Protein AF-0000000085734542 (afdb_homodimer)

Organism: Cuscuta europaea (NCBI:txid41803)

Structure (mmCIF, N/CA/C/O backbone):
data_AF-0000000085734542-model_v1
#
loop_
_entity.id
_entity.type
_entity.pdbx_description
1 polymer 'RRM domain-containing protein'
#
loop_
_atom_site.group_PDB
_atom_site.id
_atom_site.type_symbol
_atom_site.label_atom_id
_atom_site.label_alt_id
_atom_site.label_comp_id
_atom_site.label_asym_id
_atom_site.label_entity_id
_atom_site.label_seq_id
_atom_site.pdbx_PDB_ins_code
_atom_site.Cartn_x
_atom_site.Cartn_y
_atom_site.Cartn_z
_atom_site.occupancy
_atom_site.B_iso_or_equiv
_atom_site.auth_seq_id
_atom_site.auth_comp_id
_atom_site.auth_asym_id
_atom_site.auth_atom_id
_atom_site.pdbx_PDB_model_num
ATOM 1 N N . MET A 1 1 ? -27.516 1.043 56.844 1 29.62 1 MET A N 1
ATOM 2 C CA . MET A 1 1 ? -28.297 1.064 55.594 1 29.62 1 MET A CA 1
ATOM 3 C C . MET A 1 1 ? -27.562 1.802 54.5 1 29.62 1 MET A C 1
ATOM 5 O O . MET A 1 1 ? -27.781 1.543 53.312 1 29.62 1 MET A O 1
ATOM 9 N N . ASP A 1 2 ? -27 3.01 54.75 1 34.91 2 ASP A N 1
ATOM 10 C CA . ASP A 1 2 ? -26.328 4.02 53.938 1 34.91 2 ASP A CA 1
ATOM 11 C C . ASP A 1 2 ? -25.031 3.482 53.344 1 34.91 2 ASP A C 1
ATOM 13 O O . ASP A 1 2 ? -24.578 3.938 52.281 1 34.91 2 ASP A O 1
ATOM 17 N N . MET A 1 3 ? -24.25 2.689 54.125 1 37.28 3 MET A N 1
ATOM 18 C CA . MET A 1 3 ? -22.938 2.16 53.75 1 37.28 3 MET A CA 1
ATOM 19 C C . MET A 1 3 ? -23.047 1.204 52.562 1 37.28 3 MET A C 1
ATOM 21 O O . MET A 1 3 ? -22.047 0.936 51.906 1 37.28 3 MET A O 1
ATOM 25 N N . GLU A 1 4 ? -24.141 0.288 52.656 1 36.06 4 GLU A N 1
ATOM 26 C CA . GLU A 1 4 ? -24.281 -0.763 51.656 1 36.06 4 GLU A CA 1
ATOM 27 C C . GLU A 1 4 ? -24.422 -0.175 50.25 1 36.06 4 GLU A C 1
ATOM 29 O O . GLU A 1 4 ? -24.078 -0.824 49.281 1 36.06 4 GLU A O 1
ATOM 34 N N . GLU A 1 5 ? -25.25 0.923 50.125 1 34.69 5 GLU A N 1
ATOM 35 C CA . GLU A 1 5 ? -25.5 1.523 48.812 1 34.69 5 GLU A CA 1
ATOM 36 C C . GLU A 1 5 ? -24.203 2.033 48.188 1 34.69 5 GLU A C 1
ATOM 38 O O . GLU A 1 5 ? -24.094 2.109 46.969 1 34.69 5 GLU A O 1
ATOM 43 N N . ALA A 1 6 ? -23.25 2.529 49 1 31.55 6 ALA A N 1
ATOM 44 C CA . ALA A 1 6 ? -21.984 3.035 48.469 1 31.55 6 ALA A CA 1
ATOM 45 C C . ALA A 1 6 ? -21.188 1.922 47.812 1 31.55 6 ALA A C 1
ATOM 47 O O . ALA A 1 6 ? -20.422 2.174 46.875 1 31.55 6 ALA A O 1
ATOM 48 N N . LYS A 1 7 ? -21.188 0.757 48.406 1 34.09 7 LYS A N 1
ATOM 49 C CA . LYS A 1 7 ? -20.422 -0.324 47.812 1 34.09 7 LYS A CA 1
ATOM 50 C C . LYS A 1 7 ? -20.984 -0.734 46.469 1 34.09 7 LYS A C 1
ATOM 52 O O . LYS A 1 7 ? -20.312 -1.379 45.656 1 34.09 7 LYS A O 1
ATOM 57 N N . LYS A 1 8 ? -22.422 -0.827 46.438 1 32.72 8 LYS A N 1
ATOM 58 C CA . LYS A 1 8 ? -23.016 -1.256 45.188 1 32.72 8 LYS A CA 1
ATOM 59 C C . LYS A 1 8 ? -22.812 -0.206 44.094 1 32.72 8 LYS A C 1
ATOM 61 O O . LYS A 1 8 ? -23.156 -0.436 42.938 1 32.72 8 LYS A O 1
ATOM 66 N N . ARG A 1 9 ? -22.875 1.059 44.344 1 32.94 9 ARG A N 1
ATOM 67 C CA . ARG A 1 9 ? -22.625 2.094 43.344 1 32.94 9 ARG A CA 1
ATOM 68 C C . ARG A 1 9 ? -21.203 2.033 42.812 1 32.94 9 ARG A C 1
ATOM 70 O O . ARG A 1 9 ? -20.922 2.443 41.688 1 32.94 9 ARG A O 1
ATOM 77 N N . LYS A 1 10 ? -20.125 1.913 43.688 1 34.91 10 LYS A N 1
ATOM 78 C CA . LYS A 1 10 ? -18.719 1.937 43.281 1 34.91 10 LYS A CA 1
ATOM 79 C C . LYS A 1 10 ? -18.391 0.745 42.406 1 34.91 10 LYS A C 1
ATOM 81 O O . LYS A 1 10 ? -17.438 0.801 41.594 1 34.91 10 LYS A O 1
ATOM 86 N N . LEU A 1 11 ? -18.734 -0.446 42.688 1 33.53 11 LEU A N 1
ATOM 87 C CA . LEU A 1 11 ? -18.297 -1.705 42.094 1 33.53 11 LEU A CA 1
ATOM 88 C C . LEU A 1 11 ? -18.844 -1.848 40.688 1 33.53 11 LEU A C 1
ATOM 90 O O . LEU A 1 11 ? -18.25 -2.561 39.844 1 33.53 11 LEU A O 1
ATOM 94 N N . GLU A 1 12 ? -20.031 -1.645 40.281 1 33.22 12 GLU A N 1
ATOM 95 C CA . GLU A 1 12 ? -20.812 -1.895 39.062 1 33.22 12 GLU A CA 1
ATOM 96 C C . GLU A 1 12 ? -20.359 -0.987 37.938 1 33.22 12 GLU A C 1
ATOM 98 O O . GLU A 1 12 ? -20.859 -1.109 36.812 1 33.22 12 GLU A O 1
ATOM 103 N N . GLU A 1 13 ? -20 0.32 38.156 1 35 13 GLU A N 1
ATOM 104 C CA . GLU A 1 13 ? -19.453 1.221 37.125 1 35 13 GLU A CA 1
ATOM 105 C C . GLU A 1 13 ? -18.188 0.657 36.5 1 35 13 GLU A C 1
ATOM 107 O O . GLU A 1 13 ? -17.078 0.959 36.969 1 35 13 GLU A O 1
ATOM 112 N N . GLY A 1 14 ? -17.906 -0.529 36.406 1 35.91 14 GLY A N 1
ATOM 113 C CA . GLY A 1 14 ? -16.938 -1.507 35.938 1 35.91 14 GLY A CA 1
ATOM 114 C C . GLY A 1 14 ? -16.188 -1.053 34.688 1 35.91 14 GLY A C 1
ATOM 115 O O . GLY A 1 14 ? -16.812 -0.648 33.719 1 35.91 14 GLY A O 1
ATOM 116 N N . GLY A 1 15 ? -15.078 -0.416 34.812 1 37 15 GLY A N 1
ATOM 117 C CA . GLY A 1 15 ? -14.281 0.436 33.938 1 37 15 GLY A CA 1
ATOM 118 C C . GLY A 1 15 ? -14.266 -0.035 32.5 1 37 15 GLY A C 1
ATOM 119 O O . GLY A 1 15 ? -13.516 -0.95 32.156 1 37 15 GLY A O 1
ATOM 120 N N . ILE A 1 16 ? -15.391 -0.319 31.891 1 40.91 16 ILE A N 1
ATOM 121 C CA . ILE A 1 16 ? -15.516 -0.65 30.484 1 40.91 16 ILE A CA 1
ATOM 122 C C . ILE A 1 16 ? -14.391 0.014 29.688 1 40.91 16 ILE A C 1
ATOM 124 O O . ILE A 1 16 ? -14.25 1.239 29.703 1 40.91 16 ILE A O 1
ATOM 128 N N . LEU A 1 17 ? -13.242 -0.516 29.766 1 48.31 17 LEU A N 1
ATOM 129 C CA . LEU A 1 17 ? -12.172 -0.058 28.891 1 48.31 17 LEU A CA 1
ATOM 130 C C . LEU A 1 17 ? -12.742 0.616 27.641 1 48.31 17 LEU A C 1
ATOM 132 O O . LEU A 1 17 ? -13.672 0.096 27.016 1 48.31 17 LEU A O 1
ATOM 136 N N . PRO A 1 18 ? -12.953 1.902 27.688 1 55.62 18 PRO A N 1
ATOM 137 C CA . PRO A 1 18 ? -13.547 2.607 26.547 1 55.62 18 PRO A CA 1
ATOM 138 C C . PRO A 1 18 ? -13.352 1.865 25.219 1 55.62 18 PRO A C 1
ATOM 140 O O . PRO A 1 18 ? -12.242 1.43 24.906 1 55.62 18 PRO A O 1
ATOM 143 N N . VAL A 1 19 ? -14.406 1.05 24.875 1 65.69 19 VAL A N 1
ATOM 144 C CA . VAL A 1 19 ? -14.461 0.4 23.562 1 65.69 19 VAL A CA 1
ATOM 145 C C . VAL A 1 19 ? -14.039 1.387 22.469 1 65.69 19 VAL A C 1
ATOM 147 O O . VAL A 1 19 ? -14.625 2.469 22.359 1 65.69 19 VAL A O 1
ATOM 150 N N . VAL A 1 20 ? -12.797 1.328 22.172 1 83.56 20 VAL A N 1
ATOM 151 C CA . VAL A 1 20 ? -12.328 2.139 21.062 1 83.56 20 VAL A CA 1
ATOM 152 C C . VAL A 1 20 ? -13.203 1.886 19.828 1 83.56 20 VAL A C 1
ATOM 154 O O . VAL A 1 20 ? -13.523 0.737 19.516 1 83.56 20 VAL A O 1
ATOM 157 N N . SER A 1 21 ? -13.859 2.924 19.312 1 89.69 21 SER A N 1
ATOM 158 C CA . SER A 1 21 ? -14.727 2.811 18.141 1 89.69 21 SER A CA 1
ATOM 159 C C . SER A 1 21 ? -13.961 2.279 16.938 1 89.69 21 SER A C 1
ATOM 161 O O . SER A 1 21 ? -12.734 2.381 16.875 1 89.69 21 SER A O 1
ATOM 163 N N . LEU A 1 22 ? -14.719 1.627 16.078 1 93.38 22 LEU A N 1
ATOM 164 C CA . LEU A 1 22 ? -14.164 1.11 14.836 1 93.38 22 LEU A CA 1
ATOM 165 C C . LEU A 1 22 ? -13.492 2.225 14.031 1 93.38 22 LEU A C 1
ATOM 167 O O . LEU A 1 22 ? -12.406 2.033 13.484 1 93.38 22 LEU A O 1
ATOM 171 N N . GLU A 1 23 ? -14.094 3.41 14.023 1 93.56 23 GLU A N 1
ATOM 172 C CA . GLU A 1 23 ? -13.594 4.539 13.242 1 93.56 23 GLU A CA 1
ATOM 173 C C . GLU A 1 23 ? -12.281 5.066 13.828 1 93.56 23 GLU A C 1
ATOM 175 O O . GLU A 1 23 ? -11.383 5.461 13.086 1 93.56 23 GLU A O 1
ATOM 180 N N . GLU A 1 24 ? -12.211 5.066 15.086 1 94.75 24 GLU A N 1
ATOM 181 C CA . GLU A 1 24 ? -10.992 5.516 15.742 1 94.75 24 GLU A CA 1
ATOM 182 C C . GLU A 1 24 ? -9.828 4.578 15.438 1 94.75 24 GLU A C 1
ATOM 184 O O . GLU A 1 24 ? -8.719 5.031 15.148 1 94.75 24 GLU A O 1
ATOM 189 N N . LEU A 1 25 ? -10.141 3.324 15.492 1 96.38 25 LEU A N 1
ATOM 190 C CA . LEU A 1 25 ? -9.102 2.344 15.203 1 96.38 25 LEU A CA 1
ATOM 191 C C . LEU A 1 25 ? -8.648 2.441 13.75 1 96.38 25 LEU A C 1
ATOM 193 O O . LEU A 1 25 ? -7.449 2.367 13.469 1 96.38 25 LEU A O 1
ATOM 197 N N . ARG A 1 26 ? -9.57 2.697 12.859 1 97.12 26 ARG A N 1
ATOM 198 C CA . ARG A 1 26 ? -9.219 2.867 11.453 1 97.12 26 ARG A CA 1
ATOM 199 C C . ARG A 1 26 ? -8.297 4.07 11.266 1 97.12 26 ARG A C 1
ATOM 201 O O . ARG A 1 26 ? -7.344 4.012 10.484 1 97.12 26 ARG A O 1
ATOM 208 N N . SER A 1 27 ? -8.625 5.094 12 1 96 27 SER A N 1
ATOM 209 C CA . SER A 1 27 ? -7.844 6.316 11.883 1 96 27 SER A CA 1
ATOM 210 C C . SER A 1 27 ? -6.406 6.102 12.352 1 96 27 SER A C 1
ATOM 212 O O . SER A 1 27 ? -5.48 6.738 11.852 1 96 27 SER A O 1
ATOM 214 N N . LEU A 1 28 ? -6.152 5.211 13.25 1 96.81 28 LEU A N 1
ATOM 215 C CA . LEU A 1 28 ? -4.828 4.906 13.789 1 96.81 28 LEU A CA 1
ATOM 216 C C . LEU A 1 28 ? -4.074 3.963 12.859 1 96.81 28 LEU A C 1
ATOM 218 O O . LEU A 1 28 ? -2.842 3.953 12.844 1 96.81 28 LEU A O 1
ATOM 222 N N . LEU A 1 29 ? -4.832 3.236 12.078 1 97.94 29 LEU A N 1
ATOM 223 C CA . LEU A 1 29 ? -4.234 2.174 11.281 1 97.94 29 LEU A CA 1
ATOM 224 C C . LEU A 1 29 ? -3.938 2.662 9.867 1 97.94 29 LEU A C 1
ATOM 226 O O . LEU A 1 29 ? -2.963 2.227 9.25 1 97.94 29 LEU A O 1
ATOM 230 N N . ASP A 1 30 ? -4.672 3.559 9.375 1 97.31 30 ASP A N 1
ATOM 231 C CA . ASP A 1 30 ? -4.602 4.027 8 1 97.31 30 ASP A CA 1
ATOM 232 C C . ASP A 1 30 ? -3.219 4.586 7.676 1 97.31 30 ASP A C 1
ATOM 234 O O . ASP A 1 30 ? -2.672 4.324 6.602 1 97.31 30 ASP A O 1
ATOM 238 N N . PRO A 1 31 ? -2.602 5.281 8.648 1 96.06 31 PRO A N 1
ATOM 239 C CA . PRO A 1 31 ? -1.303 5.867 8.297 1 96.06 31 PRO A CA 1
ATOM 240 C C . PRO A 1 31 ? -0.169 4.844 8.328 1 96.06 31 PRO A C 1
ATOM 242 O O . PRO A 1 31 ? 0.94 5.133 7.875 1 96.06 31 PRO A O 1
ATOM 245 N N . LEU A 1 32 ? -0.373 3.66 8.75 1 96.56 32 LEU A N 1
ATOM 246 C CA . LEU A 1 32 ? 0.675 2.66 8.922 1 96.56 32 LEU A CA 1
ATOM 247 C C . LEU A 1 32 ? 0.971 1.948 7.605 1 96.56 32 LEU A C 1
ATOM 249 O O . LEU A 1 32 ? 0.06 1.688 6.816 1 96.56 32 LEU A O 1
ATOM 253 N N . PRO A 1 33 ? 2.254 1.646 7.402 1 96.56 33 PRO A N 1
ATOM 254 C CA . PRO A 1 33 ? 2.59 0.858 6.215 1 96.56 33 PRO A CA 1
ATOM 255 C C . PRO A 1 33 ? 1.986 -0.544 6.242 1 96.56 33 PRO A C 1
ATOM 257 O O . PRO A 1 33 ? 1.772 -1.104 7.32 1 96.56 33 PRO A O 1
ATOM 260 N N . LYS A 1 34 ? 1.699 -1.103 5.094 1 97.75 34 LYS A N 1
ATOM 261 C CA . LYS A 1 34 ? 1.085 -2.422 4.977 1 97.75 34 LYS A CA 1
ATOM 262 C C . LYS A 1 34 ? 1.9 -3.477 5.715 1 97.75 34 LYS A C 1
ATOM 264 O O . LYS A 1 34 ? 1.338 -4.367 6.359 1 97.75 34 LYS A O 1
ATOM 269 N N . THR A 1 35 ? 3.26 -3.385 5.602 1 97.31 35 THR A N 1
ATOM 270 C CA . THR A 1 35 ? 4.137 -4.363 6.234 1 97.31 35 THR A CA 1
ATOM 271 C C . THR A 1 35 ? 3.908 -4.402 7.742 1 97.31 35 THR A C 1
ATOM 273 O O . THR A 1 35 ? 3.924 -5.477 8.352 1 97.31 35 THR A O 1
ATOM 276 N N . GLN A 1 36 ? 3.615 -3.305 8.305 1 96.81 36 GLN A N 1
ATOM 277 C CA . GLN A 1 36 ? 3.389 -3.236 9.742 1 96.81 36 GLN A CA 1
ATOM 278 C C . GLN A 1 36 ? 2.031 -3.826 10.109 1 96.81 36 GLN A C 1
ATOM 280 O O . GLN A 1 36 ? 1.894 -4.477 11.148 1 96.81 36 GLN A O 1
ATOM 285 N N . LEU A 1 37 ? 1.034 -3.557 9.281 1 98.19 37 LEU A N 1
ATOM 286 C CA . LEU A 1 37 ? -0.292 -4.121 9.508 1 98.19 37 LEU A CA 1
ATOM 287 C C . LEU A 1 37 ? -0.254 -5.645 9.445 1 98.19 37 LEU A C 1
ATOM 289 O O . LEU A 1 37 ? -0.857 -6.32 10.281 1 98.19 37 LEU A O 1
ATOM 293 N N . VAL A 1 38 ? 0.523 -6.156 8.484 1 98.25 38 VAL A N 1
ATOM 294 C CA . VAL A 1 38 ? 0.671 -7.602 8.32 1 98.25 38 VAL A CA 1
ATOM 295 C C . VAL A 1 38 ? 1.358 -8.188 9.555 1 98.25 38 VAL A C 1
ATOM 297 O O . VAL A 1 38 ? 0.921 -9.211 10.086 1 98.25 38 VAL A O 1
ATOM 300 N N . ASP A 1 39 ? 2.381 -7.488 10.039 1 97.25 39 ASP A N 1
ATOM 301 C CA . ASP A 1 39 ? 3.115 -7.957 11.211 1 97.25 39 ASP A CA 1
ATOM 302 C C . ASP A 1 39 ? 2.219 -7.984 12.445 1 97.25 39 ASP A C 1
ATOM 304 O O . ASP A 1 39 ? 2.252 -8.945 13.227 1 97.25 39 ASP A O 1
ATOM 308 N N . LEU A 1 40 ? 1.485 -6.969 12.594 1 97.25 40 LEU A N 1
ATOM 309 C CA . LEU A 1 40 ? 0.591 -6.875 13.742 1 97.25 40 LEU A CA 1
ATOM 310 C C . LEU A 1 40 ? -0.47 -7.969 13.695 1 97.25 40 LEU A C 1
ATOM 312 O O . LEU A 1 40 ? -0.695 -8.664 14.695 1 97.25 40 LEU A O 1
ATOM 316 N N . LEU A 1 41 ? -1.104 -8.18 12.562 1 97.56 41 LEU A N 1
ATOM 317 C CA . LEU A 1 41 ? -2.135 -9.203 12.406 1 97.56 41 LEU A CA 1
ATOM 318 C C . LEU A 1 41 ? -1.554 -10.594 12.609 1 97.56 41 LEU A C 1
ATOM 320 O O . LEU A 1 41 ? -2.176 -11.445 13.25 1 97.56 41 LEU A O 1
ATOM 324 N N . ALA A 1 42 ? -0.362 -10.836 11.977 1 97.19 42 ALA A N 1
ATOM 325 C CA . ALA A 1 42 ? 0.287 -12.133 12.125 1 97.19 42 ALA A CA 1
ATOM 326 C C . ALA A 1 42 ? 0.58 -12.43 13.594 1 97.19 42 ALA A C 1
ATOM 328 O O . ALA A 1 42 ? 0.354 -13.555 14.062 1 97.19 42 ALA A O 1
ATOM 329 N N . ARG A 1 43 ? 1.021 -11.414 14.359 1 95.44 43 ARG A N 1
ATOM 330 C CA . ARG A 1 43 ? 1.333 -11.586 15.773 1 95.44 43 ARG A CA 1
ATOM 331 C C . ARG A 1 43 ? 0.071 -11.852 16.578 1 95.44 43 ARG A C 1
ATOM 333 O O . ARG A 1 43 ? 0.028 -12.789 17.391 1 95.44 43 ARG A O 1
ATOM 340 N N . VAL A 1 44 ? -0.953 -11.117 16.297 1 94.38 44 VAL A N 1
ATOM 341 C CA . VAL A 1 44 ? -2.203 -11.266 17.031 1 94.38 44 VAL A CA 1
ATOM 342 C C . VAL A 1 44 ? -2.854 -12.602 16.688 1 94.38 44 VAL A C 1
ATOM 344 O O . VAL A 1 44 ? -3.375 -13.297 17.562 1 94.38 44 VAL A O 1
ATOM 347 N N . GLY A 1 45 ? -2.789 -12.977 15.43 1 94.56 45 GLY A N 1
ATOM 348 C CA . GLY A 1 45 ? -3.373 -14.234 14.992 1 94.56 45 GLY A CA 1
ATOM 349 C C . GLY A 1 45 ? -2.652 -15.445 15.547 1 94.56 45 GLY A C 1
ATOM 350 O O . GLY A 1 45 ? -3.277 -16.469 15.82 1 94.56 45 GLY A O 1
ATOM 351 N N . SER A 1 46 ? -1.301 -15.336 15.711 1 93.94 46 SER A N 1
ATOM 352 C CA . SER A 1 46 ? -0.521 -16.453 16.234 1 93.94 46 SER A CA 1
ATOM 353 C C . SER A 1 46 ? -0.828 -16.688 17.719 1 93.94 46 SER A C 1
ATOM 355 O O . SER A 1 46 ? -0.67 -17.812 18.203 1 93.94 46 SER A O 1
ATOM 357 N N . LEU A 1 47 ? -1.318 -15.633 18.391 1 91.5 47 LEU A N 1
ATOM 358 C CA . LEU A 1 47 ? -1.58 -15.719 19.828 1 91.5 47 LEU A CA 1
ATOM 359 C C . LEU A 1 47 ? -3.043 -16.062 20.094 1 91.5 47 LEU A C 1
ATOM 361 O O . LEU A 1 47 ? -3.391 -16.516 21.188 1 91.5 47 LEU A O 1
ATOM 365 N N . ASN A 1 48 ? -3.896 -15.844 19.047 1 92.19 48 ASN A N 1
ATOM 366 C CA . ASN A 1 48 ? -5.332 -16.047 19.188 1 92.19 48 ASN A CA 1
ATOM 367 C C . ASN A 1 48 ? -5.898 -16.906 18.062 1 92.19 48 ASN A C 1
ATOM 369 O O . ASN A 1 48 ? -6.152 -16.406 16.969 1 92.19 48 ASN A O 1
ATOM 373 N N . PRO A 1 49 ? -6.215 -18.125 18.359 1 92.81 49 PRO A N 1
ATOM 374 C CA . PRO A 1 49 ? -6.68 -19.062 17.328 1 92.81 49 PRO A CA 1
ATOM 375 C C . PRO A 1 49 ? -7.949 -18.578 16.625 1 92.81 49 PRO A C 1
ATOM 377 O O . PRO A 1 49 ? -8.141 -18.859 15.438 1 92.81 49 PRO A O 1
ATOM 380 N N . SER A 1 50 ? -8.805 -17.891 17.422 1 93.06 50 SER A N 1
ATOM 381 C CA . SER A 1 50 ? -10.031 -17.391 16.797 1 93.06 50 SER A CA 1
ATOM 382 C C . SER A 1 50 ? -9.719 -16.359 15.719 1 93.06 50 SER A C 1
ATOM 384 O O . SER A 1 50 ? -10.367 -16.328 14.672 1 93.06 50 SER A O 1
ATOM 386 N N . ILE A 1 51 ? -8.711 -15.586 15.945 1 94.19 51 ILE A N 1
ATOM 387 C CA . ILE A 1 51 ? -8.32 -14.555 14.984 1 94.19 51 ILE A CA 1
ATOM 388 C C . ILE A 1 51 ? -7.617 -15.211 13.797 1 94.19 51 ILE A C 1
ATOM 390 O O . ILE A 1 51 ? -7.801 -14.789 12.648 1 94.19 51 ILE A O 1
ATOM 394 N N . ALA A 1 52 ? -6.816 -16.25 14.062 1 95.44 52 ALA A N 1
ATOM 395 C CA . ALA A 1 52 ? -6.18 -17 12.984 1 95.44 52 ALA A CA 1
ATOM 396 C C . ALA A 1 52 ? -7.219 -17.562 12.023 1 95.44 52 ALA A C 1
ATOM 398 O O . ALA A 1 52 ? -7.039 -17.5 10.805 1 95.44 52 ALA A O 1
ATOM 399 N N . GLU A 1 53 ? -8.289 -18.047 12.578 1 94.19 53 GLU A N 1
ATOM 400 C CA . GLU A 1 53 ? -9.359 -18.594 11.758 1 94.19 53 GLU A CA 1
ATOM 401 C C . GLU A 1 53 ? -10.031 -17.5 10.93 1 94.19 53 GLU A C 1
ATOM 403 O O . GLU A 1 53 ? -10.391 -17.719 9.773 1 94.19 53 GLU A O 1
ATOM 408 N N . GLU A 1 54 ? -10.188 -16.344 11.547 1 94.44 54 GLU A N 1
ATOM 409 C CA . GLU A 1 54 ? -10.766 -15.219 10.828 1 94.44 54 GLU A CA 1
ATOM 410 C C . GLU A 1 54 ? -9.867 -14.789 9.664 1 94.44 54 GLU A C 1
ATOM 412 O O . GLU A 1 54 ? -10.359 -14.477 8.578 1 94.44 54 GLU A O 1
ATOM 417 N N . ILE A 1 55 ? -8.57 -14.797 9.938 1 96.44 55 ILE A N 1
ATOM 418 C CA . ILE A 1 55 ? -7.609 -14.438 8.898 1 96.44 55 ILE A CA 1
ATOM 419 C C . ILE A 1 55 ? -7.719 -15.414 7.734 1 96.44 55 ILE A C 1
ATOM 421 O O . ILE A 1 55 ? -7.742 -15 6.57 1 96.44 55 ILE A O 1
ATOM 425 N N . LYS A 1 56 ? -7.816 -16.672 8.023 1 95.38 56 LYS A N 1
ATOM 426 C CA . LYS A 1 56 ? -7.953 -17.688 6.98 1 95.38 56 LYS A CA 1
ATOM 427 C C . LYS A 1 56 ? -9.227 -17.469 6.172 1 95.38 56 LYS A C 1
ATOM 429 O O . LYS A 1 56 ? -9.219 -17.594 4.945 1 95.38 56 LYS A O 1
ATOM 434 N N . ASN A 1 57 ? -10.289 -17.141 6.879 1 95.19 57 ASN A N 1
ATOM 435 C CA . ASN A 1 57 ? -11.578 -16.922 6.223 1 95.19 57 ASN A CA 1
ATOM 436 C C . ASN A 1 57 ? -11.531 -15.719 5.293 1 95.19 57 ASN A C 1
ATOM 438 O O . ASN A 1 57 ? -12.023 -15.789 4.16 1 95.19 57 ASN A O 1
ATOM 442 N N . VAL A 1 58 ? -10.898 -14.688 5.77 1 95.88 58 VAL A N 1
ATOM 443 C CA . VAL A 1 58 ? -10.82 -13.469 4.969 1 95.88 58 VAL A CA 1
ATOM 444 C C . VAL A 1 58 ? -9.922 -13.703 3.758 1 95.88 58 VAL A C 1
ATOM 446 O O . VAL A 1 58 ? -10.227 -13.25 2.65 1 95.88 58 VAL A O 1
ATOM 449 N N . ALA A 1 59 ? -8.844 -14.398 3.959 1 95.81 59 ALA A N 1
ATOM 450 C CA . ALA A 1 59 ? -7.895 -14.68 2.883 1 95.81 59 ALA A CA 1
ATOM 451 C C . ALA A 1 59 ? -8.531 -15.555 1.807 1 95.81 59 ALA A C 1
ATOM 453 O O . ALA A 1 59 ? -8.227 -15.414 0.621 1 95.81 59 ALA A O 1
ATOM 454 N N . SER A 1 60 ? -9.438 -16.406 2.172 1 95.81 60 SER A N 1
ATOM 455 C CA . SER A 1 60 ? -10.016 -17.375 1.252 1 95.81 60 SER A CA 1
ATOM 456 C C . SER A 1 60 ? -11.281 -16.828 0.598 1 95.81 60 SER A C 1
ATOM 458 O O . SER A 1 60 ? -11.883 -17.484 -0.257 1 95.81 60 SER A O 1
ATOM 460 N N . ALA A 1 61 ? -11.633 -15.625 0.98 1 95.25 61 ALA A N 1
ATOM 461 C CA . ALA A 1 61 ? -12.891 -15.07 0.5 1 95.25 61 ALA A CA 1
ATOM 462 C C . ALA A 1 61 ? -12.805 -14.703 -0.979 1 95.25 61 ALA A C 1
ATOM 464 O O . ALA A 1 61 ? -13.766 -14.898 -1.731 1 95.25 61 ALA A O 1
ATOM 465 N N . ASP A 1 62 ? -11.68 -14.266 -1.454 1 94.25 62 ASP A N 1
ATOM 466 C CA . ASP A 1 62 ? -11.508 -13.828 -2.836 1 94.25 62 ASP A CA 1
ATOM 467 C C . ASP A 1 62 ? -11.062 -14.984 -3.725 1 94.25 62 ASP A C 1
ATOM 469 O O . ASP A 1 62 ? -9.945 -15.492 -3.584 1 94.25 62 ASP A O 1
ATOM 473 N N . PRO A 1 63 ? -11.781 -15.336 -4.668 1 95.69 63 PRO A N 1
ATOM 474 C CA . PRO A 1 63 ? -11.422 -16.453 -5.551 1 95.69 63 PRO A CA 1
ATOM 475 C C . PRO A 1 63 ? -10.18 -16.141 -6.391 1 95.69 63 PRO A C 1
ATOM 477 O O . PRO A 1 63 ? -9.516 -17.078 -6.867 1 95.69 63 PRO A O 1
ATOM 480 N N . ALA A 1 64 ? -9.906 -14.875 -6.578 1 94.62 64 ALA A N 1
ATOM 481 C CA . ALA A 1 64 ? -8.75 -14.492 -7.383 1 94.62 64 ALA A CA 1
ATOM 482 C C . ALA A 1 64 ? -7.461 -15.023 -6.773 1 94.62 64 ALA A C 1
ATOM 484 O O . ALA A 1 64 ? -6.477 -15.242 -7.484 1 94.62 64 ALA A O 1
ATOM 485 N N . LEU A 1 65 ? -7.535 -15.281 -5.461 1 95.81 65 LEU A N 1
ATOM 486 C CA . LEU A 1 65 ? -6.328 -15.727 -4.77 1 95.81 65 LEU A CA 1
ATOM 487 C C . LEU A 1 65 ? -6.312 -17.25 -4.625 1 95.81 65 LEU A C 1
ATOM 489 O O . LEU A 1 65 ? -5.367 -17.812 -4.066 1 95.81 65 LEU A O 1
ATOM 493 N N . ARG A 1 66 ? -7.332 -17.922 -5.168 1 97.12 66 ARG A N 1
ATOM 494 C CA . ARG A 1 66 ? -7.461 -19.359 -5.008 1 97.12 66 ARG A CA 1
ATOM 495 C C . ARG A 1 66 ? -7.594 -20.047 -6.363 1 97.12 66 ARG A C 1
ATOM 497 O O . ARG A 1 66 ? -7.703 -21.281 -6.434 1 97.12 66 ARG A O 1
ATOM 504 N N . LYS A 1 67 ? -7.629 -19.25 -7.414 1 97.25 67 LYS A N 1
ATOM 505 C CA . LYS A 1 67 ? -7.863 -19.781 -8.758 1 97.25 67 LYS A CA 1
ATOM 506 C C . LYS A 1 67 ? -6.559 -19.891 -9.539 1 97.25 67 LYS A C 1
ATOM 508 O O . LYS A 1 67 ? -5.832 -18.891 -9.68 1 97.25 67 LYS A O 1
ATOM 513 N N . LEU A 1 68 ? -6.309 -21.047 -10.078 1 97 68 LEU A N 1
ATOM 514 C CA . LEU A 1 68 ? -5.094 -21.297 -10.836 1 97 68 LEU A CA 1
ATOM 515 C C . LEU A 1 68 ? -5.406 -21.469 -12.32 1 97 68 LEU A C 1
ATOM 517 O O . LEU A 1 68 ? -6.469 -21.969 -12.688 1 97 68 LEU A O 1
ATOM 521 N N . PHE A 1 69 ? -4.555 -20.969 -13.094 1 95.69 69 PHE A N 1
ATOM 522 C CA . PHE A 1 69 ? -4.523 -21.203 -14.531 1 95.69 69 PHE A CA 1
ATOM 523 C C . PHE A 1 69 ? -3.492 -22.266 -14.883 1 95.69 69 PHE A C 1
ATOM 525 O O . PHE A 1 69 ? -2.305 -22.109 -14.594 1 95.69 69 PHE A O 1
ATOM 532 N N . VAL A 1 70 ? -3.947 -23.344 -15.492 1 95.25 70 VAL A N 1
ATOM 533 C CA . VAL A 1 70 ? -3.068 -24.453 -15.852 1 95.25 70 VAL A CA 1
ATOM 534 C C . VAL A 1 70 ? -2.957 -24.547 -17.375 1 95.25 70 VAL A C 1
ATOM 536 O O . VAL A 1 70 ? -3.965 -24.672 -18.062 1 95.25 70 VAL A O 1
ATOM 539 N N . ARG A 1 71 ? -1.762 -24.531 -17.859 1 92.94 71 ARG A N 1
ATOM 540 C CA . ARG A 1 71 ? -1.538 -24.625 -19.297 1 92.94 71 ARG A CA 1
ATOM 541 C C . ARG A 1 71 ? -0.614 -25.781 -19.641 1 92.94 71 ARG A C 1
ATOM 543 O O . ARG A 1 71 ? 0.063 -26.328 -18.766 1 92.94 71 ARG A O 1
ATOM 550 N N . GLY A 1 72 ? -0.627 -26.125 -20.969 1 91.12 72 GLY A N 1
ATOM 551 C CA . GLY A 1 72 ? 0.212 -27.219 -21.422 1 91.12 72 GLY A CA 1
ATOM 552 C C . GLY A 1 72 ? -0.441 -28.578 -21.25 1 91.12 72 GLY A C 1
ATOM 553 O O . GLY A 1 72 ? 0.245 -29.578 -21.016 1 91.12 72 GLY A O 1
ATOM 554 N N . LEU A 1 73 ? -1.75 -28.547 -21.266 1 93.94 73 LEU A N 1
ATOM 555 C CA . LEU A 1 73 ? -2.498 -29.797 -21.141 1 93.94 73 LEU A CA 1
ATOM 556 C C . LEU A 1 73 ? -2.6 -30.516 -22.484 1 93.94 73 LEU A C 1
ATOM 558 O O . LEU A 1 73 ? -2.648 -29.875 -23.531 1 93.94 73 LEU A O 1
ATOM 562 N N . ALA A 1 74 ? -2.609 -31.828 -22.391 1 91.31 74 ALA A N 1
ATOM 563 C CA . ALA A 1 74 ? -2.863 -32.625 -23.594 1 91.31 74 ALA A CA 1
ATOM 564 C C . ALA A 1 74 ? -4.289 -32.406 -24.094 1 91.31 74 ALA A C 1
ATOM 566 O O . ALA A 1 74 ? -5.18 -32.062 -23.328 1 91.31 74 ALA A O 1
ATOM 567 N N . TRP A 1 75 ? -4.492 -32.625 -25.328 1 89 75 TRP A N 1
ATOM 568 C CA . TRP A 1 75 ? -5.793 -32.406 -25.953 1 89 75 TRP A CA 1
ATOM 569 C C . TRP A 1 75 ? -6.844 -33.344 -25.375 1 89 75 TRP A C 1
ATOM 571 O O . TRP A 1 75 ? -8.031 -33 -25.344 1 89 75 TRP A O 1
ATOM 581 N N . ASN A 1 76 ? -6.395 -34.469 -24.891 1 90.25 76 ASN A N 1
ATOM 582 C CA . ASN A 1 76 ? -7.328 -35.5 -24.375 1 90.25 76 ASN A CA 1
ATOM 583 C C . ASN A 1 76 ? -7.492 -35.375 -22.859 1 90.25 76 ASN A C 1
ATOM 585 O O . ASN A 1 76 ? -8.18 -36.219 -22.25 1 90.25 76 ASN A O 1
ATOM 589 N N . THR A 1 77 ? -6.777 -34.438 -22.297 1 94.5 77 THR A N 1
ATOM 590 C CA . THR A 1 77 ? -6.918 -34.281 -20.844 1 94.5 77 THR A CA 1
ATOM 591 C C . THR A 1 77 ? -8.344 -33.875 -20.484 1 94.5 77 THR A C 1
ATOM 593 O O . THR A 1 77 ? -8.883 -32.906 -21.031 1 94.5 77 THR A O 1
ATOM 596 N N . SER A 1 78 ? -8.938 -34.625 -19.547 1 96.12 78 SER A N 1
ATOM 597 C CA . SER A 1 78 ? -10.289 -34.312 -19.094 1 96.12 78 SER A CA 1
ATOM 598 C C . SER A 1 78 ? -10.258 -33.438 -17.844 1 96.12 78 SER A C 1
ATOM 600 O O . SER A 1 78 ? -9.219 -33.312 -17.203 1 96.12 78 SER A O 1
ATOM 602 N N . SER A 1 79 ? -11.43 -32.875 -17.547 1 97.69 79 SER A N 1
ATOM 603 C CA . SER A 1 79 ? -11.555 -32.094 -16.328 1 97.69 79 SER A CA 1
ATOM 604 C C . SER A 1 79 ? -11.344 -32.938 -15.086 1 97.69 79 SER A C 1
ATOM 606 O O . SER A 1 79 ? -10.766 -32.5 -14.094 1 97.69 79 SER A O 1
ATOM 608 N N . GLU A 1 80 ? -11.75 -34.156 -15.133 1 97.56 80 GLU A N 1
ATOM 609 C CA . GLU A 1 80 ? -11.578 -35.062 -14.016 1 97.56 80 GLU A CA 1
ATOM 610 C C . GLU A 1 80 ? -10.102 -35.344 -13.766 1 97.56 80 GLU A C 1
ATOM 612 O O . GLU A 1 80 ? -9.648 -35.344 -12.625 1 97.56 80 GLU A O 1
ATOM 617 N N . THR A 1 81 ? -9.414 -35.625 -14.875 1 97.25 81 THR A N 1
ATOM 618 C CA . THR A 1 81 ? -7.984 -35.906 -14.766 1 97.25 81 THR A CA 1
ATOM 619 C C . THR A 1 81 ? -7.242 -34.688 -14.203 1 97.25 81 THR A C 1
ATOM 621 O O . THR A 1 81 ? -6.363 -34.844 -13.352 1 97.25 81 THR A O 1
ATOM 624 N N . LEU A 1 82 ? -7.617 -33.531 -14.688 1 97.81 82 LEU A N 1
ATOM 625 C CA . LEU A 1 82 ? -7.02 -32.312 -14.195 1 97.81 82 LEU A CA 1
ATOM 626 C C . LEU A 1 82 ? -7.254 -32.156 -12.695 1 97.81 82 LEU A C 1
ATOM 628 O O . LEU A 1 82 ? -6.312 -31.891 -11.945 1 97.81 82 LEU A O 1
ATOM 632 N N . CYS A 1 83 ? -8.469 -32.281 -12.25 1 98 83 CYS A N 1
ATOM 633 C CA . CYS A 1 83 ? -8.805 -32.125 -10.836 1 98 83 CYS A CA 1
ATOM 634 C C . CYS A 1 83 ? -8.062 -33.156 -9.984 1 98 83 CYS A C 1
ATOM 636 O O . CYS A 1 83 ? -7.566 -32.844 -8.906 1 98 83 CYS A O 1
ATOM 638 N N . ALA A 1 84 ? -7.941 -34.375 -10.477 1 97.56 84 ALA A N 1
ATOM 639 C CA . ALA A 1 84 ? -7.266 -35.438 -9.75 1 97.56 84 ALA A CA 1
ATOM 640 C C . ALA A 1 84 ? -5.797 -35.094 -9.523 1 97.56 84 ALA A C 1
ATOM 642 O O . ALA A 1 84 ? -5.242 -35.406 -8.461 1 97.56 84 ALA A O 1
ATOM 643 N N . ALA A 1 85 ? -5.199 -34.5 -10.477 1 96.56 85 ALA A N 1
ATOM 644 C CA . ALA A 1 85 ? -3.783 -34.156 -10.398 1 96.56 85 ALA A CA 1
ATOM 645 C C . ALA A 1 85 ? -3.535 -33.094 -9.352 1 96.56 85 ALA A C 1
ATOM 647 O O . ALA A 1 85 ? -2.439 -33 -8.789 1 96.56 85 ALA A O 1
ATOM 648 N N . PHE A 1 86 ? -4.516 -32.25 -9.016 1 97.88 86 PHE A N 1
ATOM 649 C CA . PHE A 1 86 ? -4.297 -31.094 -8.164 1 97.88 86 PHE A CA 1
ATOM 650 C C . PHE A 1 86 ? -4.984 -31.281 -6.816 1 97.88 86 PHE A C 1
ATOM 652 O O . PHE A 1 86 ? -4.852 -30.438 -5.926 1 97.88 86 PHE A O 1
ATOM 659 N N . GLU A 1 87 ? -5.617 -32.375 -6.617 1 97.44 87 GLU A N 1
ATOM 660 C CA . GLU A 1 87 ? -6.352 -32.656 -5.387 1 97.44 87 GLU A CA 1
ATOM 661 C C . GLU A 1 87 ? -5.406 -32.812 -4.199 1 97.44 87 GLU A C 1
ATOM 663 O O . GLU A 1 87 ? -5.797 -32.594 -3.053 1 97.44 87 GLU A O 1
ATOM 668 N N . GLU A 1 88 ? -4.152 -33.219 -4.453 1 96.62 88 GLU A N 1
ATOM 669 C CA . GLU A 1 88 ? -3.18 -33.469 -3.393 1 96.62 88 GLU A CA 1
ATOM 670 C C . GLU A 1 88 ? -2.875 -32.188 -2.6 1 96.62 88 GLU A C 1
ATOM 672 O O . GLU A 1 88 ? -2.412 -32.281 -1.459 1 96.62 88 GLU A O 1
ATOM 677 N N . HIS A 1 89 ? -3.184 -31.047 -3.127 1 97.06 89 HIS A N 1
ATOM 678 C CA . HIS A 1 89 ? -2.801 -29.797 -2.482 1 97.06 89 HIS A CA 1
ATOM 679 C C . HIS A 1 89 ? -3.949 -29.234 -1.654 1 97.06 89 HIS A C 1
ATOM 681 O O . HIS A 1 89 ? -3.768 -28.266 -0.917 1 97.06 89 HIS A O 1
ATOM 687 N N . GLY A 1 90 ? -5.117 -29.719 -1.801 1 97.19 90 GLY A N 1
ATOM 688 C CA . GLY A 1 90 ? -6.258 -29.234 -1.038 1 97.19 90 GLY A CA 1
ATOM 689 C C . GLY A 1 90 ? -7.586 -29.5 -1.72 1 97.19 90 GLY A C 1
ATOM 690 O O . GLY A 1 90 ? -7.625 -30.062 -2.816 1 97.19 90 GLY A O 1
ATOM 691 N N . GLU A 1 91 ? -8.617 -29.078 -1.062 1 97.81 91 GLU A N 1
ATOM 692 C CA . GLU A 1 91 ? -9.969 -29.297 -1.58 1 97.81 91 GLU A CA 1
ATOM 693 C C . GLU A 1 91 ? -10.266 -28.344 -2.74 1 97.81 91 GLU A C 1
ATOM 695 O O . GLU A 1 91 ? -10.047 -27.141 -2.637 1 97.81 91 GLU A O 1
ATOM 700 N N . ILE A 1 92 ? -10.727 -28.953 -3.848 1 98.38 92 ILE A N 1
ATOM 701 C CA . ILE A 1 92 ? -11.008 -28.188 -5.062 1 98.38 92 ILE A CA 1
ATOM 702 C C . ILE A 1 92 ? -12.484 -27.812 -5.102 1 98.38 92 ILE A C 1
ATOM 704 O O . ILE A 1 92 ? -13.359 -28.656 -4.941 1 98.38 92 ILE A O 1
ATOM 708 N N . GLU A 1 93 ? -12.75 -26.469 -5.25 1 98.12 93 GLU A N 1
ATOM 709 C CA . GLU A 1 93 ? -14.117 -25.969 -5.398 1 98.12 93 GLU A CA 1
ATOM 710 C C . GLU A 1 93 ? -14.625 -26.172 -6.824 1 98.12 93 GLU A C 1
ATOM 712 O O . GLU A 1 93 ? -15.758 -26.625 -7.027 1 98.12 93 GLU A O 1
ATOM 717 N N . GLU A 1 94 ? -13.734 -25.766 -7.789 1 97.12 94 GLU A N 1
ATOM 718 C CA . GLU A 1 94 ? -14.062 -25.906 -9.203 1 97.12 94 GLU A CA 1
ATOM 719 C C . GLU A 1 94 ? -12.812 -26.125 -10.047 1 97.12 94 GLU A C 1
ATOM 721 O O . GLU A 1 94 ? -11.766 -25.531 -9.781 1 97.12 94 GLU A O 1
ATOM 726 N N . GLY A 1 95 ? -12.906 -27.062 -11.023 1 97.81 95 GLY A N 1
ATOM 727 C CA . GLY A 1 95 ? -11.836 -27.328 -11.969 1 97.81 95 GLY A CA 1
ATOM 728 C C . GLY A 1 95 ? -12.336 -27.781 -13.328 1 97.81 95 GLY A C 1
ATOM 729 O O . GLY A 1 95 ? -13.242 -28.609 -13.422 1 97.81 95 GLY A O 1
ATOM 730 N N . ALA A 1 96 ? -11.812 -27.172 -14.328 1 97.56 96 ALA A N 1
ATOM 731 C CA . ALA A 1 96 ? -12.289 -27.516 -15.664 1 97.56 96 ALA A CA 1
ATOM 732 C C . ALA A 1 96 ? -11.219 -27.25 -16.719 1 97.56 96 ALA A C 1
ATOM 734 O O . ALA A 1 96 ? -10.516 -26.25 -16.656 1 97.56 96 ALA A O 1
ATOM 735 N N . VAL A 1 97 ? -11.172 -28.156 -17.672 1 97.62 97 VAL A N 1
ATOM 736 C CA . VAL A 1 97 ? -10.461 -27.922 -18.922 1 97.62 97 VAL A CA 1
ATOM 737 C C . VAL A 1 97 ? -11.344 -27.125 -19.875 1 97.62 97 VAL A C 1
ATOM 739 O O . VAL A 1 97 ? -12.555 -27.359 -19.953 1 97.62 97 VAL A O 1
ATOM 742 N N . ILE A 1 98 ? -10.711 -26.234 -20.547 1 95.94 98 ILE A N 1
ATOM 743 C CA . ILE A 1 98 ? -11.508 -25.375 -21.422 1 95.94 98 ILE A CA 1
ATOM 744 C C . ILE A 1 98 ? -11.523 -25.953 -22.844 1 95.94 98 ILE A C 1
ATOM 746 O O . ILE A 1 98 ? -10.477 -26.281 -23.391 1 95.94 98 ILE A O 1
ATOM 750 N N . PHE A 1 99 ? -12.734 -25.969 -23.359 1 95.12 99 PHE A N 1
ATOM 751 C CA . PHE A 1 99 ? -12.953 -26.531 -24.688 1 95.12 99 PHE A CA 1
ATOM 752 C C . PHE A 1 99 ? -13.469 -25.453 -25.641 1 95.12 99 PHE A C 1
ATOM 754 O O . PHE A 1 99 ? -14.195 -24.547 -25.219 1 95.12 99 PHE A O 1
ATOM 761 N N . ASP A 1 100 ? -12.992 -25.594 -26.844 1 92.75 100 ASP A N 1
ATOM 762 C CA . ASP A 1 100 ? -13.578 -24.75 -27.891 1 92.75 100 ASP A CA 1
ATOM 763 C C . ASP A 1 100 ? -15.039 -25.125 -28.141 1 92.75 100 ASP A C 1
ATOM 765 O O . ASP A 1 100 ? -15.352 -26.281 -28.422 1 92.75 100 ASP A O 1
ATOM 769 N N . LYS A 1 101 ? -15.883 -24.219 -28.109 1 91.62 101 LYS A N 1
ATOM 770 C CA . LYS A 1 101 ? -17.312 -24.484 -28.203 1 91.62 101 LYS A CA 1
ATOM 771 C C . LYS A 1 101 ? -17.703 -24.953 -29.609 1 91.62 101 LYS A C 1
ATOM 773 O O . LYS A 1 101 ? -18.594 -25.797 -29.766 1 91.62 101 LYS A O 1
ATOM 778 N N . ALA A 1 102 ? -17.031 -24.453 -30.625 1 92.31 102 ALA A N 1
ATOM 779 C CA . ALA A 1 102 ? -17.375 -24.766 -32 1 92.31 102 ALA A CA 1
ATOM 780 C C . ALA A 1 102 ? -16.859 -26.156 -32.406 1 92.31 102 ALA A C 1
ATOM 782 O O . ALA A 1 102 ? -17.594 -26.938 -33 1 92.31 102 ALA A O 1
ATOM 783 N N . THR A 1 103 ? -15.688 -26.5 -32.031 1 89.88 103 THR A N 1
ATOM 784 C CA . THR A 1 103 ? -15.039 -27.734 -32.5 1 89.88 103 THR A CA 1
ATOM 785 C C . THR A 1 103 ? -15.156 -28.812 -31.422 1 89.88 103 THR A C 1
ATOM 787 O O . THR A 1 103 ? -14.984 -30 -31.719 1 89.88 103 THR A O 1
ATOM 790 N N . GLY A 1 104 ? -15.438 -28.375 -30.125 1 90.06 104 GLY A N 1
ATOM 791 C CA . GLY A 1 104 ? -15.508 -29.328 -29.031 1 90.06 104 GLY A CA 1
ATOM 792 C C . GLY A 1 104 ? -14.148 -29.828 -28.578 1 90.06 104 GLY A C 1
ATOM 793 O O . GLY A 1 104 ? -14.055 -30.75 -27.766 1 90.06 104 GLY A O 1
ATOM 794 N N . LYS A 1 105 ? -13.148 -29.359 -29.156 1 90.25 105 LYS A N 1
ATOM 795 C CA . LYS A 1 105 ? -11.797 -29.797 -28.828 1 90.25 105 LYS A CA 1
ATOM 796 C C . LYS A 1 105 ? -11.219 -28.953 -27.688 1 90.25 105 LYS A C 1
ATOM 798 O O . LYS A 1 105 ? -11.57 -27.781 -27.547 1 90.25 105 LYS A O 1
ATOM 803 N N . SER A 1 106 ? -10.352 -29.656 -26.938 1 93.56 106 SER A N 1
ATOM 804 C CA . SER A 1 106 ? -9.695 -28.953 -25.844 1 93.56 106 SER A CA 1
ATOM 805 C C . SER A 1 106 ? -8.812 -27.828 -26.359 1 93.56 106 SER A C 1
ATOM 807 O O . SER A 1 106 ? -8.172 -27.953 -27.406 1 93.56 106 SER A O 1
ATOM 809 N N . ARG A 1 107 ? -8.711 -26.719 -25.578 1 92.81 107 ARG A N 1
ATOM 810 C CA . ARG A 1 107 ? -7.844 -25.594 -25.906 1 92.81 107 ARG A CA 1
ATOM 811 C C . ARG A 1 107 ? -6.473 -25.75 -25.266 1 92.81 107 ARG A C 1
ATOM 813 O O . ARG A 1 107 ? -5.613 -24.875 -25.391 1 92.81 107 ARG A O 1
ATOM 820 N N . GLY A 1 108 ? -6.277 -26.75 -24.531 1 92.75 108 GLY A N 1
ATOM 821 C CA . GLY A 1 108 ? -4.969 -27.094 -23.984 1 92.75 108 GLY A CA 1
ATOM 822 C C . GLY A 1 108 ? -4.684 -26.391 -22.656 1 92.75 108 GLY A C 1
ATOM 823 O O . GLY A 1 108 ? -3.535 -26.344 -22.219 1 92.75 108 GLY A O 1
ATOM 824 N N . TYR A 1 109 ? -5.699 -25.734 -22.078 1 94.81 109 TYR A N 1
ATOM 825 C CA . TYR A 1 109 ? -5.535 -25.125 -20.766 1 94.81 109 TYR A CA 1
ATOM 826 C C . TYR A 1 109 ? -6.793 -25.297 -19.922 1 94.81 109 TYR A C 1
ATOM 828 O O . TYR A 1 109 ? -7.832 -25.734 -20.438 1 94.81 109 TYR A O 1
ATOM 836 N N . GLY A 1 110 ? -6.637 -25.094 -18.641 1 96.69 110 GLY A N 1
ATOM 837 C CA . GLY A 1 110 ? -7.746 -25.219 -17.703 1 96.69 110 GLY A CA 1
ATOM 838 C C . GLY A 1 110 ? -7.578 -24.375 -16.453 1 96.69 110 GLY A C 1
ATOM 839 O O . GLY A 1 110 ? -6.594 -23.641 -16.328 1 96.69 110 GLY A O 1
ATOM 840 N N . PHE A 1 111 ? -8.617 -24.406 -15.594 1 97.5 111 PHE A N 1
ATOM 841 C CA . PHE A 1 111 ? -8.633 -23.656 -14.344 1 97.5 111 PHE A CA 1
ATOM 842 C C . PHE A 1 111 ? -8.938 -24.578 -13.164 1 97.5 111 PHE A C 1
ATOM 844 O O . PHE A 1 111 ? -9.719 -25.516 -13.297 1 97.5 111 PHE A O 1
ATOM 851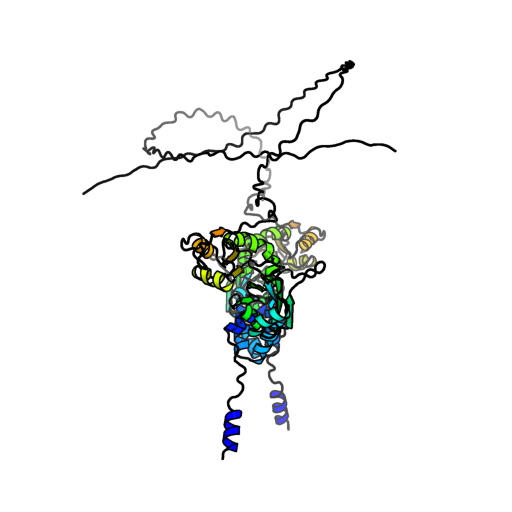 N N . ILE A 1 112 ? -8.289 -24.266 -12.094 1 98 112 ILE A N 1
ATOM 852 C CA . ILE A 1 112 ? -8.562 -24.922 -10.82 1 98 112 ILE A CA 1
ATOM 853 C C . ILE A 1 112 ? -8.82 -23.875 -9.742 1 98 112 ILE A C 1
ATOM 855 O O . ILE A 1 112 ? -8.016 -22.953 -9.555 1 98 112 ILE A O 1
ATOM 859 N N . THR A 1 113 ? -9.922 -23.875 -9.094 1 98.38 113 THR A N 1
ATOM 860 C CA . THR A 1 113 ? -10.242 -23.016 -7.957 1 98.38 113 THR A CA 1
ATOM 861 C C . THR A 1 113 ? -10.297 -23.828 -6.664 1 98.38 113 THR A C 1
ATOM 863 O O . THR A 1 113 ? -11.109 -24.75 -6.539 1 98.38 113 THR A O 1
ATOM 866 N N . TYR A 1 114 ? -9.43 -23.516 -5.742 1 98.44 114 TYR A N 1
ATOM 867 C CA . TYR A 1 114 ? -9.422 -24.188 -4.441 1 98.44 114 TYR A CA 1
ATOM 868 C C . TYR A 1 114 ? -10.398 -23.516 -3.48 1 98.44 114 TYR A C 1
ATOM 870 O O . TYR A 1 114 ? -10.836 -22.391 -3.723 1 98.44 114 TYR A O 1
ATOM 878 N N . LYS A 1 115 ? -10.703 -24.188 -2.43 1 97.62 115 LYS A N 1
ATOM 879 C CA . LYS A 1 115 ? -11.57 -23.625 -1.39 1 97.62 115 LYS A CA 1
ATOM 880 C C . LYS A 1 115 ? -10.82 -22.609 -0.531 1 97.62 115 LYS A C 1
ATOM 882 O O . LYS A 1 115 ? -11.414 -21.641 -0.06 1 97.62 115 LYS A O 1
ATOM 887 N N . ASP A 1 116 ? -9.531 -22.875 -0.339 1 96.44 116 ASP A N 1
ATOM 888 C CA . ASP A 1 116 ? -8.734 -22.031 0.541 1 96.44 116 ASP A CA 1
ATOM 889 C C . ASP A 1 116 ? -7.488 -21.516 -0.176 1 96.44 116 ASP A C 1
ATOM 891 O O . ASP A 1 116 ? -6.93 -22.188 -1.037 1 96.44 116 ASP A O 1
ATOM 895 N N . MET A 1 117 ? -7.031 -20.375 0.243 1 96.44 117 MET A N 1
ATOM 896 C CA . MET A 1 117 ? -5.852 -19.75 -0.348 1 96.44 117 MET A CA 1
ATOM 897 C C . MET A 1 117 ? -4.609 -20.609 -0.11 1 96.44 117 MET A C 1
ATOM 899 O O . MET A 1 117 ? -3.75 -20.719 -0.987 1 96.44 117 MET A O 1
ATOM 903 N N . GLU A 1 118 ? -4.508 -21.219 1.051 1 95.25 118 GLU A N 1
ATOM 904 C CA . GLU A 1 118 ? -3.346 -22.031 1.401 1 95.25 118 GLU A CA 1
ATOM 905 C C . GLU A 1 118 ? -3.141 -23.172 0.397 1 95.25 118 GLU A C 1
ATOM 907 O O . GLU A 1 118 ? -2.004 -23.469 0.029 1 95.25 118 GLU A O 1
ATOM 912 N N . SER A 1 119 ? -4.199 -23.75 -0.022 1 97.44 119 SER A N 1
ATOM 913 C CA . SER A 1 119 ? -4.133 -24.844 -0.996 1 97.44 119 SER A CA 1
ATOM 914 C C . SER A 1 119 ? -3.561 -24.359 -2.324 1 97.44 119 SER A C 1
ATOM 916 O O . SER A 1 119 ? -2.725 -25.031 -2.93 1 97.44 119 SER A O 1
ATOM 918 N N . ALA A 1 120 ? -4.062 -23.188 -2.725 1 97.25 120 ALA A N 1
ATOM 919 C CA . ALA A 1 120 ? -3.541 -22.594 -3.957 1 97.25 120 ALA A CA 1
ATOM 920 C C . ALA A 1 120 ? -2.049 -22.297 -3.838 1 97.25 120 ALA A C 1
ATOM 922 O O . ALA A 1 120 ? -1.279 -22.578 -4.762 1 97.25 120 ALA A O 1
ATOM 923 N N . GLN A 1 121 ? -1.673 -21.797 -2.658 1 96 121 GLN A N 1
ATOM 924 C CA . GLN A 1 121 ? -0.265 -21.484 -2.432 1 96 121 GLN A CA 1
ATOM 925 C C . GLN A 1 121 ? 0.589 -22.75 -2.461 1 96 121 GLN A C 1
ATOM 927 O O . GLN A 1 121 ? 1.684 -22.75 -3.027 1 96 121 GLN A O 1
ATOM 932 N N . ARG A 1 122 ? 0.11 -23.828 -1.903 1 96.25 122 ARG A N 1
ATOM 933 C CA . ARG A 1 122 ? 0.822 -25.094 -1.928 1 96.25 122 ARG A CA 1
ATOM 934 C C . ARG A 1 122 ? 0.986 -25.609 -3.355 1 96.25 122 ARG A C 1
ATOM 936 O O . ARG A 1 122 ? 2.057 -26.094 -3.729 1 96.25 122 ARG A O 1
ATOM 943 N N . ALA A 1 123 ? -0.069 -25.469 -4.141 1 96.88 123 ALA A N 1
ATOM 944 C CA . ALA A 1 123 ? -0.031 -25.922 -5.531 1 96.88 123 ALA A CA 1
ATOM 945 C C . ALA A 1 123 ? 0.979 -25.109 -6.336 1 96.88 123 ALA A C 1
ATOM 947 O O . ALA A 1 123 ? 1.703 -25.656 -7.172 1 96.88 123 ALA A O 1
ATOM 948 N N . LEU A 1 124 ? 1.02 -23.844 -6.066 1 94.56 124 LEU A N 1
ATOM 949 C CA . LEU A 1 124 ? 1.897 -22.938 -6.809 1 94.56 124 LEU A CA 1
ATOM 950 C C . LEU A 1 124 ? 3.357 -23.188 -6.453 1 94.56 124 LEU A C 1
ATOM 952 O O . LEU A 1 124 ? 4.25 -22.969 -7.273 1 94.56 124 LEU A O 1
ATOM 956 N N . ARG A 1 125 ? 3.607 -23.625 -5.254 1 93.31 125 ARG A N 1
ATOM 957 C CA . ARG A 1 125 ? 4.973 -23.875 -4.801 1 93.31 125 ARG A CA 1
ATOM 958 C C . ARG A 1 125 ? 5.453 -25.25 -5.242 1 93.31 125 ARG A C 1
ATOM 960 O O . ARG A 1 125 ? 6.652 -25.531 -5.242 1 93.31 125 ARG A O 1
ATOM 967 N N . ALA A 1 126 ? 4.539 -26.078 -5.59 1 92.62 126 ALA A N 1
ATOM 968 C CA . ALA A 1 126 ? 4.883 -27.438 -6.012 1 92.62 126 ALA A CA 1
ATOM 969 C C . ALA A 1 126 ? 5.52 -27.438 -7.398 1 92.62 126 ALA A C 1
ATOM 971 O O . ALA A 1 126 ? 5.23 -26.562 -8.219 1 92.62 126 ALA A O 1
ATOM 972 N N . PRO A 1 127 ? 6.406 -28.344 -7.645 1 87 127 PRO A N 1
ATOM 973 C CA . PRO A 1 127 ? 6.973 -28.469 -8.992 1 87 127 PRO A CA 1
ATOM 974 C C . PRO A 1 127 ? 5.914 -28.734 -10.055 1 87 127 PRO A C 1
ATOM 976 O O . PRO A 1 127 ? 4.801 -29.156 -9.734 1 87 127 PRO A O 1
ATOM 979 N N . SER A 1 128 ? 6.281 -28.422 -11.273 1 90.31 128 SER A N 1
ATOM 980 C CA . SER A 1 128 ? 5.379 -28.672 -12.391 1 90.31 128 SER A CA 1
ATOM 981 C C . SER A 1 128 ? 4.93 -30.141 -12.406 1 90.31 128 SER A C 1
ATOM 983 O O . SER A 1 128 ? 5.691 -31.031 -12.039 1 90.31 128 SER A O 1
ATOM 985 N N . LYS A 1 129 ? 3.689 -30.328 -12.844 1 91.5 129 LYS A N 1
ATOM 986 C CA . LYS A 1 129 ? 3.094 -31.656 -12.773 1 91.5 129 LYS A CA 1
ATOM 987 C C . LYS A 1 129 ? 2.994 -32.281 -14.164 1 91.5 129 LYS A C 1
ATOM 989 O O . LYS A 1 129 ? 2.699 -31.594 -15.141 1 91.5 129 LYS A O 1
ATOM 994 N N . MET A 1 130 ? 3.225 -33.594 -14.109 1 91.88 130 MET A N 1
ATOM 995 C CA . MET A 1 130 ? 2.986 -34.406 -15.305 1 91.88 130 MET A CA 1
ATOM 996 C C . MET A 1 130 ? 1.527 -34.844 -15.391 1 91.88 130 MET A C 1
ATOM 998 O O . MET A 1 130 ? 1.017 -35.5 -14.477 1 91.88 130 MET A O 1
ATOM 1002 N N . ILE A 1 131 ? 0.856 -34.406 -16.438 1 94.19 131 ILE A N 1
ATOM 1003 C CA . ILE A 1 131 ? -0.539 -34.781 -16.656 1 94.19 131 ILE A CA 1
ATOM 1004 C C . ILE A 1 131 ? -0.71 -35.344 -18.062 1 94.19 131 ILE A C 1
ATOM 1006 O O . ILE A 1 131 ? -0.497 -34.625 -19.047 1 94.19 131 ILE A O 1
ATOM 1010 N N . ASP A 1 132 ? -1.124 -36.531 -18.156 1 92.81 132 ASP A N 1
ATOM 1011 C CA . ASP A 1 132 ? -1.327 -37.188 -19.438 1 92.81 132 ASP A CA 1
ATOM 1012 C C . ASP A 1 132 ? -0.103 -37.031 -20.328 1 92.81 132 ASP A C 1
ATOM 1014 O O . ASP A 1 132 ? -0.233 -36.719 -21.516 1 92.81 132 ASP A O 1
ATOM 1018 N N . GLY A 1 133 ? 1.063 -37.188 -19.672 1 88.25 133 GLY A N 1
ATOM 1019 C CA . GLY A 1 133 ? 2.312 -37.25 -20.422 1 88.25 133 GLY A CA 1
ATOM 1020 C C . GLY A 1 133 ? 2.863 -35.875 -20.75 1 88.25 133 GLY A C 1
ATOM 1021 O O . GLY A 1 133 ? 3.828 -35.75 -21.516 1 88.25 133 GLY A O 1
ATOM 1022 N N . ARG A 1 134 ? 2.281 -34.844 -20.281 1 90.88 134 ARG A N 1
ATOM 1023 C CA . ARG A 1 134 ? 2.746 -33.5 -20.531 1 90.88 134 ARG A CA 1
ATOM 1024 C C . ARG A 1 134 ? 3.029 -32.781 -19.203 1 90.88 134 ARG A C 1
ATOM 1026 O O . ARG A 1 134 ? 2.258 -32.875 -18.25 1 90.88 134 ARG A O 1
ATOM 1033 N N . MET A 1 135 ? 4.172 -32.156 -19.188 1 91.56 135 MET A N 1
ATOM 1034 C CA . MET A 1 135 ? 4.469 -31.312 -18.031 1 91.56 135 MET A CA 1
ATOM 1035 C C . MET A 1 135 ? 3.719 -29.984 -18.125 1 91.56 135 MET A C 1
ATOM 1037 O O . MET A 1 135 ? 3.889 -29.234 -19.094 1 91.56 135 MET A O 1
ATOM 1041 N N . SER A 1 136 ? 2.922 -29.766 -17.141 1 91.38 136 SER A N 1
ATOM 1042 C CA . SER A 1 136 ? 2.041 -28.594 -17.188 1 91.38 136 SER A CA 1
ATOM 1043 C C . SER A 1 136 ? 2.527 -27.5 -16.234 1 91.38 136 SER A C 1
ATOM 1045 O O . SER A 1 136 ? 3.262 -27.766 -15.289 1 91.38 136 SER A O 1
ATOM 1047 N N . VAL A 1 137 ? 2.135 -26.266 -16.578 1 90.25 137 VAL A N 1
ATOM 1048 C CA . VAL A 1 137 ? 2.5 -25.078 -15.797 1 90.25 137 VAL A CA 1
ATOM 1049 C C . VAL A 1 137 ? 1.254 -24.5 -15.133 1 90.25 137 VAL A C 1
ATOM 1051 O O . VAL A 1 137 ? 0.191 -24.422 -15.758 1 90.25 137 VAL A O 1
ATOM 1054 N N . CYS A 1 138 ? 1.48 -24.125 -13.891 1 92.75 138 CYS A N 1
ATOM 1055 C CA . CYS A 1 138 ? 0.348 -23.5 -13.211 1 92.75 138 CYS A CA 1
ATOM 1056 C C . CYS A 1 138 ? 0.747 -22.172 -12.578 1 92.75 138 CYS A C 1
ATOM 1058 O O . CYS A 1 138 ? 1.858 -22.031 -12.062 1 92.75 138 CYS A O 1
ATOM 1060 N N . ASN A 1 139 ? -0.059 -21.172 -12.773 1 92.88 139 ASN A N 1
ATOM 1061 C CA . ASN A 1 139 ? 0.056 -19.844 -12.156 1 92.88 139 ASN A CA 1
ATOM 1062 C C . ASN A 1 139 ? -1.29 -19.359 -11.625 1 92.88 139 ASN A C 1
ATOM 1064 O O . ASN A 1 139 ? -2.328 -19.953 -11.914 1 92.88 139 ASN A O 1
ATOM 1068 N N . LEU A 1 140 ? -1.194 -18.297 -10.797 1 94.12 140 LEU A N 1
ATOM 1069 C CA . LEU A 1 140 ? -2.453 -17.688 -10.391 1 94.12 140 LEU A CA 1
ATOM 1070 C C . LEU A 1 140 ? -3.203 -17.141 -11.602 1 94.12 140 LEU A C 1
ATOM 1072 O O . LEU A 1 140 ? -2.604 -16.516 -12.484 1 94.12 140 LEU A O 1
ATOM 1076 N N . ALA A 1 141 ? -4.445 -17.422 -11.734 1 93.19 141 ALA A N 1
ATOM 1077 C CA . ALA A 1 141 ? -5.246 -17.031 -12.891 1 93.19 141 ALA A CA 1
ATOM 1078 C C . ALA A 1 141 ? -5.223 -15.516 -13.078 1 93.19 141 ALA A C 1
ATOM 1080 O O . ALA A 1 141 ? -5.246 -15.031 -14.211 1 93.19 141 ALA A O 1
ATOM 1081 N N . SER A 1 142 ? -5.223 -14.789 -12.016 1 88.81 142 SER A N 1
ATOM 1082 C CA . SER A 1 142 ? -5.223 -13.328 -12.07 1 88.81 142 SER A CA 1
ATOM 1083 C C . SER A 1 142 ? -3.943 -12.805 -12.711 1 88.81 142 SER A C 1
ATOM 1085 O O . SER A 1 142 ? -3.924 -11.695 -13.25 1 88.81 142 SER A O 1
ATOM 1087 N N . GLU A 1 143 ? -2.855 -13.508 -12.672 1 82.94 143 GLU A N 1
ATOM 1088 C CA . GLU A 1 143 ? -1.572 -13.117 -13.242 1 82.94 143 GLU A CA 1
ATOM 1089 C C . GLU A 1 143 ? -1.463 -13.547 -14.703 1 82.94 143 GLU A C 1
ATOM 1091 O O . GLU A 1 143 ? -0.625 -13.039 -15.445 1 82.94 143 GLU A O 1
ATOM 1096 N N . SER A 1 144 ? -2.064 -14.555 -15.023 1 71.75 144 SER A N 1
ATOM 1097 C CA . SER A 1 144 ? -1.923 -15.156 -16.344 1 71.75 144 SER A CA 1
ATOM 1098 C C . SER A 1 144 ? -2.586 -14.305 -17.422 1 71.75 144 SER A C 1
ATOM 1100 O O . SER A 1 144 ? -2.07 -14.195 -18.531 1 71.75 144 SER A O 1
ATOM 1102 N N . ILE A 1 145 ? -3.764 -13.797 -17.141 1 58.12 145 ILE A N 1
ATOM 1103 C CA . ILE A 1 145 ? -4.477 -13.062 -18.188 1 58.12 145 ILE A CA 1
ATOM 1104 C C . ILE A 1 145 ? -3.646 -11.859 -18.625 1 58.12 145 ILE A C 1
ATOM 1106 O O . ILE A 1 145 ? -3.557 -11.555 -19.812 1 58.12 145 ILE A O 1
ATOM 1110 N N . ASN A 1 146 ? -2.898 -11.266 -17.719 1 54.38 146 ASN A N 1
ATOM 1111 C CA . ASN A 1 146 ? -2.094 -10.094 -18.062 1 54.38 146 ASN A CA 1
ATOM 1112 C C . ASN A 1 146 ? -0.755 -10.5 -18.672 1 54.38 146 ASN A C 1
ATOM 1114 O O . ASN A 1 146 ? -0.083 -9.68 -19.312 1 54.38 146 ASN A O 1
ATOM 1118 N N . SER A 1 147 ? -0.284 -11.578 -18.359 1 53 147 SER A N 1
ATOM 1119 C CA . SER A 1 147 ? 1.043 -12.039 -18.766 1 53 147 SER A CA 1
ATOM 1120 C C . SER A 1 147 ? 1.054 -12.5 -20.219 1 53 147 SER A C 1
ATOM 1122 O O . SER A 1 147 ? 2.115 -12.797 -20.766 1 53 147 SER A O 1
ATOM 1124 N N . ASN A 1 148 ? -0.051 -12.781 -20.828 1 50.41 148 ASN A N 1
ATOM 1125 C CA . ASN A 1 148 ? 0.092 -13.203 -22.219 1 50.41 148 ASN A CA 1
ATOM 1126 C C . ASN A 1 148 ? 1.122 -12.352 -22.953 1 50.41 148 ASN A C 1
ATOM 1128 O O . ASN A 1 148 ? 1.838 -12.852 -23.828 1 50.41 148 ASN A O 1
ATOM 1132 N N . THR A 1 149 ? 1.155 -11.117 -22.562 1 45.72 149 THR A N 1
ATOM 1133 C CA . THR A 1 149 ? 2.057 -10.25 -23.312 1 45.72 149 THR A CA 1
ATOM 1134 C C . THR A 1 149 ? 3.488 -10.391 -22.812 1 45.72 149 THR A C 1
ATOM 1136 O O . THR A 1 149 ? 4.434 -10.414 -23.609 1 45.72 149 THR A O 1
ATOM 1139 N N . SER A 1 150 ? 3.725 -10.312 -21.594 1 47.94 150 SER A N 1
ATOM 1140 C CA . SER A 1 150 ? 5.098 -10.203 -21.109 1 47.94 150 SER A CA 1
ATOM 1141 C C . SER A 1 150 ? 5.785 -11.562 -21.094 1 47.94 150 SER A C 1
ATOM 1143 O O . SER A 1 150 ? 7.008 -11.648 -21.203 1 47.94 150 SER A O 1
ATOM 1145 N N . ILE A 1 151 ? 5.082 -12.625 -20.906 1 52.44 151 ILE A N 1
ATOM 1146 C CA . ILE A 1 151 ? 5.645 -13.977 -20.844 1 52.44 151 ILE A CA 1
ATOM 1147 C C . ILE A 1 151 ? 6.141 -14.391 -22.219 1 52.44 151 ILE A C 1
ATOM 1149 O O . ILE A 1 151 ? 7.137 -15.109 -22.344 1 52.44 151 ILE A O 1
ATOM 1153 N N . THR A 1 152 ? 5.586 -13.781 -23.219 1 52.59 152 THR A N 1
ATOM 1154 C CA . THR A 1 152 ? 5.914 -14.219 -24.578 1 52.59 152 THR A CA 1
ATOM 1155 C C . THR A 1 152 ? 7.367 -13.891 -24.906 1 52.59 152 THR A C 1
ATOM 1157 O O . THR A 1 152 ? 8.062 -14.695 -25.547 1 52.59 152 THR A O 1
ATOM 1160 N N . CYS A 1 153 ? 7.75 -12.656 -24.531 1 52.75 153 CYS A N 1
ATOM 1161 C CA . CYS A 1 153 ? 9.055 -12.242 -25.016 1 52.75 153 CYS A CA 1
ATOM 1162 C C . CYS A 1 153 ? 10.164 -13.086 -24.406 1 52.75 153 CYS A C 1
ATOM 1164 O O . CYS A 1 153 ? 11.117 -13.461 -25.094 1 52.75 153 CYS A O 1
ATOM 1166 N N . ASP A 1 154 ? 9.961 -13.508 -23.188 1 64.5 154 ASP A N 1
ATOM 1167 C CA . ASP A 1 154 ? 11.039 -14.211 -22.5 1 64.5 154 ASP A CA 1
ATOM 1168 C C . ASP A 1 154 ? 10.977 -15.711 -22.766 1 64.5 154 ASP A C 1
ATOM 1170 O O . ASP A 1 154 ? 12 -16.391 -22.781 1 64.5 154 ASP A O 1
ATOM 1174 N N . GLN A 1 155 ? 9.898 -16.062 -23.297 1 75.62 155 GLN A N 1
ATOM 1175 C CA . GLN A 1 155 ? 9.734 -17.5 -23.516 1 75.62 155 GLN A CA 1
ATOM 1176 C C . GLN A 1 155 ? 10.516 -17.969 -24.75 1 75.62 155 GLN A C 1
ATOM 1178 O O . GLN A 1 155 ? 10.992 -19.094 -24.797 1 75.62 155 GLN A O 1
ATOM 1183 N N . SER A 1 156 ? 10.719 -17 -25.641 1 80.12 156 SER A N 1
ATOM 1184 C CA . SER A 1 156 ? 11.398 -17.344 -26.875 1 80.12 156 SER A CA 1
ATOM 1185 C C . SER A 1 156 ? 12.836 -17.781 -26.609 1 80.12 156 SER A C 1
ATOM 1187 O O . SER A 1 156 ? 13.391 -18.609 -27.344 1 80.12 156 SER A O 1
ATOM 1189 N N . GLN A 1 157 ? 13.281 -17.297 -25.531 1 86.12 157 GLN A N 1
ATOM 1190 C CA . GLN A 1 157 ? 14.664 -17.641 -25.219 1 86.12 157 GLN A CA 1
ATOM 1191 C C . GLN A 1 157 ? 14.734 -18.828 -24.266 1 86.12 157 GLN A C 1
ATOM 1193 O O . GLN A 1 157 ? 15.828 -19.344 -23.984 1 86.12 157 GLN A O 1
ATOM 1198 N N . ARG A 1 158 ? 13.656 -19.297 -23.844 1 92.25 158 ARG A N 1
ATOM 1199 C CA . ARG A 1 158 ? 13.625 -20.359 -22.828 1 92.25 158 ARG A CA 1
ATOM 1200 C C . ARG A 1 158 ? 13.055 -21.641 -23.422 1 92.25 158 ARG A C 1
ATOM 1202 O O . ARG A 1 158 ? 13.18 -22.719 -22.812 1 92.25 158 ARG A O 1
ATOM 1209 N N . LYS A 1 159 ? 12.508 -21.516 -24.625 1 92.62 159 LYS A N 1
ATOM 1210 C CA . LYS A 1 159 ? 11.82 -22.641 -25.234 1 92.62 159 LYS A CA 1
ATOM 1211 C C . LYS A 1 159 ? 12.711 -23.328 -26.266 1 92.62 159 LYS A C 1
ATOM 1213 O O . LYS A 1 159 ? 13.188 -22.688 -27.203 1 92.62 159 LYS A O 1
ATOM 1218 N N . LEU A 1 160 ? 12.844 -24.625 -26.172 1 94.06 160 LEU A N 1
ATOM 1219 C CA . LEU A 1 160 ? 13.688 -25.391 -27.078 1 94.06 160 LEU A CA 1
ATOM 1220 C C . LEU A 1 160 ? 12.852 -26.375 -27.906 1 94.06 160 LEU A C 1
ATOM 1222 O O . LEU A 1 160 ? 11.891 -26.953 -27.391 1 94.06 160 LEU A O 1
ATOM 1226 N N . TYR A 1 161 ? 13.219 -26.422 -29.141 1 93.88 161 TYR A N 1
ATOM 1227 C CA . TYR A 1 161 ? 12.742 -27.484 -30.031 1 93.88 161 TYR A CA 1
ATOM 1228 C C . TYR A 1 161 ? 13.727 -28.641 -30.062 1 93.88 161 TYR A C 1
ATOM 1230 O O . TYR A 1 161 ? 14.922 -28.453 -30.266 1 93.88 161 TYR A O 1
ATOM 1238 N N . ILE A 1 162 ? 13.211 -29.797 -29.875 1 93.94 162 ILE A N 1
ATOM 1239 C CA . ILE A 1 162 ? 14 -31.016 -29.938 1 93.94 162 ILE A CA 1
ATOM 1240 C C . ILE A 1 162 ? 13.492 -31.906 -31.078 1 93.94 162 ILE A C 1
ATOM 1242 O O . ILE A 1 162 ? 12.344 -32.344 -31.047 1 93.94 162 ILE A O 1
ATOM 1246 N N . GLY A 1 163 ? 14.32 -32.125 -32.062 1 94 163 GLY A N 1
ATOM 1247 C CA . GLY A 1 163 ? 13.938 -32.938 -33.219 1 94 163 GLY A CA 1
ATOM 1248 C C . GLY A 1 163 ? 14.695 -34.25 -33.312 1 94 163 GLY A C 1
ATOM 1249 O O . GLY A 1 163 ? 15.695 -34.438 -32.625 1 94 163 GLY A O 1
ATOM 1250 N N . GLY A 1 164 ? 14.102 -35.156 -34.062 1 92.19 164 GLY A N 1
ATOM 1251 C CA . GLY A 1 164 ? 14.758 -36.438 -34.312 1 92.19 164 GLY A CA 1
ATOM 1252 C C . GLY A 1 164 ? 14.539 -37.438 -33.188 1 92.19 164 GLY A C 1
ATOM 1253 O O . GLY A 1 164 ? 15.406 -38.281 -32.938 1 92.19 164 GLY A O 1
ATOM 1254 N N . LEU A 1 165 ? 13.484 -37.312 -32.562 1 92.94 165 LEU A N 1
ATOM 1255 C CA . LEU A 1 165 ? 13.18 -38.219 -31.469 1 92.94 165 LEU A CA 1
ATOM 1256 C C . LEU A 1 165 ? 12.742 -39.594 -31.984 1 92.94 165 LEU A C 1
ATOM 1258 O O . LEU A 1 165 ? 12.039 -39.688 -33 1 92.94 165 LEU A O 1
ATOM 1262 N N . SER A 1 166 ? 13.219 -40.594 -31.266 1 92.19 166 SER A N 1
ATOM 1263 C CA . SER A 1 166 ? 12.727 -41.938 -31.547 1 92.19 166 SER A CA 1
ATOM 1264 C C . SER A 1 166 ? 11.234 -42.062 -31.25 1 92.19 166 SER A C 1
ATOM 1266 O O . SER A 1 166 ? 10.727 -41.438 -30.328 1 92.19 166 SER A O 1
ATOM 1268 N N . PRO A 1 167 ? 10.531 -42.906 -32 1 89.19 167 PRO A N 1
ATOM 1269 C CA . PRO A 1 167 ? 9.109 -43.094 -31.75 1 89.19 167 PRO A CA 1
ATOM 1270 C C . PRO A 1 167 ? 8.836 -43.625 -30.344 1 89.19 167 PRO A C 1
ATOM 1272 O O . PRO A 1 167 ? 7.73 -43.5 -29.828 1 89.19 167 PRO A O 1
ATOM 1275 N N . ASP A 1 168 ? 9.828 -44.188 -29.75 1 89.94 168 ASP A N 1
ATOM 1276 C CA . ASP A 1 168 ? 9.672 -44.812 -28.438 1 89.94 168 ASP A CA 1
ATOM 1277 C C . ASP A 1 168 ? 10.008 -43.844 -27.312 1 89.94 168 ASP A C 1
ATOM 1279 O O . ASP A 1 168 ? 9.875 -44.156 -26.141 1 89.94 168 ASP A O 1
ATOM 1283 N N . THR A 1 169 ? 10.453 -42.719 -27.734 1 91.56 169 THR A N 1
ATOM 1284 C CA . THR A 1 169 ? 10.797 -41.719 -26.719 1 91.56 169 THR A CA 1
ATOM 1285 C C . THR A 1 169 ? 9.539 -41.125 -26.109 1 91.56 169 THR A C 1
ATOM 1287 O O . THR A 1 169 ? 8.703 -40.562 -26.812 1 91.56 169 THR A O 1
ATOM 1290 N N . THR A 1 170 ? 9.422 -41.312 -24.828 1 91.19 170 THR A N 1
ATOM 1291 C CA . THR A 1 170 ? 8.281 -40.75 -24.109 1 91.19 170 THR A CA 1
ATOM 1292 C C . THR A 1 170 ? 8.602 -39.344 -23.578 1 91.19 170 THR A C 1
ATOM 1294 O O . THR A 1 170 ? 9.758 -38.938 -23.562 1 91.19 170 THR A O 1
ATOM 1297 N N . SER A 1 171 ? 7.523 -38.688 -23.219 1 92.75 171 SER A N 1
ATOM 1298 C CA . SER A 1 171 ? 7.707 -37.344 -22.625 1 92.75 171 SER A CA 1
ATOM 1299 C C . SER A 1 171 ? 8.539 -37.438 -21.344 1 92.75 171 SER A C 1
ATOM 1301 O O . SER A 1 171 ? 9.367 -36.562 -21.094 1 92.75 171 SER A O 1
ATOM 1303 N N . GLU A 1 172 ? 8.383 -38.406 -20.562 1 92.12 172 GLU A N 1
ATOM 1304 C CA . GLU A 1 172 ? 9.141 -38.594 -19.328 1 92.12 172 GLU A CA 1
ATOM 1305 C C . GLU A 1 172 ? 10.641 -38.688 -19.609 1 92.12 172 GLU A C 1
ATOM 1307 O O . GLU A 1 172 ? 11.453 -38.094 -18.906 1 92.12 172 GLU A O 1
ATOM 1312 N N . MET A 1 173 ? 10.93 -39.469 -20.625 1 92.69 173 MET A N 1
ATOM 1313 C CA . MET A 1 173 ? 12.32 -39.656 -21 1 92.69 173 MET A CA 1
ATOM 1314 C C . MET A 1 173 ? 12.945 -38.344 -21.453 1 92.69 173 MET A C 1
ATOM 1316 O O . MET A 1 173 ? 14.062 -38 -21.047 1 92.69 173 MET A O 1
ATOM 1320 N N . LEU A 1 174 ? 12.164 -37.656 -22.297 1 93.75 174 LEU A N 1
ATOM 1321 C CA . LEU A 1 174 ? 12.633 -36.344 -22.797 1 93.75 174 LEU A CA 1
ATOM 1322 C C . LEU A 1 174 ? 12.906 -35.406 -21.641 1 93.75 174 LEU A C 1
ATOM 1324 O O . LEU A 1 174 ? 13.977 -34.781 -21.578 1 93.75 174 LEU A O 1
ATOM 1328 N N . LEU A 1 175 ? 11.992 -35.312 -20.703 1 93.38 175 LEU A N 1
ATOM 1329 C CA . LEU A 1 175 ? 12.078 -34.344 -19.594 1 93.38 175 LEU A CA 1
ATOM 1330 C C . LEU A 1 175 ? 13.195 -34.719 -18.625 1 93.38 175 LEU A C 1
ATOM 1332 O O . LEU A 1 175 ? 13.891 -33.875 -18.109 1 93.38 175 LEU A O 1
ATOM 1336 N N . ASP A 1 176 ? 13.367 -36 -18.406 1 92.69 176 ASP A N 1
ATOM 1337 C CA . ASP A 1 176 ? 14.438 -36.469 -17.531 1 92.69 176 ASP A CA 1
ATOM 1338 C C . ASP A 1 176 ? 15.812 -36.094 -18.094 1 92.69 176 ASP A C 1
ATOM 1340 O O . ASP A 1 176 ? 16.719 -35.75 -17.344 1 92.69 176 ASP A O 1
ATOM 1344 N N . PHE A 1 177 ? 15.898 -36.219 -19.312 1 93.38 177 PHE A N 1
ATOM 1345 C CA . PHE A 1 177 ? 17.156 -35.906 -19.969 1 93.38 177 PHE A CA 1
ATOM 1346 C C . PHE A 1 177 ? 17.484 -34.438 -19.859 1 93.38 177 PHE A C 1
ATOM 1348 O O . PHE A 1 177 ? 18.609 -34.062 -19.531 1 93.38 177 PHE A O 1
ATOM 1355 N N . PHE A 1 178 ? 16.562 -33.562 -20.062 1 94.44 178 PHE A N 1
ATOM 1356 C CA . PHE A 1 178 ? 16.812 -32.125 -20.156 1 94.44 178 PHE A CA 1
ATOM 1357 C C . PHE A 1 178 ? 16.734 -31.484 -18.781 1 94.44 178 PHE A C 1
ATOM 1359 O O . PHE A 1 178 ? 17.156 -30.328 -18.609 1 94.44 178 PHE A O 1
ATOM 1366 N N . ARG A 1 179 ? 16.188 -32.188 -17.844 1 93.38 179 ARG A N 1
ATOM 1367 C CA . ARG A 1 179 ? 16.141 -31.688 -16.484 1 93.38 179 ARG A CA 1
ATOM 1368 C C . ARG A 1 179 ? 17.547 -31.484 -15.922 1 93.38 179 ARG A C 1
ATOM 1370 O O . ARG A 1 179 ? 17.75 -30.734 -14.969 1 93.38 179 ARG A O 1
ATOM 1377 N N . ARG A 1 180 ? 18.469 -32.188 -16.453 1 91.88 180 ARG A N 1
ATOM 1378 C CA . ARG A 1 180 ? 19.844 -32.125 -16 1 91.88 180 ARG A CA 1
ATOM 1379 C C . ARG A 1 180 ? 20.422 -30.734 -16.203 1 91.88 180 ARG A C 1
ATOM 1381 O O . ARG A 1 180 ? 21.406 -30.359 -15.555 1 91.88 180 ARG A O 1
ATOM 1388 N N . HIS A 1 181 ? 19.844 -29.969 -17.047 1 92.75 181 HIS A N 1
ATOM 1389 C CA . HIS A 1 181 ? 20.375 -28.656 -17.391 1 92.75 181 HIS A CA 1
ATOM 1390 C C . HIS A 1 181 ? 19.641 -27.562 -16.641 1 92.75 181 HIS A C 1
ATOM 1392 O O . HIS A 1 181 ? 20.016 -26.375 -16.719 1 92.75 181 HIS A O 1
ATOM 1398 N N . GLY A 1 182 ? 18.641 -27.922 -15.961 1 92.06 182 GLY A N 1
ATOM 1399 C CA . GLY A 1 182 ? 17.891 -26.922 -15.227 1 92.06 182 GLY A CA 1
ATOM 1400 C C . GLY A 1 182 ? 16.438 -27.328 -14.992 1 92.06 182 GLY A C 1
ATOM 1401 O O . GLY A 1 182 ? 16.016 -28.406 -15.414 1 92.06 182 GLY A O 1
ATOM 1402 N N . GLU A 1 183 ? 15.703 -26.422 -14.328 1 92.06 183 GLU A N 1
ATOM 1403 C CA . GLU A 1 183 ? 14.305 -26.672 -14.016 1 92.06 183 GLU A CA 1
ATOM 1404 C C . GLU A 1 183 ? 13.414 -26.422 -15.234 1 92.06 183 GLU A C 1
ATOM 1406 O O . GLU A 1 183 ? 13.523 -25.375 -15.875 1 92.06 183 GLU A O 1
ATOM 1411 N N . ILE A 1 184 ? 12.617 -27.406 -15.469 1 91.75 184 ILE A N 1
ATOM 1412 C CA . ILE A 1 184 ? 11.734 -27.328 -16.625 1 91.75 184 ILE A CA 1
ATOM 1413 C C . ILE A 1 184 ? 10.367 -26.812 -16.219 1 91.75 184 ILE A C 1
ATOM 1415 O O . ILE A 1 184 ? 9.797 -27.281 -15.219 1 91.75 184 ILE A O 1
ATOM 1419 N N . GLU A 1 185 ? 9.883 -25.859 -16.969 1 89.88 185 GLU A N 1
ATOM 1420 C CA . GLU A 1 185 ? 8.57 -25.281 -16.734 1 89.88 185 GLU A CA 1
ATOM 1421 C C . GLU A 1 185 ? 7.48 -26.062 -17.453 1 89.88 185 GLU A C 1
ATOM 1423 O O . GLU A 1 185 ? 6.469 -26.438 -16.859 1 89.88 185 GLU A O 1
ATOM 1428 N N . GLU A 1 186 ? 7.707 -26.312 -18.719 1 90.5 186 GLU A N 1
ATOM 1429 C CA . GLU A 1 186 ? 6.781 -27.016 -19.594 1 90.5 186 GLU A CA 1
ATOM 1430 C C . GLU A 1 186 ? 7.535 -27.891 -20.609 1 90.5 186 GLU A C 1
ATOM 1432 O O . GLU A 1 186 ? 8.641 -27.547 -21.016 1 90.5 186 GLU A O 1
ATOM 1437 N N . GLY A 1 187 ? 6.816 -28.969 -20.969 1 93.19 187 GLY A N 1
ATOM 1438 C CA . GLY A 1 187 ? 7.465 -29.766 -22 1 93.19 187 GLY A CA 1
ATOM 1439 C C . GLY A 1 187 ? 6.77 -31.094 -22.25 1 93.19 187 GLY A C 1
ATOM 1440 O O . GLY A 1 187 ? 6.086 -31.625 -21.375 1 93.19 187 GLY A O 1
ATOM 1441 N N . SER A 1 188 ? 6.918 -31.516 -23.516 1 93.69 188 SER A N 1
ATOM 1442 C CA . SER A 1 188 ? 6.371 -32.812 -23.922 1 93.69 188 SER A CA 1
ATOM 1443 C C . SER A 1 188 ? 6.84 -33.188 -25.328 1 93.69 188 SER A C 1
ATOM 1445 O O . SER A 1 188 ? 7.371 -32.344 -26.047 1 93.69 188 SER A O 1
ATOM 1447 N N . VAL A 1 189 ? 6.727 -34.469 -25.531 1 93.31 189 VAL A N 1
ATOM 1448 C CA . VAL A 1 189 ? 6.836 -34.969 -26.906 1 93.31 189 VAL A CA 1
ATOM 1449 C C . VAL A 1 189 ? 5.555 -34.656 -27.672 1 93.31 189 VAL A C 1
ATOM 1451 O O . VAL A 1 189 ? 4.461 -34.688 -27.109 1 93.31 189 VAL A O 1
ATOM 1454 N N . ALA A 1 190 ? 5.754 -34.25 -28.859 1 90.25 190 ALA A N 1
ATOM 1455 C CA . ALA A 1 190 ? 4.598 -33.969 -29.688 1 90.25 190 ALA A CA 1
ATOM 1456 C C . ALA A 1 190 ? 3.959 -35.25 -30.219 1 90.25 190 ALA A C 1
ATOM 1458 O O . ALA A 1 190 ? 4.645 -36.094 -30.766 1 90.25 190 ALA A O 1
ATOM 1459 N N . TYR A 1 191 ? 2.666 -35.312 -29.906 1 86.38 191 TYR A N 1
ATOM 1460 C CA . TYR A 1 191 ? 1.899 -36.469 -30.375 1 86.38 191 TYR A CA 1
ATOM 1461 C C . TYR A 1 191 ? 0.863 -36.031 -31.406 1 86.38 191 TYR A C 1
ATOM 1463 O O . TYR A 1 191 ? 0.361 -34.906 -31.375 1 86.38 191 TYR A O 1
ATOM 1471 N N . ASP A 1 192 ? 0.629 -36.969 -32.281 1 83.44 192 ASP A N 1
ATOM 1472 C CA . ASP A 1 192 ? -0.466 -36.719 -33.219 1 83.44 192 ASP A CA 1
ATOM 1473 C C . ASP A 1 192 ? -1.812 -36.719 -32.5 1 83.44 192 ASP A C 1
ATOM 1475 O O . ASP A 1 192 ? -2.078 -37.594 -31.656 1 83.44 192 ASP A O 1
ATOM 1479 N N . LYS A 1 193 ? -2.596 -35.812 -32.781 1 77.12 193 LYS A N 1
ATOM 1480 C CA . LYS A 1 193 ? -3.871 -35.625 -32.094 1 77.12 193 LYS A CA 1
ATOM 1481 C C . LYS A 1 193 ? -4.785 -36.844 -32.281 1 77.12 193 LYS A C 1
ATOM 1483 O O . LYS A 1 193 ? -5.492 -37.25 -31.375 1 77.12 193 LYS A O 1
ATOM 1488 N N . ASP A 1 194 ? -4.711 -37.469 -33.531 1 78.75 194 ASP A N 1
ATOM 1489 C CA . ASP A 1 194 ? -5.637 -38.531 -33.938 1 78.75 194 ASP A CA 1
ATOM 1490 C C . ASP A 1 194 ? -5.086 -39.906 -33.531 1 78.75 194 ASP A C 1
ATOM 1492 O O . ASP A 1 194 ? -5.824 -40.75 -33.031 1 78.75 194 ASP A O 1
ATOM 1496 N N . THR A 1 195 ? -3.766 -40.156 -33.781 1 79.5 195 THR A N 1
ATOM 1497 C CA . THR A 1 195 ? -3.193 -41.5 -33.594 1 79.5 195 THR A CA 1
ATOM 1498 C C . THR A 1 195 ? -2.438 -41.594 -32.281 1 79.5 195 THR A C 1
ATOM 1500 O O . THR A 1 195 ? -2.117 -42.688 -31.812 1 79.5 195 THR A O 1
ATOM 1503 N N . GLU A 1 196 ? -2.252 -40.531 -31.578 1 78.06 196 GLU A N 1
ATOM 1504 C CA . GLU A 1 196 ? -1.479 -40.438 -30.344 1 78.06 196 GLU A CA 1
ATOM 1505 C C . GLU A 1 196 ? -0.067 -41 -30.547 1 78.06 196 GLU A C 1
ATOM 1507 O O . GLU A 1 196 ? 0.543 -41.5 -29.609 1 78.06 196 GLU A O 1
ATOM 1512 N N . LYS A 1 197 ? 0.329 -41.156 -31.734 1 86.5 197 LYS A N 1
ATOM 1513 C CA . LYS A 1 197 ? 1.706 -41.531 -32.031 1 86.5 197 LYS A CA 1
ATOM 1514 C C . LYS A 1 197 ? 2.629 -40.312 -32 1 86.5 197 LYS A C 1
ATOM 1516 O O . LYS A 1 197 ? 2.215 -39.219 -32.375 1 86.5 197 LYS A O 1
ATOM 1521 N N . SER A 1 198 ? 3.863 -40.594 -31.562 1 90.75 198 SER A N 1
ATOM 1522 C CA . SER A 1 198 ? 4.855 -39.531 -31.5 1 90.75 198 SER A CA 1
ATOM 1523 C C . SER A 1 198 ? 5.156 -38.969 -32.875 1 90.75 198 SER A C 1
ATOM 1525 O O . SER A 1 198 ? 5.242 -39.719 -33.844 1 90.75 198 SER A O 1
ATOM 1527 N N . ARG A 1 199 ? 5.281 -37.656 -33.031 1 91.31 199 ARG A N 1
ATOM 1528 C CA . ARG A 1 199 ? 5.637 -37 -34.281 1 91.31 199 ARG A CA 1
ATOM 1529 C C . ARG A 1 199 ? 7.148 -36.875 -34.406 1 91.31 199 ARG A C 1
ATOM 1531 O O . ARG A 1 199 ? 7.641 -36.281 -35.375 1 91.31 199 ARG A O 1
ATOM 1538 N N . GLY A 1 200 ? 7.816 -37.312 -33.438 1 92.12 200 GLY A N 1
ATOM 1539 C CA . GLY A 1 200 ? 9.266 -37.375 -33.531 1 92.12 200 GLY A CA 1
ATOM 1540 C C . GLY A 1 200 ? 9.953 -36.094 -33.125 1 92.12 200 GLY A C 1
ATOM 1541 O O . GLY A 1 200 ? 11.125 -35.875 -33.438 1 92.12 200 GLY A O 1
ATOM 1542 N N . PHE A 1 201 ? 9.195 -35.188 -32.531 1 93.69 201 PHE A N 1
ATOM 1543 C CA . PHE A 1 201 ? 9.789 -33.969 -31.984 1 93.69 201 PHE A CA 1
ATOM 1544 C C . PHE A 1 201 ? 9.102 -33.562 -30.688 1 93.69 201 PHE A C 1
ATOM 1546 O O . PHE A 1 201 ? 8.102 -34.156 -30.297 1 93.69 201 PHE A O 1
ATOM 1553 N N . GLY A 1 202 ? 9.758 -32.719 -29.969 1 94.19 202 GLY A N 1
ATOM 1554 C CA . GLY A 1 202 ? 9.211 -32.219 -28.719 1 94.19 202 GLY A CA 1
ATOM 1555 C C . GLY A 1 202 ? 9.664 -30.812 -28.375 1 94.19 202 GLY A C 1
ATOM 1556 O O . GLY A 1 202 ? 10.461 -30.219 -29.109 1 94.19 202 GLY A O 1
ATOM 1557 N N . PHE A 1 203 ? 9.055 -30.312 -27.312 1 93.44 203 PHE A N 1
ATOM 1558 C CA . PHE A 1 203 ? 9.398 -28.984 -26.828 1 93.44 203 PHE A CA 1
ATOM 1559 C C . PHE A 1 203 ? 9.688 -29.016 -25.328 1 93.44 203 PHE A C 1
ATOM 1561 O O . PHE A 1 203 ? 9.047 -29.766 -24.594 1 93.44 203 PHE A O 1
ATOM 1568 N N . VAL A 1 204 ? 10.648 -28.203 -24.969 1 93.5 204 VAL A N 1
ATOM 1569 C CA . VAL A 1 204 ? 10.984 -28.031 -23.547 1 93.5 204 VAL A CA 1
ATOM 1570 C C . VAL A 1 204 ? 11.195 -26.547 -23.25 1 93.5 204 VAL A C 1
ATOM 1572 O O . VAL A 1 204 ? 11.93 -25.859 -23.953 1 93.5 204 VAL A O 1
ATOM 1575 N N . THR A 1 205 ? 10.469 -26.078 -22.297 1 92.56 205 THR A N 1
ATOM 1576 C CA . THR A 1 205 ? 10.625 -24.703 -21.828 1 92.56 205 THR A CA 1
ATOM 1577 C C . THR A 1 205 ? 11.219 -24.672 -20.422 1 92.56 205 THR A C 1
ATOM 1579 O O . THR A 1 205 ? 10.648 -25.25 -19.5 1 92.56 205 THR A O 1
ATOM 1582 N N . TYR A 1 206 ? 12.312 -23.984 -20.234 1 92.38 206 TYR A N 1
ATOM 1583 C CA . TYR A 1 206 ? 12.953 -23.859 -18.938 1 92.38 206 TYR A CA 1
ATOM 1584 C C . TYR A 1 206 ? 12.43 -22.656 -18.172 1 92.38 206 TYR A C 1
ATOM 1586 O O . TYR A 1 206 ? 11.836 -21.75 -18.766 1 92.38 206 TYR A O 1
ATOM 1594 N N . LYS A 1 207 ? 12.625 -22.719 -16.922 1 88.69 207 LYS A N 1
ATOM 1595 C CA . LYS A 1 207 ? 12.242 -21.594 -16.078 1 88.69 207 LYS A CA 1
ATOM 1596 C C . LYS A 1 207 ? 13.172 -20.391 -16.281 1 88.69 207 LYS A C 1
ATOM 1598 O O . LYS A 1 207 ? 12.742 -19.25 -16.188 1 88.69 207 LYS A O 1
ATOM 1603 N N . ASN A 1 208 ? 14.406 -20.703 -16.641 1 89.62 208 ASN A N 1
ATOM 1604 C CA . ASN A 1 208 ? 15.414 -19.656 -16.812 1 89.62 208 ASN A CA 1
ATOM 1605 C C . ASN A 1 208 ? 16.109 -19.766 -18.156 1 89.62 208 ASN A C 1
ATOM 1607 O O . ASN A 1 208 ? 16.297 -20.859 -18.688 1 89.62 208 ASN A O 1
ATOM 1611 N N . THR A 1 209 ? 16.547 -18.609 -18.656 1 90.88 209 THR A N 1
ATOM 1612 C CA . THR A 1 209 ? 17.203 -18.531 -19.953 1 90.88 209 THR A CA 1
ATOM 1613 C C . THR A 1 209 ? 18.562 -19.219 -19.906 1 90.88 209 THR A C 1
ATOM 1615 O O . THR A 1 209 ? 18.984 -19.844 -20.891 1 90.88 209 THR A O 1
ATOM 1618 N N . GLU A 1 210 ? 19.188 -19.125 -18.781 1 92.62 210 GLU A N 1
ATOM 1619 C CA . GLU A 1 210 ? 20.516 -19.719 -18.641 1 92.62 210 GLU A CA 1
ATOM 1620 C C . GLU A 1 210 ? 20.469 -21.234 -18.812 1 92.62 210 GLU A C 1
ATOM 1622 O O . GLU A 1 210 ? 21.359 -21.828 -19.422 1 92.62 210 GLU A O 1
ATOM 1627 N N . SER A 1 211 ? 19.469 -21.859 -18.312 1 93.81 211 SER A N 1
ATOM 1628 C CA . SER A 1 211 ? 19.312 -23.297 -18.438 1 93.81 211 SER A CA 1
ATOM 1629 C C . SER A 1 211 ? 19.125 -23.703 -19.906 1 93.81 211 SER A C 1
ATOM 1631 O O . SER A 1 211 ? 19.672 -24.719 -20.344 1 93.81 211 SER A O 1
ATOM 1633 N N . ALA A 1 212 ? 18.375 -22.953 -20.625 1 93 212 ALA A N 1
ATOM 1634 C CA . ALA A 1 212 ? 18.172 -23.219 -22.047 1 93 212 ALA A CA 1
ATOM 1635 C C . ALA A 1 212 ? 19.484 -23.141 -22.812 1 93 212 ALA A C 1
ATOM 1637 O O . ALA A 1 212 ? 19.75 -23.969 -23.688 1 93 212 ALA A O 1
ATOM 1638 N N . LYS A 1 213 ? 20.25 -22.156 -22.469 1 93 213 LYS A N 1
ATOM 1639 C CA . LYS A 1 213 ? 21.547 -21.984 -23.125 1 93 213 LYS A CA 1
ATOM 1640 C C . LYS A 1 213 ? 22.453 -23.172 -22.844 1 93 213 LYS A C 1
ATOM 1642 O O . LYS A 1 213 ? 23.156 -23.656 -23.734 1 93 213 LYS A O 1
ATOM 1647 N N . LYS A 1 214 ? 22.469 -23.594 -21.641 1 93.88 214 LYS A N 1
ATOM 1648 C CA . LYS A 1 214 ? 23.266 -24.766 -21.281 1 93.88 214 LYS A CA 1
ATOM 1649 C C . LYS A 1 214 ? 22.844 -25.984 -22.078 1 93.88 214 LYS A C 1
ATOM 1651 O O . LYS A 1 214 ? 23.703 -26.766 -22.516 1 93.88 214 LYS A O 1
ATOM 1656 N N . ALA A 1 215 ? 21.609 -26.172 -22.188 1 93.25 215 ALA A N 1
ATOM 1657 C CA . ALA A 1 215 ? 21.078 -27.297 -22.938 1 93.25 215 ALA A CA 1
ATOM 1658 C C . ALA A 1 215 ? 21.438 -27.203 -24.422 1 93.25 215 ALA A C 1
ATOM 1660 O O . ALA A 1 215 ? 21.703 -28.219 -25.062 1 93.25 215 ALA A O 1
ATOM 1661 N N . LEU A 1 216 ? 21.453 -26 -24.953 1 91.81 216 LEU A N 1
ATOM 1662 C CA . LEU A 1 216 ? 21.781 -25.75 -26.359 1 91.81 216 LEU A CA 1
ATOM 1663 C C . LEU A 1 216 ? 23.25 -26.047 -26.625 1 91.81 216 LEU A C 1
ATOM 1665 O O . LEU A 1 216 ? 23.609 -26.531 -27.703 1 91.81 216 LEU A O 1
ATOM 1669 N N . GLU A 1 217 ? 24 -25.734 -25.688 1 90.25 217 GLU A N 1
ATOM 1670 C CA . GLU A 1 217 ? 25.438 -25.859 -25.875 1 90.25 217 GLU A CA 1
ATOM 1671 C C . GLU A 1 217 ? 25.922 -27.266 -25.562 1 90.25 217 GLU A C 1
ATOM 1673 O O . GLU A 1 217 ? 27.062 -27.625 -25.875 1 90.25 217 GLU A O 1
ATOM 1678 N N . ASN A 1 218 ? 25.125 -28 -24.969 1 84.5 218 ASN A N 1
ATOM 1679 C CA . ASN A 1 218 ? 25.547 -29.344 -24.609 1 84.5 218 ASN A CA 1
ATOM 1680 C C . ASN A 1 218 ? 25.766 -30.219 -25.844 1 84.5 218 ASN A C 1
ATOM 1682 O O . ASN A 1 218 ? 24.828 -30.438 -26.625 1 84.5 218 ASN A O 1
ATOM 1686 N N . PRO A 1 219 ? 26.906 -30.844 -25.953 1 80.5 219 PRO A N 1
ATOM 1687 C CA . PRO A 1 219 ? 27.203 -31.656 -27.125 1 80.5 219 PRO A CA 1
ATOM 1688 C C . PRO A 1 219 ? 26.578 -33.062 -27.047 1 80.5 219 PRO A C 1
ATOM 1690 O O . PRO A 1 219 ? 26.406 -33.719 -28.078 1 80.5 219 PRO A O 1
ATOM 1693 N N . GLN A 1 220 ? 26.344 -33.531 -25.812 1 76.25 220 GLN A N 1
ATOM 1694 C CA . GLN A 1 220 ? 25.734 -34.844 -25.656 1 76.25 220 GLN A CA 1
ATOM 1695 C C . GLN A 1 220 ? 24.25 -34.812 -26 1 76.25 220 GLN A C 1
ATOM 1697 O O . GLN A 1 220 ? 23.422 -34.344 -25.188 1 76.25 220 GLN A O 1
ATOM 1702 N N . ARG A 1 221 ? 23.922 -35.312 -27.156 1 85.06 221 ARG A N 1
ATOM 1703 C CA . ARG A 1 221 ? 22.562 -35.188 -27.641 1 85.06 221 ARG A CA 1
ATOM 1704 C C . ARG A 1 221 ? 21.969 -36.531 -27.969 1 85.06 221 ARG A C 1
ATOM 1706 O O . ARG A 1 221 ? 21.125 -36.656 -28.859 1 85.06 221 ARG A O 1
ATOM 1713 N N . ILE A 1 222 ? 22.453 -37.531 -27.219 1 86.88 222 ILE A N 1
ATOM 1714 C CA . ILE A 1 222 ? 21.922 -38.844 -27.531 1 86.88 222 ILE A CA 1
ATOM 1715 C C . ILE A 1 222 ? 20.734 -39.156 -26.609 1 86.88 222 ILE A C 1
ATOM 1717 O O . ILE A 1 222 ? 20.891 -39.188 -25.375 1 86.88 222 ILE A O 1
ATOM 1721 N N . LEU A 1 223 ? 19.656 -39.312 -27.141 1 89.44 223 LEU A N 1
ATOM 1722 C CA . LEU A 1 223 ? 18.422 -39.688 -26.453 1 89.44 223 LEU A CA 1
ATOM 1723 C C . LEU A 1 223 ? 17.703 -40.812 -27.172 1 89.44 223 LEU A C 1
ATOM 1725 O O . LEU A 1 223 ? 17.453 -40.719 -28.375 1 89.44 223 LEU A O 1
ATOM 1729 N N . GLY A 1 224 ? 17.391 -41.906 -26.422 1 85.31 224 GLY A N 1
ATOM 1730 C CA . GLY A 1 224 ? 16.719 -43.062 -27.031 1 85.31 224 GLY A CA 1
ATOM 1731 C C . GLY A 1 224 ? 17.547 -43.719 -28.109 1 85.31 224 GLY A C 1
ATOM 1732 O O . GLY A 1 224 ? 17.016 -44.219 -29.109 1 85.31 224 GLY A O 1
ATOM 1733 N N . GLY A 1 225 ? 18.828 -43.594 -28.047 1 83.75 225 GLY A N 1
ATOM 1734 C CA . GLY A 1 225 ? 19.719 -44.219 -28.984 1 83.75 225 GLY A CA 1
ATOM 1735 C C . GLY A 1 225 ? 19.953 -43.406 -30.234 1 83.75 225 GLY A C 1
ATOM 1736 O O . GLY A 1 225 ? 20.625 -43.875 -31.172 1 83.75 225 GLY A O 1
ATOM 1737 N N . ARG A 1 226 ? 19.297 -42.281 -30.344 1 90.69 226 ARG A N 1
ATOM 1738 C CA . ARG A 1 226 ? 19.438 -41.438 -31.516 1 90.69 226 ARG A CA 1
ATOM 1739 C C . ARG A 1 226 ? 20.031 -40.094 -31.125 1 90.69 226 ARG A C 1
ATOM 1741 O O . ARG A 1 226 ? 19.844 -39.625 -30 1 90.69 226 ARG A O 1
ATOM 1748 N N . ASN A 1 227 ? 20.75 -39.531 -32.062 1 90.81 227 ASN A N 1
ATOM 1749 C CA . ASN A 1 227 ? 21.188 -38.156 -31.891 1 90.81 227 ASN A CA 1
ATOM 1750 C C . ASN A 1 227 ? 20.062 -37.188 -32.125 1 90.81 227 ASN A C 1
ATOM 1752 O O . ASN A 1 227 ? 19.453 -37.156 -33.219 1 90.81 227 ASN A O 1
ATOM 1756 N N . VAL A 1 228 ? 19.844 -36.375 -31.141 1 93 228 VAL A N 1
ATOM 1757 C CA . VAL A 1 228 ? 18.703 -35.469 -31.25 1 93 228 VAL A CA 1
ATOM 1758 C C . VAL A 1 228 ? 19.203 -34.062 -31.594 1 93 228 VAL A C 1
ATOM 1760 O O . VAL A 1 228 ? 20.344 -33.719 -31.266 1 93 228 VAL A O 1
ATOM 1763 N N . THR A 1 229 ? 18.406 -33.312 -32.344 1 93.19 229 THR A N 1
ATOM 1764 C CA . THR A 1 229 ? 18.672 -31.922 -32.656 1 93.19 229 THR A CA 1
ATOM 1765 C C . THR A 1 229 ? 18.016 -31 -31.625 1 93.19 229 THR A C 1
ATOM 1767 O O . THR A 1 229 ? 16.828 -31.172 -31.297 1 93.19 229 THR A O 1
ATOM 1770 N N . VAL A 1 230 ? 18.781 -30.094 -31.078 1 94.44 230 VAL A N 1
ATOM 1771 C CA . VAL A 1 230 ? 18.25 -29.125 -30.109 1 94.44 230 VAL A CA 1
ATOM 1772 C C . VAL A 1 230 ? 18.453 -27.703 -30.625 1 94.44 230 VAL A C 1
ATOM 1774 O O . VAL A 1 230 ? 19.578 -27.312 -30.969 1 94.44 230 VAL A O 1
ATOM 1777 N N . LYS A 1 231 ? 17.297 -26.984 -30.766 1 92.56 231 LYS A N 1
ATOM 1778 C CA . LYS A 1 231 ? 17.359 -25.594 -31.188 1 92.56 231 LYS A CA 1
ATOM 1779 C C . LYS A 1 231 ? 16.359 -24.734 -30.422 1 92.56 231 LYS A C 1
ATOM 1781 O O . LYS A 1 231 ? 15.445 -25.266 -29.781 1 92.56 231 LYS A O 1
ATOM 1786 N N . LEU A 1 232 ? 16.641 -23.453 -30.469 1 91.44 232 LEU A N 1
ATOM 1787 C CA . LEU A 1 232 ? 15.633 -22.547 -29.922 1 91.44 232 LEU A CA 1
ATOM 1788 C C . LEU A 1 232 ? 14.344 -22.625 -30.719 1 91.44 232 LEU A C 1
ATOM 1790 O O . LEU A 1 232 ? 14.367 -22.656 -31.953 1 91.44 232 LEU A O 1
ATOM 1794 N N . ALA A 1 233 ? 13.32 -22.828 -29.953 1 88.31 233 ALA A N 1
ATOM 1795 C CA . ALA A 1 233 ? 12.023 -22.953 -30.625 1 88.31 233 ALA A CA 1
ATOM 1796 C C . ALA A 1 233 ? 11.609 -21.625 -31.266 1 88.31 233 ALA A C 1
ATOM 1798 O O . ALA A 1 233 ? 11.742 -20.562 -30.656 1 88.31 233 ALA A O 1
ATOM 1799 N N . ASP A 1 234 ? 11.586 -21.469 -32.562 1 71.69 234 ASP A N 1
ATOM 1800 C CA . ASP A 1 234 ? 11.117 -20.281 -33.281 1 71.69 234 ASP A CA 1
ATOM 1801 C C . ASP A 1 234 ? 9.633 -20.016 -33 1 71.69 234 ASP A C 1
ATOM 1803 O O . ASP A 1 234 ? 8.867 -20.969 -32.781 1 71.69 234 ASP A O 1
ATOM 1807 N N . ASN A 1 235 ? 9.281 -19 -32.344 1 58.94 235 ASN A N 1
ATOM 1808 C CA . ASN A 1 235 ? 7.855 -18.703 -32.281 1 58.94 235 ASN A CA 1
ATOM 1809 C C . ASN A 1 235 ? 7.172 -18.922 -33.625 1 58.94 235 ASN A C 1
ATOM 1811 O O . ASN A 1 235 ? 7.426 -18.203 -34.594 1 58.94 235 ASN A O 1
ATOM 1815 N N . TYR A 1 236 ? 7.25 -20.062 -34.156 1 46.41 236 TYR A N 1
ATOM 1816 C CA . TYR A 1 236 ? 6.578 -20.219 -35.438 1 46.41 236 TYR A CA 1
ATOM 1817 C C . TYR A 1 236 ? 5.168 -19.641 -35.375 1 46.41 236 TYR A C 1
ATOM 1819 O O . TYR A 1 236 ? 4.305 -20.156 -34.688 1 46.41 236 TYR A O 1
ATOM 1827 N N . LYS A 1 237 ? 4.93 -18.484 -35.5 1 43.56 237 LYS A N 1
ATOM 1828 C CA . LYS A 1 237 ? 3.615 -18.234 -36.094 1 43.56 237 LYS A CA 1
ATOM 1829 C C . LYS A 1 237 ? 3.26 -19.297 -37.125 1 43.56 237 LYS A C 1
ATOM 1831 O O . LYS A 1 237 ? 4.145 -19.969 -37.656 1 43.56 237 LYS A O 1
ATOM 1836 N N . GLY A 1 238 ? 2.041 -19.578 -37.625 1 36.25 238 GLY A N 1
ATOM 1837 C CA . GLY A 1 238 ? 1.439 -20.375 -38.688 1 36.25 238 GLY A CA 1
ATOM 1838 C C . GLY A 1 238 ? 2.371 -20.625 -39.844 1 36.25 238 GLY A C 1
ATOM 1839 O O . GLY A 1 238 ? 1.92 -20.922 -40.969 1 36.25 238 GLY A O 1
ATOM 1840 N N . LYS A 1 239 ? 3.605 -20.375 -39.812 1 38.41 239 LYS A N 1
ATOM 1841 C CA . LYS A 1 239 ? 4.133 -20.641 -41.156 1 38.41 239 LYS A CA 1
ATOM 1842 C C . LYS A 1 239 ? 4.348 -22.125 -41.375 1 38.41 239 LYS A C 1
ATOM 1844 O O . LYS A 1 239 ? 5.484 -22.609 -41.344 1 38.41 239 LYS A O 1
ATOM 1849 N N . PHE A 1 240 ? 3.672 -23.062 -40.656 1 33.88 240 PHE A N 1
ATOM 1850 C CA . PHE A 1 240 ? 3.76 -24.453 -41.062 1 33.88 240 PHE A CA 1
ATOM 1851 C C . PHE A 1 240 ? 3.662 -24.594 -42.594 1 33.88 240 PHE A C 1
ATOM 1853 O O . PHE A 1 240 ? 3.365 -25.672 -43.094 1 33.88 240 PHE A O 1
ATOM 1860 N N . THR A 1 241 ? 3.51 -23.578 -43.375 1 32.41 241 THR A N 1
ATOM 1861 C CA . THR A 1 241 ? 3.318 -23.953 -44.75 1 32.41 241 THR A CA 1
ATOM 1862 C C . THR A 1 241 ? 4.461 -24.844 -45.25 1 32.41 241 THR A C 1
ATOM 1864 O O . THR A 1 241 ? 4.23 -25.891 -45.875 1 32.41 241 THR A O 1
ATOM 1867 N N . ALA A 1 242 ? 5.652 -24.25 -45.562 1 31.56 242 ALA A N 1
ATOM 1868 C CA . ALA A 1 242 ? 6.25 -24.406 -46.875 1 31.56 242 ALA A CA 1
ATOM 1869 C C . ALA A 1 242 ? 7.227 -25.594 -46.906 1 31.56 242 ALA A C 1
ATOM 1871 O O . ALA A 1 242 ? 7.465 -26.188 -47.938 1 31.56 242 ALA A O 1
ATOM 1872 N N . GLN A 1 243 ? 8.141 -25.844 -45.938 1 33.22 243 GLN A N 1
ATOM 1873 C CA . GLN A 1 243 ? 9.375 -26.359 -46.5 1 33.22 243 GLN A CA 1
ATOM 1874 C C . GLN A 1 243 ? 9.266 -27.859 -46.781 1 33.22 243 GLN A C 1
ATOM 1876 O O . GLN A 1 243 ? 10.273 -28.562 -46.844 1 33.22 243 GLN A O 1
ATOM 1881 N N . VAL A 1 244 ? 8.25 -28.562 -46.469 1 32.97 244 VAL A N 1
ATOM 1882 C CA . VAL A 1 244 ? 8.391 -29.906 -47 1 32.97 244 VAL A CA 1
ATOM 1883 C C . VAL A 1 244 ? 8.445 -29.828 -48.531 1 32.97 244 VAL A C 1
ATOM 1885 O O . VAL A 1 244 ? 7.418 -29.609 -49.188 1 32.97 244 VAL A O 1
ATOM 1888 N N . GLN A 1 245 ? 9.18 -29 -49.156 1 30.7 245 GLN A N 1
ATOM 1889 C CA . GLN A 1 245 ? 9.289 -28.953 -50.594 1 30.7 245 GLN A CA 1
ATOM 1890 C C . GLN A 1 245 ? 9.461 -30.359 -51.188 1 30.7 245 GLN A C 1
ATOM 1892 O O . GLN A 1 245 ? 10.227 -31.172 -50.656 1 30.7 245 GLN A O 1
ATOM 1897 N N . THR A 1 246 ? 8.375 -30.75 -52 1 30.91 246 THR A N 1
ATOM 1898 C CA . THR A 1 246 ? 8.172 -31.75 -53.031 1 30.91 246 THR A CA 1
ATOM 1899 C C . THR A 1 246 ? 9.438 -31.953 -53.875 1 30.91 246 THR A C 1
ATOM 1901 O O . THR A 1 246 ? 9.859 -31.047 -54.594 1 30.91 246 THR A O 1
ATOM 1904 N N . SER A 1 247 ? 10.531 -32.469 -53.312 1 34.09 247 SER A N 1
ATOM 1905 C CA . SER A 1 247 ? 11.461 -32.969 -54.312 1 34.09 247 SER A CA 1
ATOM 1906 C C . SER A 1 247 ? 10.727 -33.781 -55.375 1 34.09 247 SER A C 1
ATOM 1908 O O . SER A 1 247 ? 10.391 -34.938 -55.156 1 34.09 247 SER A O 1
ATOM 1910 N N . ALA A 1 248 ? 9.523 -33.188 -55.844 1 29.78 248 ALA A N 1
ATOM 1911 C CA . ALA A 1 248 ? 8.922 -33.844 -57.031 1 29.78 248 ALA A CA 1
ATOM 1912 C C . ALA A 1 248 ? 9.992 -34.25 -58.031 1 29.78 248 ALA A C 1
ATOM 1914 O O . ALA A 1 248 ? 10.914 -33.469 -58.312 1 29.78 248 ALA A O 1
ATOM 1915 N N . ALA A 1 249 ? 10.055 -35.5 -58.219 1 29.72 249 ALA A N 1
ATOM 1916 C CA . ALA A 1 249 ? 10.695 -36.25 -59.312 1 29.72 249 ALA A CA 1
ATOM 1917 C C . ALA A 1 249 ? 10.453 -35.594 -60.656 1 29.72 249 ALA A C 1
ATOM 1919 O O . ALA A 1 249 ? 9.32 -35.25 -61 1 29.72 249 ALA A O 1
ATOM 1920 N N . LEU A 1 250 ? 11.328 -34.75 -61.281 1 29.2 250 LEU A N 1
ATOM 1921 C CA . LEU A 1 250 ? 11.469 -34.25 -62.656 1 29.2 250 LEU A CA 1
ATOM 1922 C C . LEU A 1 250 ? 10.984 -35.281 -63.656 1 29.2 250 LEU A C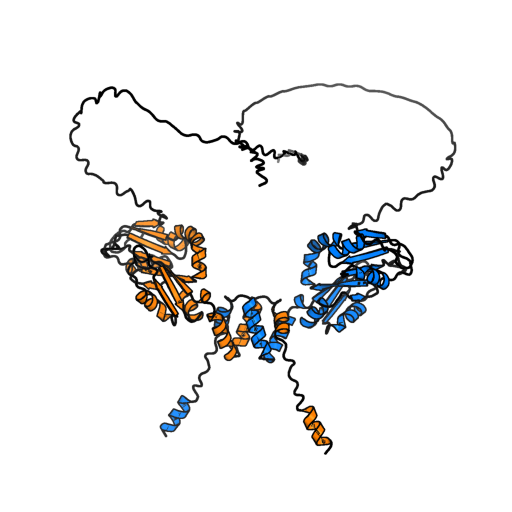 1
ATOM 1924 O O . LEU A 1 250 ? 11.773 -36.094 -64.125 1 29.2 250 LEU A O 1
ATOM 1928 N N . VAL A 1 251 ? 9.859 -35.969 -63.344 1 26.69 251 VAL A N 1
ATOM 1929 C CA . VAL A 1 251 ? 9.578 -36.844 -64.438 1 26.69 251 VAL A CA 1
ATOM 1930 C C . VAL A 1 251 ? 9.258 -36.031 -65.688 1 26.69 251 VAL A C 1
ATOM 1932 O O . VAL A 1 251 ? 8.234 -35.344 -65.75 1 26.69 251 VAL A O 1
ATOM 1935 N N . THR A 1 252 ? 10.172 -35.312 -66.312 1 30.53 252 THR A N 1
ATOM 1936 C CA . THR A 1 252 ? 10.094 -34.656 -67.625 1 30.53 252 THR A CA 1
ATOM 1937 C C . THR A 1 252 ? 9.289 -35.5 -68.562 1 30.53 252 THR A C 1
ATOM 1939 O O . THR A 1 252 ? 9.75 -36.562 -69 1 30.53 252 THR A O 1
ATOM 1942 N N . THR A 1 253 ? 7.918 -35.594 -68.25 1 25.73 253 THR A N 1
ATOM 1943 C CA . THR A 1 253 ? 7.148 -36.312 -69.312 1 25.73 253 THR A CA 1
ATOM 1944 C C . THR A 1 253 ? 7.309 -35.656 -70.688 1 25.73 253 THR A C 1
ATOM 1946 O O . THR A 1 253 ? 7.262 -34.438 -70.812 1 25.73 253 THR A O 1
ATOM 1949 N N . PRO A 1 254 ? 7.613 -36.344 -71.688 1 28.84 254 PRO A N 1
ATOM 1950 C CA . PRO A 1 254 ? 7.941 -36 -73.062 1 28.84 254 PRO A CA 1
ATOM 1951 C C . PRO A 1 254 ? 6.734 -35.438 -73.812 1 28.84 254 PRO A C 1
ATOM 1953 O O . PRO A 1 254 ? 5.789 -36.188 -74.125 1 28.84 254 PRO A O 1
ATOM 1956 N N . PHE A 1 255 ? 6.016 -34.312 -73.188 1 24 255 PHE A N 1
ATOM 1957 C CA . PHE A 1 255 ? 4.805 -33.875 -73.875 1 24 255 PHE A CA 1
ATOM 1958 C C . PHE A 1 255 ? 5.02 -33.812 -75.438 1 24 255 PHE A C 1
ATOM 1960 O O . PHE A 1 255 ? 6.012 -33.25 -75.875 1 24 255 PHE A O 1
ATOM 1967 N N . LEU A 1 256 ? 4.188 -34.562 -76 1 20.84 256 LEU A N 1
ATOM 1968 C CA . LEU A 1 256 ? 4.02 -34.875 -77.438 1 20.84 256 LEU A CA 1
ATOM 1969 C C . LEU A 1 256 ? 3.729 -33.594 -78.25 1 20.84 256 LEU A C 1
ATOM 1971 O O . LEU A 1 256 ? 3.246 -32.625 -77.688 1 20.84 256 LEU A O 1
ATOM 1975 N N . THR A 1 257 ? 3.455 -33.719 -79.5 1 20.44 257 THR A N 1
ATOM 1976 C CA . THR A 1 257 ? 3.822 -33.219 -80.875 1 20.44 257 THR A CA 1
ATOM 1977 C C . THR A 1 257 ? 2.77 -32.281 -81.375 1 20.44 257 THR A C 1
ATOM 1979 O O . THR A 1 257 ? 3.029 -31.516 -82.312 1 20.44 257 THR A O 1
ATOM 1982 N N . THR A 1 258 ? 1.415 -32.188 -80.875 1 20.27 258 THR A N 1
ATOM 1983 C CA . THR A 1 258 ? 0.69 -32.094 -82.125 1 20.27 258 THR A CA 1
ATOM 1984 C C . THR A 1 258 ? 0.827 -30.719 -82.75 1 20.27 258 THR A C 1
ATOM 1986 O O . THR A 1 258 ? 0.99 -29.734 -82.062 1 20.27 258 THR A O 1
ATOM 1989 N N . PRO A 1 259 ? 0.16 -30.531 -84 1 18.81 259 PRO A N 1
ATOM 1990 C CA . PRO A 1 259 ? 0.635 -29.891 -85.25 1 18.81 259 PRO A CA 1
ATOM 1991 C C . PRO A 1 259 ? 0.202 -28.422 -85.375 1 18.81 259 PRO A C 1
ATOM 1993 O O . PRO A 1 259 ? 1.031 -27.547 -85.625 1 18.81 259 PRO A O 1
ATOM 1996 N N . PRO A 1 260 ? -1.153 -28.109 -85.812 1 18.67 260 PRO A N 1
ATOM 1997 C CA . PRO A 1 260 ? -1.095 -27.469 -87.125 1 18.67 260 PRO A CA 1
ATOM 1998 C C . PRO A 1 260 ? -1.059 -25.938 -87.062 1 18.67 260 PRO A C 1
ATOM 2000 O O . PRO A 1 260 ? -1.247 -25.375 -86 1 18.67 260 PRO A O 1
ATOM 2003 N N . GLY A 1 261 ? -2.07 -25.219 -87.812 1 17.05 261 GLY A N 1
ATOM 2004 C CA . GLY A 1 261 ? -1.847 -24.328 -88.938 1 17.05 261 GLY A CA 1
ATOM 2005 C C . GLY A 1 261 ? -1.917 -22.859 -88.562 1 17.05 261 GLY A C 1
ATOM 2006 O O . GLY A 1 261 ? -0.887 -22.188 -88.438 1 17.05 261 GLY A O 1
ATOM 2007 N N . TYR A 1 262 ? -3.133 -22.141 -88.875 1 17.22 262 TYR A N 1
ATOM 2008 C CA . TYR A 1 262 ? -3.088 -21.094 -89.875 1 17.22 262 TYR A CA 1
ATOM 2009 C C . TYR A 1 262 ? -2.852 -19.734 -89.25 1 17.22 262 TYR A C 1
ATOM 2011 O O . TYR A 1 262 ? -3.061 -19.562 -88.062 1 17.22 262 TYR A O 1
ATOM 2019 N N . HIS A 1 263 ? -3.502 -18.594 -89.938 1 16.59 263 HIS A N 1
ATOM 2020 C CA . HIS A 1 263 ? -2.955 -17.453 -90.625 1 16.59 263 HIS A CA 1
ATOM 2021 C C . HIS A 1 263 ? -2.943 -16.203 -89.75 1 16.59 263 HIS A C 1
ATOM 2023 O O . HIS A 1 263 ? -3.617 -16.156 -88.75 1 16.59 263 HIS A O 1
ATOM 2029 N N . SER A 1 264 ? -2.697 -14.977 -90.438 1 15.98 264 SER A N 1
ATOM 2030 C CA . SER A 1 264 ? -1.82 -13.812 -90.375 1 15.98 264 SER A CA 1
ATOM 2031 C C . SER A 1 264 ? -2.518 -12.641 -89.688 1 15.98 264 SER A C 1
ATOM 2033 O O . SER A 1 264 ? -1.924 -11.961 -88.875 1 15.98 264 SER A O 1
ATOM 2035 N N . HIS A 1 265 ? -3.721 -12.062 -90.062 1 16.55 265 HIS A N 1
ATOM 2036 C CA . HIS A 1 265 ? -3.531 -10.727 -90.625 1 16.55 265 HIS A CA 1
ATOM 2037 C C . HIS A 1 265 ? -3.527 -9.664 -89.5 1 16.55 265 HIS A C 1
ATOM 2039 O O . HIS A 1 265 ? -4.156 -9.852 -88.438 1 16.55 265 HIS A O 1
ATOM 2045 N N . ALA A 1 266 ? -2.887 -8.352 -89.75 1 15.5 266 ALA A N 1
ATOM 2046 C CA . ALA A 1 266 ? -2.076 -7.258 -89.25 1 15.5 266 ALA A CA 1
ATOM 2047 C C . ALA A 1 266 ? -2.957 -6.113 -88.75 1 15.5 266 ALA A C 1
ATOM 2049 O O . ALA A 1 266 ? -2.531 -5.312 -87.938 1 15.5 266 ALA A O 1
ATOM 2050 N N . GLN A 1 267 ? -4.195 -5.902 -88.938 1 15.27 267 GLN A N 1
ATOM 2051 C CA . GLN A 1 267 ? -4.332 -4.547 -89.438 1 15.27 267 GLN A CA 1
ATOM 2052 C C . GLN A 1 267 ? -4.051 -3.51 -88.375 1 15.27 267 GLN A C 1
ATOM 2054 O O . GLN A 1 267 ? -4.137 -3.812 -87.188 1 15.27 267 GLN A O 1
ATOM 2059 N N . GLN A 1 268 ? -4.633 -2.191 -88.625 1 15.28 268 GLN A N 1
ATOM 2060 C CA . GLN A 1 268 ? -4.195 -0.813 -88.812 1 15.28 268 GLN A CA 1
ATOM 2061 C C . GLN A 1 268 ? -4.285 -0.02 -87.5 1 15.28 268 GLN A C 1
ATOM 2063 O O . GLN A 1 268 ? -5.129 -0.31 -86.688 1 15.28 268 GLN A O 1
A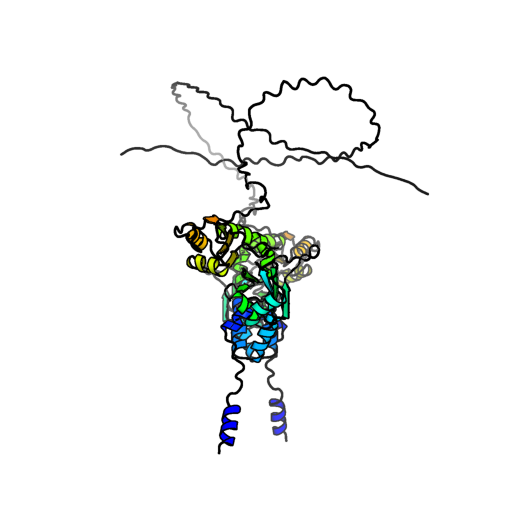TOM 2068 N N . LYS A 1 269 ? -3.629 1.188 -87.5 1 15.86 269 LYS A N 1
ATOM 2069 C CA . LYS A 1 269 ? -2.77 2.104 -86.75 1 15.86 269 LYS A CA 1
ATOM 2070 C C . LYS A 1 269 ? -3.586 3.207 -86.062 1 15.86 269 LYS A C 1
ATOM 2072 O O . LYS A 1 269 ? -3.158 3.789 -85.062 1 15.86 269 LYS A O 1
ATOM 2077 N N . PRO A 1 270 ? -4.824 3.564 -86.062 1 16.83 270 PRO A N 1
ATOM 2078 C CA . PRO A 1 270 ? -4.848 4.984 -86.438 1 16.83 270 PRO A CA 1
ATOM 2079 C C . PRO A 1 270 ? -4.305 5.883 -85.312 1 16.83 270 PRO A C 1
ATOM 2081 O O . PRO A 1 270 ? -4.258 5.477 -84.188 1 16.83 270 PRO A O 1
ATOM 2084 N N . PRO A 1 271 ? -4.289 7.344 -85.562 1 15.98 271 PRO A N 1
ATOM 2085 C CA . PRO A 1 271 ? -3.381 8.492 -85.5 1 15.98 271 PRO A CA 1
ATOM 2086 C C . PRO A 1 271 ? -3.457 9.227 -84.188 1 15.98 271 PRO A C 1
ATOM 2088 O O . PRO A 1 271 ? -2.424 9.492 -83.562 1 15.98 271 PRO A O 1
ATOM 2091 N N . HIS A 1 272 ? -4.551 10.047 -83.875 1 16.5 272 HIS A N 1
ATOM 2092 C CA . HIS A 1 272 ? -4.348 11.484 -83.938 1 16.5 272 HIS A CA 1
ATOM 2093 C C . HIS A 1 272 ? -3.867 12.023 -82.562 1 16.5 272 HIS A C 1
ATOM 2095 O O . HIS A 1 272 ? -4.062 11.375 -81.562 1 16.5 272 HIS A O 1
ATOM 2101 N N . GLY A 1 273 ? -3.498 13.414 -82.438 1 15.27 273 GLY A N 1
ATOM 2102 C CA . GLY A 1 273 ? -2.484 14.398 -82.062 1 15.27 273 GLY A CA 1
ATOM 2103 C C . GLY A 1 273 ? -2.738 15.078 -80.75 1 15.27 273 GLY A C 1
ATOM 2104 O O . GLY A 1 273 ? -1.818 15.242 -79.938 1 15.27 273 GLY A O 1
ATOM 2105 N N . PHE A 1 274 ? -3.891 15.742 -80.375 1 15.92 274 PHE A N 1
ATOM 2106 C CA . PHE A 1 274 ? -3.688 17.172 -80.188 1 15.92 274 PHE A CA 1
ATOM 2107 C C . PHE A 1 274 ? -2.979 17.484 -78.875 1 15.92 274 PHE A C 1
ATOM 2109 O O . PHE A 1 274 ? -3.025 16.688 -77.938 1 15.92 274 PHE A O 1
ATOM 2116 N N . GLU A 1 275 ? -2.773 18.859 -78.5 1 15.27 275 GLU A N 1
ATOM 2117 C CA . GLU A 1 275 ? -1.772 19.891 -78.25 1 15.27 275 GLU A CA 1
ATOM 2118 C C . GLU A 1 275 ? -1.661 20.188 -76.75 1 15.27 275 GLU A C 1
ATOM 2120 O O . GLU A 1 275 ? -0.567 20.141 -76.188 1 15.27 275 GLU A O 1
ATOM 2125 N N . THR A 1 276 ? -2.371 21.266 -76.188 1 15.68 276 THR A N 1
ATOM 2126 C CA . THR A 1 276 ? -1.63 22.5 -75.938 1 15.68 276 THR A CA 1
ATOM 2127 C C . THR A 1 276 ? -1.11 22.516 -74.5 1 15.68 276 THR A C 1
ATOM 2129 O O . THR A 1 276 ? -1.529 21.688 -73.688 1 15.68 276 THR A O 1
ATOM 2132 N N . HIS A 1 277 ? -1.364 23.672 -73.75 1 16.3 277 HIS A N 1
ATOM 2133 C CA . HIS A 1 277 ? -0.51 24.781 -73.312 1 16.3 277 HIS A CA 1
ATOM 2134 C C . HIS A 1 277 ? -0.129 24.656 -71.812 1 16.3 277 HIS A C 1
ATOM 2136 O O . HIS A 1 277 ? -0.819 23.984 -71.062 1 16.3 277 HIS A O 1
ATOM 2142 N N . LEU A 1 278 ? 0.758 25.656 -71.25 1 15.6 278 LEU A N 1
ATOM 2143 C CA . LEU A 1 278 ? 2.043 25.891 -70.625 1 15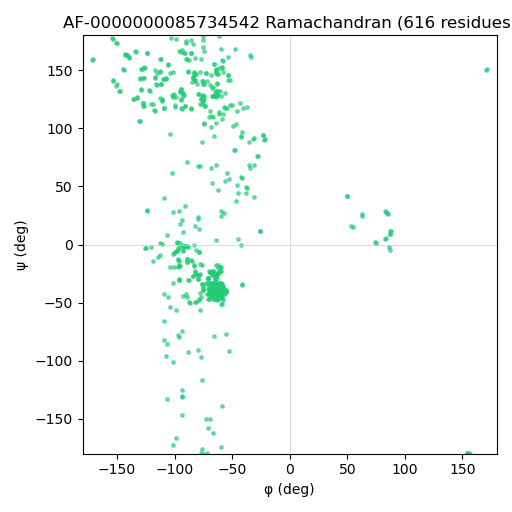.6 278 LEU A CA 1
ATOM 2144 C C . LEU A 1 278 ? 1.849 26.25 -69.125 1 15.6 278 LEU A C 1
ATOM 2146 O O . LEU A 1 278 ? 2.582 25.766 -68.25 1 15.6 278 LEU A O 1
ATOM 2150 N N . SER A 1 279 ? 0.889 27.109 -68.5 1 16.22 279 SER A N 1
ATOM 2151 C CA . SER A 1 279 ? 1.525 28.297 -68 1 16.22 279 SER A CA 1
ATOM 2152 C C . SER A 1 279 ? 2.156 28.016 -66.625 1 16.22 279 SER A C 1
ATOM 2154 O O . SER A 1 279 ? 1.727 27.094 -65.938 1 16.22 279 SER A O 1
ATOM 2156 N N . GLY A 1 280 ? 3.213 28.891 -66.062 1 16.11 280 GLY A N 1
ATOM 2157 C CA . GLY A 1 280 ? 4.516 29.016 -65.438 1 16.11 280 GLY A CA 1
ATOM 2158 C C . GLY A 1 280 ? 4.426 29.266 -63.906 1 16.11 280 GLY A C 1
ATOM 2159 O O . GLY A 1 280 ? 5.301 28.844 -63.156 1 16.11 280 GLY A O 1
ATOM 2160 N N . TYR A 1 281 ? 3.496 29.953 -63.156 1 16.98 281 TYR A N 1
ATOM 2161 C CA . TYR A 1 281 ? 4.082 31.062 -62.406 1 16.98 281 TYR A CA 1
ATOM 2162 C C . TYR A 1 281 ? 4.824 30.547 -61.188 1 16.98 281 TYR A C 1
ATOM 2164 O O . TYR A 1 281 ? 4.508 29.484 -60.656 1 16.98 281 TYR A O 1
ATOM 2172 N N . THR A 1 282 ? 5.879 31.375 -60.5 1 16.28 282 THR A N 1
ATOM 2173 C CA . THR A 1 282 ? 7.23 31.5 -59.969 1 16.28 282 THR A CA 1
ATOM 2174 C C . THR A 1 282 ? 7.215 31.453 -58.438 1 16.28 282 THR A C 1
ATOM 2176 O O . THR A 1 282 ? 8.086 30.844 -57.812 1 16.28 282 THR A O 1
ATOM 2179 N N . TYR A 1 283 ? 6.352 32.125 -57.562 1 16.98 283 TYR A N 1
ATOM 2180 C CA . TYR A 1 283 ? 7.004 33.094 -56.688 1 16.98 283 TYR A CA 1
ATOM 2181 C C . TYR A 1 283 ? 7.754 32.375 -55.562 1 16.98 283 TYR A C 1
ATOM 2183 O O . TYR A 1 283 ? 7.406 31.25 -55.188 1 16.98 283 TYR A O 1
ATOM 2191 N N . HIS A 1 284 ? 8.688 33.125 -54.656 1 16.73 284 HIS A N 1
ATOM 2192 C CA . HIS A 1 284 ? 10.039 33.281 -54.125 1 16.73 284 HIS A CA 1
ATOM 2193 C C . HIS A 1 284 ? 10.094 32.844 -52.656 1 16.73 284 HIS A C 1
ATOM 2195 O O . HIS A 1 284 ? 10.984 32.062 -52.281 1 16.73 284 HIS A O 1
ATOM 2201 N N . SER A 1 285 ? 9.445 33.469 -51.531 1 18.41 285 SER A N 1
ATOM 2202 C CA . SER A 1 285 ? 10.281 34.188 -50.594 1 18.41 285 SER A CA 1
ATOM 2203 C C . SER A 1 285 ? 10.859 33.281 -49.531 1 18.41 285 SER A C 1
ATOM 2205 O O . SER A 1 285 ? 10.344 32.156 -49.312 1 18.41 285 SER A O 1
ATOM 2207 N N . GLY A 1 286 ? 11.859 33.844 -48.5 1 18 286 GLY A N 1
ATOM 2208 C CA . GLY A 1 286 ? 13.18 33.781 -47.906 1 18 286 GLY A CA 1
ATOM 2209 C C . GLY A 1 286 ? 13.156 33.25 -46.469 1 18 286 GLY A C 1
ATOM 2210 O O . GLY A 1 286 ? 13.789 33.812 -45.594 1 18 286 GLY A O 1
ATOM 2211 N N . THR A 1 287 ? 12.438 32.281 -46 1 18.78 287 THR A N 1
ATOM 2212 C CA . THR A 1 287 ? 12.305 32.094 -44.562 1 18.78 287 THR A CA 1
ATOM 2213 C C . THR A 1 287 ? 13.656 31.75 -43.938 1 18.78 287 THR A C 1
ATOM 2215 O O . THR A 1 287 ? 14.336 30.828 -44.406 1 18.78 287 THR A O 1
ATOM 2218 N N . HIS A 1 288 ? 14.359 32.688 -43.219 1 18.33 288 HIS A N 1
ATOM 2219 C CA . HIS A 1 288 ? 15.688 32.781 -42.594 1 18.33 288 HIS A CA 1
ATOM 2220 C C . HIS A 1 288 ? 15.836 31.797 -41.438 1 18.33 288 HIS A C 1
ATOM 2222 O O . HIS A 1 288 ? 15.055 31.828 -40.5 1 18.33 288 HIS A O 1
ATOM 2228 N N . MET A 1 289 ? 16.344 30.594 -41.531 1 19.47 289 MET A N 1
ATOM 2229 C CA . MET A 1 289 ? 16.516 29.484 -40.625 1 19.47 289 MET A CA 1
ATOM 2230 C C . MET A 1 289 ? 17.719 29.703 -39.719 1 19.47 289 MET A C 1
ATOM 2232 O O . MET A 1 289 ? 18.859 29.719 -40.156 1 19.47 289 MET A O 1
ATOM 2236 N N . VAL A 1 290 ? 17.75 30.625 -38.812 1 19.17 290 VAL A N 1
ATOM 2237 C CA . VAL A 1 290 ? 19.016 30.953 -38.188 1 19.17 290 VAL A CA 1
ATOM 2238 C C . VAL A 1 290 ? 19.594 29.703 -37.531 1 19.17 290 VAL A C 1
ATOM 2240 O O . VAL A 1 290 ? 18.859 28.859 -37 1 19.17 290 VAL A O 1
ATOM 2243 N N . PRO A 1 291 ? 21.109 29.562 -37.469 1 19.44 291 PRO A N 1
ATOM 2244 C CA . PRO A 1 291 ? 22.141 28.516 -37.438 1 19.44 291 PRO A CA 1
ATOM 2245 C C . PRO A 1 291 ? 22.484 28.062 -36 1 19.44 291 PRO A C 1
ATOM 2247 O O . PRO A 1 291 ? 22.828 28.875 -35.156 1 19.44 291 PRO A O 1
ATOM 2250 N N . GLN A 1 292 ? 21.688 27.344 -35.219 1 20.02 292 GLN A N 1
ATOM 2251 C CA . GLN A 1 292 ? 22.016 27.125 -33.812 1 20.02 292 GLN A CA 1
ATOM 2252 C C . GLN A 1 292 ? 23.391 26.453 -33.656 1 20.02 292 GLN A C 1
ATOM 2254 O O . GLN A 1 292 ? 23.656 25.438 -34.312 1 20.02 292 GLN A O 1
ATOM 2259 N N . PRO A 1 293 ? 24.469 27.141 -33.094 1 18.72 293 PRO A N 1
ATOM 2260 C CA . PRO A 1 293 ? 25.891 26.797 -33.125 1 18.72 293 PRO A CA 1
ATOM 2261 C C . PRO A 1 293 ? 26.219 25.562 -32.312 1 18.72 293 PRO A C 1
ATOM 2263 O O . PRO A 1 293 ? 25.688 25.391 -31.203 1 18.72 293 PRO A O 1
ATOM 2266 N N . SER A 1 294 ? 26.438 24.328 -32.75 1 20.58 294 SER A N 1
ATOM 2267 C CA . SER A 1 294 ? 26.75 23.016 -32.188 1 20.58 294 SER A CA 1
ATOM 2268 C C . SER A 1 294 ? 28.156 22.984 -31.594 1 20.58 294 SER A C 1
ATOM 2270 O O . SER A 1 294 ? 29.141 23.016 -32.312 1 20.58 294 SER A O 1
ATOM 2272 N N . TYR A 1 295 ? 28.469 23.719 -30.531 1 18.22 295 TYR A N 1
ATOM 2273 C CA . TYR A 1 295 ? 29.891 23.797 -30.219 1 18.22 295 TYR A CA 1
ATOM 2274 C C . TYR A 1 295 ? 30.484 22.422 -29.953 1 18.22 295 TYR A C 1
ATOM 2276 O O . TYR A 1 295 ? 29.891 21.609 -29.25 1 18.22 295 TYR A O 1
ATOM 2284 N N . PRO A 1 296 ? 31.594 22.031 -30.625 1 18.73 296 PRO A N 1
ATOM 2285 C CA . PRO A 1 296 ? 32.312 20.75 -30.797 1 18.73 296 PRO A CA 1
ATOM 2286 C C . PRO A 1 296 ? 33.25 20.453 -29.625 1 18.73 296 PRO A C 1
ATOM 2288 O O . PRO A 1 296 ? 33.781 19.344 -29.547 1 18.73 296 PRO A O 1
ATOM 2291 N N . MET A 1 297 ? 33.219 21.062 -28.438 1 18.72 297 MET A N 1
ATOM 2292 C CA . MET A 1 297 ? 34.625 21.234 -28.078 1 18.72 297 MET A CA 1
ATOM 2293 C C . MET A 1 297 ? 35.312 19.875 -28 1 18.72 297 MET A C 1
ATOM 2295 O O . MET A 1 297 ? 34.688 18.859 -27.766 1 18.72 297 MET A O 1
ATOM 2299 N N . GLN A 1 298 ? 36.75 19.953 -27.922 1 18.02 298 GLN A N 1
ATOM 2300 C CA . GLN A 1 298 ? 37.969 19.25 -28.312 1 18.02 298 GLN A CA 1
ATOM 2301 C C . GLN A 1 298 ? 38.344 18.156 -27.312 1 18.02 298 GLN A C 1
ATOM 2303 O O . GLN A 1 298 ? 37.938 18.219 -26.156 1 18.02 298 GLN A O 1
ATOM 2308 N N . PRO A 1 299 ? 39.344 17.344 -27.625 1 21.89 299 PRO A N 1
ATOM 2309 C CA . PRO A 1 299 ? 39.844 15.961 -27.562 1 21.89 299 PRO A CA 1
ATOM 2310 C C . PRO A 1 299 ? 40.781 15.727 -26.391 1 21.89 299 PRO A C 1
ATOM 2312 O O . PRO A 1 299 ? 40.781 14.633 -25.812 1 21.89 299 PRO A O 1
ATOM 2315 N N . PRO A 1 300 ? 41.531 16.688 -25.562 1 21.69 300 PRO A N 1
ATOM 2316 C CA . PRO A 1 300 ? 42.969 16.375 -25.766 1 21.69 300 PRO A CA 1
ATOM 2317 C C . PRO A 1 300 ? 43.406 15.125 -25.031 1 21.69 300 PRO A C 1
ATOM 2319 O O . PRO A 1 300 ? 42.75 14.688 -24.078 1 21.69 300 PRO A O 1
ATOM 2322 N N . PRO A 1 301 ? 44.719 14.672 -25.203 1 23.25 301 PRO A N 1
ATOM 2323 C CA . PRO A 1 301 ? 45.594 13.484 -25.25 1 23.25 301 PRO A CA 1
ATOM 2324 C C . PRO A 1 301 ? 46.219 13.172 -23.906 1 23.25 301 PRO A C 1
ATOM 2326 O O . PRO A 1 301 ? 46.719 12.062 -23.703 1 23.25 301 PRO A O 1
ATOM 2329 N N . TYR A 1 302 ? 45.875 13.508 -22.641 1 22.3 302 TYR A N 1
ATOM 2330 C CA . TYR A 1 302 ? 47.062 13.695 -21.844 1 22.3 302 TYR A CA 1
ATOM 2331 C C . TYR A 1 302 ? 47.875 12.406 -21.781 1 22.3 302 TYR A C 1
ATOM 2333 O O . TYR A 1 302 ? 47.312 11.312 -21.766 1 22.3 302 TYR A O 1
ATOM 2341 N N . PRO A 1 303 ? 49.312 12.508 -21.594 1 23.42 303 PRO A N 1
ATOM 2342 C CA . PRO A 1 303 ? 50.594 11.82 -21.891 1 23.42 303 PRO A CA 1
ATOM 2343 C C . PRO A 1 303 ? 50.844 10.633 -20.984 1 23.42 303 PRO A C 1
ATOM 2345 O O . PRO A 1 303 ? 50.219 10.508 -19.922 1 23.42 303 PRO A O 1
ATOM 2348 N N . PRO A 1 304 ? 52.062 9.914 -21.188 1 25.06 304 PRO A N 1
ATOM 2349 C CA . PRO A 1 304 ? 52.75 8.617 -21.125 1 25.06 304 PRO A CA 1
ATOM 2350 C C . PRO A 1 304 ? 53.406 8.375 -19.766 1 25.06 304 PRO A C 1
ATOM 2352 O O . PRO A 1 304 ? 53.781 7.246 -19.469 1 25.06 304 PRO A O 1
ATOM 2355 N N . TYR A 1 305 ? 53.406 9.273 -18.672 1 23.25 305 TYR A N 1
ATOM 2356 C CA . TYR A 1 305 ? 54.75 9.359 -18.094 1 23.25 305 TYR A CA 1
ATOM 2357 C C . TYR A 1 305 ? 55.188 8.023 -17.5 1 23.25 305 TYR A C 1
ATOM 2359 O O . TYR A 1 305 ? 54.406 7.367 -16.812 1 23.25 305 TYR A O 1
ATOM 2367 N N . TYR A 1 306 ? 56.5 7.496 -17.812 1 23.17 306 TYR A N 1
ATOM 2368 C CA . TYR A 1 306 ? 57.531 6.477 -17.812 1 23.17 306 TYR A CA 1
ATOM 2369 C C . TYR A 1 306 ? 58.062 6.254 -16.391 1 23.17 306 TYR A C 1
ATOM 2371 O O . TYR A 1 306 ? 58.375 5.125 -16.016 1 23.17 306 TYR A O 1
ATOM 2379 N N . MET A 1 307 ? 58.406 7.238 -15.492 1 25.84 307 MET A N 1
ATOM 2380 C CA . MET A 1 307 ? 59.812 7.172 -15.148 1 25.84 307 MET A CA 1
ATOM 2381 C C . MET A 1 307 ? 60.125 5.898 -14.375 1 25.84 307 MET A C 1
ATOM 2383 O O . MET A 1 307 ? 59.25 5.293 -13.773 1 25.84 307 MET A O 1
ATOM 2387 N N . PRO A 1 308 ? 61.438 5.898 -13.609 1 26.64 308 PRO A N 1
ATOM 2388 C CA . PRO A 1 308 ? 62.719 5.184 -13.516 1 26.64 308 PRO A CA 1
ATOM 2389 C C . PRO A 1 308 ? 62.656 4.031 -12.516 1 26.64 308 PRO A C 1
ATOM 2391 O O . PRO A 1 308 ? 61.781 3.986 -11.656 1 26.64 308 PRO A O 1
ATOM 2394 N N . THR A 1 309 ? 63.844 3.205 -12.5 1 29.92 309 THR A N 1
ATOM 2395 C CA . THR A 1 309 ? 64.562 1.969 -12.242 1 29.92 309 THR A CA 1
ATOM 2396 C C . THR A 1 309 ? 64.875 1.82 -10.758 1 29.92 309 THR A C 1
ATOM 2398 O O . THR A 1 309 ? 64.75 0.731 -10.195 1 29.92 309 THR A O 1
ATOM 2401 N N . GLN A 1 310 ? 65.625 2.867 -10.086 1 25.7 310 GLN A N 1
ATOM 2402 C CA . GLN A 1 310 ? 66.625 2.555 -9.055 1 25.7 310 GLN A CA 1
ATOM 2403 C C . GLN A 1 310 ? 65.938 2.193 -7.738 1 25.7 310 GLN A C 1
ATOM 2405 O O . GLN A 1 310 ? 64.938 2.84 -7.34 1 25.7 310 GLN A O 1
ATOM 2410 N N . MET B 1 1 ? -9.578 -51.469 35.5 1 30.14 1 MET B N 1
ATOM 2411 C CA . MET B 1 1 ? -8.242 -50.875 35.438 1 30.14 1 MET B CA 1
ATOM 2412 C C . MET B 1 1 ? -7.965 -50.312 34.062 1 30.14 1 MET B C 1
ATOM 2414 O O . MET B 1 1 ? -7.105 -49.469 33.875 1 30.14 1 MET B O 1
ATOM 2418 N N . ASP B 1 2 ? -8.297 -51.031 32.938 1 36.56 2 ASP B N 1
ATOM 2419 C CA . ASP B 1 2 ? -8.117 -50.875 31.5 1 36.56 2 ASP B CA 1
ATOM 2420 C C . ASP B 1 2 ? -8.898 -49.656 30.984 1 36.56 2 ASP B C 1
ATOM 2422 O O . ASP B 1 2 ? -8.484 -49.031 30.016 1 36.56 2 ASP B O 1
ATOM 2426 N N . MET B 1 3 ? -10.164 -49.438 31.5 1 38.34 3 MET B N 1
ATOM 2427 C CA . MET B 1 3 ? -11.086 -48.406 31.062 1 38.34 3 MET B CA 1
ATOM 2428 C C . MET B 1 3 ? -10.539 -47.031 31.391 1 38.34 3 MET B C 1
ATOM 2430 O O . MET B 1 3 ? -10.961 -46.031 30.797 1 38.34 3 MET B O 1
ATOM 2434 N N . GLU B 1 4 ? -9.953 -46.906 32.688 1 36.88 4 GLU B N 1
ATOM 2435 C CA . GLU B 1 4 ? -9.492 -45.625 33.188 1 36.88 4 GLU B CA 1
ATOM 2436 C C . GLU B 1 4 ? -8.406 -45.031 32.281 1 36.88 4 GLU B C 1
ATOM 2438 O O . GLU B 1 4 ? -8.25 -43.812 32.219 1 36.88 4 GLU B O 1
ATOM 2443 N N . GLU B 1 5 ? -7.418 -45.875 31.859 1 34.84 5 GLU B N 1
ATOM 2444 C CA . GLU B 1 5 ? -6.305 -45.406 31.047 1 34.84 5 GLU B CA 1
ATOM 2445 C C . GLU B 1 5 ? -6.793 -44.812 29.719 1 34.84 5 GLU B C 1
ATOM 2447 O O . GLU B 1 5 ? -6.133 -43.938 29.141 1 34.84 5 GLU B O 1
ATOM 2452 N N . ALA B 1 6 ? -7.84 -45.344 29.141 1 32.03 6 ALA B N 1
ATOM 2453 C CA . ALA B 1 6 ? -8.352 -44.844 27.875 1 32.03 6 ALA B CA 1
ATOM 2454 C C . ALA B 1 6 ? -8.875 -43.406 28.016 1 32.03 6 ALA B C 1
ATOM 2456 O O . ALA B 1 6 ? -8.852 -42.625 27.062 1 32.03 6 ALA B O 1
ATOM 2457 N N . LYS B 1 7 ? -9.531 -43.125 29.141 1 34.78 7 LYS B N 1
ATOM 2458 C CA . LYS B 1 7 ? -10.047 -41.781 29.328 1 34.78 7 LYS B CA 1
ATOM 2459 C C . LYS B 1 7 ? -8.914 -40.781 29.453 1 34.78 7 LYS B C 1
ATOM 2461 O O . LYS B 1 7 ? -9.133 -39.562 29.281 1 34.78 7 LYS B O 1
ATOM 2466 N N . LYS B 1 8 ? -7.84 -41.219 30.266 1 34.5 8 LYS B N 1
ATOM 2467 C CA . LYS B 1 8 ? -6.746 -40.281 30.438 1 34.5 8 LYS B CA 1
ATOM 2468 C C . LYS B 1 8 ? -5.98 -40.062 29.125 1 34.5 8 LYS B C 1
ATOM 2470 O O . LYS B 1 8 ? -5.098 -39.219 29.047 1 34.5 8 LYS B O 1
ATOM 2475 N N . ARG B 1 9 ? -5.777 -41.031 28.297 1 33.09 9 ARG B N 1
ATOM 2476 C CA . ARG B 1 9 ? -5.078 -40.875 27.031 1 33.09 9 ARG B CA 1
ATOM 2477 C C . ARG B 1 9 ? -5.863 -40 26.078 1 33.09 9 ARG B C 1
ATOM 2479 O O . ARG B 1 9 ? -5.285 -39.375 25.172 1 33.09 9 ARG B O 1
ATOM 2486 N N . LYS B 1 10 ? -7.23 -40.188 25.875 1 36.22 10 LYS B N 1
ATOM 2487 C CA . LYS B 1 10 ? -8.016 -39.438 24.906 1 36.22 10 LYS B CA 1
ATOM 2488 C C . LYS B 1 10 ? -8.062 -37.938 25.281 1 36.22 10 LYS B C 1
ATOM 2490 O O . LYS B 1 10 ? -8.328 -37.094 24.438 1 36.22 10 LYS B O 1
ATOM 2495 N N . LEU B 1 11 ? -8.266 -37.531 26.453 1 33.84 11 LEU B N 1
ATOM 2496 C CA . LEU B 1 11 ? -8.578 -36.219 26.984 1 33.84 11 LEU B CA 1
ATOM 2497 C C . LEU B 1 11 ? -7.367 -35.281 26.891 1 33.84 11 LEU B C 1
ATOM 2499 O O . LEU B 1 11 ? -7.516 -34.062 26.812 1 33.84 11 LEU B O 1
ATOM 2503 N N . GLU B 1 12 ? -6.172 -35.531 27.219 1 33.22 12 GLU B N 1
ATOM 2504 C CA . GLU B 1 12 ? -4.918 -34.812 27.344 1 33.22 12 GLU B CA 1
ATOM 2505 C C . GLU B 1 12 ? -4.359 -34.406 25.984 1 33.22 12 GLU B C 1
ATOM 2507 O O . GLU B 1 12 ? -3.375 -33.688 25.891 1 33.22 12 GLU B O 1
ATOM 2512 N N . GLU B 1 13 ? -4.418 -35.281 24.906 1 35.06 13 GLU B N 1
ATOM 2513 C CA . GLU B 1 13 ? -4.023 -34.906 23.547 1 35.06 13 GLU B CA 1
ATOM 2514 C C . GLU B 1 13 ? -4.848 -33.75 23.016 1 35.06 13 GLU B C 1
ATOM 2516 O O . GLU B 1 13 ? -5.871 -33.938 22.359 1 35.06 13 GLU B O 1
ATOM 2521 N N . GLY B 1 14 ? -5.359 -32.875 23.703 1 36.19 14 GLY B N 1
ATOM 2522 C CA . GLY B 1 14 ? -6.16 -31.656 23.734 1 36.19 14 GLY B CA 1
ATOM 2523 C C . GLY B 1 14 ? -5.969 -30.781 22.5 1 36.19 14 GLY B C 1
ATOM 2524 O O . GLY B 1 14 ? -4.832 -30.484 22.125 1 36.19 14 GLY B O 1
ATOM 2525 N N . GLY B 1 15 ? -6.742 -30.953 21.484 1 37.22 15 GLY B N 1
ATOM 2526 C CA . GLY B 1 15 ? -6.66 -30.562 20.078 1 37.22 15 GLY B CA 1
ATOM 2527 C C . GLY B 1 15 ? -6.031 -29.188 19.875 1 37.22 15 GLY B C 1
ATOM 2528 O O . GLY B 1 15 ? -6.695 -28.172 20.031 1 37.22 15 GLY B O 1
ATOM 2529 N N . ILE B 1 16 ? -4.906 -28.891 20.469 1 41.25 16 ILE B N 1
ATOM 2530 C CA . ILE B 1 16 ? -4.152 -27.656 20.25 1 41.25 16 ILE B CA 1
ATOM 2531 C C . ILE B 1 16 ? -4.422 -27.141 18.844 1 41.25 16 ILE B C 1
ATOM 2533 O O . ILE B 1 16 ? -4.18 -27.844 17.859 1 41.25 16 ILE B O 1
ATOM 2537 N N . LEU B 1 17 ? -5.543 -26.562 18.656 1 48.47 17 LEU B N 1
ATOM 2538 C CA . LEU B 1 17 ? -5.789 -25.875 17.391 1 48.47 17 LEU B CA 1
ATOM 2539 C C . LEU B 1 17 ? -4.477 -25.516 16.703 1 48.47 17 LEU B C 1
ATOM 2541 O O . LEU B 1 17 ? -3.553 -25.016 17.344 1 48.47 17 LEU B O 1
ATOM 2545 N N . PRO B 1 18 ? -3.949 -26.359 15.859 1 55.78 18 PRO B N 1
ATOM 2546 C CA . PRO B 1 18 ? -2.664 -26.109 15.203 1 55.78 18 PRO B CA 1
ATOM 2547 C C . PRO B 1 18 ? -2.328 -24.609 15.148 1 55.78 18 PRO B C 1
ATOM 2549 O O . PRO B 1 18 ? -3.17 -23.797 14.758 1 55.78 18 PRO B O 1
ATOM 2552 N N . VAL B 1 19 ? -1.545 -24.156 16.188 1 65.88 19 VAL B N 1
ATOM 2553 C CA . VAL B 1 19 ? -0.992 -22.812 16.203 1 65.88 19 VAL B CA 1
ATOM 2554 C C . VAL B 1 19 ? -0.459 -22.453 14.82 1 65.88 19 VAL B C 1
ATOM 2556 O O . VAL B 1 19 ? 0.386 -23.172 14.273 1 65.88 19 VAL B O 1
ATOM 2559 N N . VAL B 1 20 ? -1.311 -21.844 14.07 1 83.88 20 VAL B N 1
ATOM 2560 C CA . VAL B 1 20 ? -0.851 -21.344 12.781 1 83.88 20 VAL B CA 1
ATOM 2561 C C . VAL B 1 20 ? 0.425 -20.531 12.961 1 83.88 20 VAL B C 1
ATOM 2563 O O . VAL B 1 20 ? 0.518 -19.703 13.875 1 83.88 20 VAL B O 1
ATOM 2566 N N . SER B 1 21 ? 1.519 -20.938 12.336 1 89.94 21 SER B N 1
ATOM 2567 C CA . SER B 1 21 ? 2.799 -20.234 12.43 1 89.94 21 SER B CA 1
ATOM 2568 C C . SER B 1 21 ? 2.686 -18.797 11.953 1 89.94 21 SER B C 1
ATOM 2570 O O . SER B 1 21 ? 1.771 -18.453 11.203 1 89.94 21 SER B O 1
ATOM 2572 N N . LEU B 1 22 ? 3.557 -18 12.523 1 93.5 22 LEU B N 1
ATOM 2573 C CA . LEU B 1 22 ? 3.635 -16.594 12.125 1 93.5 22 LEU B CA 1
ATOM 2574 C C . LEU B 1 22 ? 3.854 -16.469 10.625 1 93.5 22 LEU B C 1
ATOM 2576 O O . LEU B 1 22 ? 3.229 -15.625 9.969 1 93.5 22 LEU B O 1
ATOM 2580 N N . GLU B 1 23 ? 4.676 -17.328 10.055 1 93.62 23 GLU B N 1
ATOM 2581 C CA . GLU B 1 23 ? 5.016 -17.281 8.641 1 93.62 23 GLU B CA 1
ATOM 2582 C C . GLU B 1 23 ? 3.82 -17.656 7.77 1 93.62 23 GLU B C 1
ATOM 2584 O O . GLU B 1 23 ? 3.613 -17.062 6.703 1 93.62 23 GLU B O 1
ATOM 2589 N N . GLU B 1 24 ? 3.098 -18.562 8.211 1 94.81 24 GLU B N 1
ATOM 2590 C CA . GLU B 1 24 ? 1.905 -18.969 7.477 1 94.81 24 GLU B CA 1
ATOM 2591 C C . GLU B 1 24 ? 0.869 -17.859 7.438 1 94.81 24 GLU B C 1
ATOM 2593 O O . GLU B 1 24 ? 0.272 -17.594 6.395 1 94.81 24 GLU B O 1
ATOM 2598 N N . LEU B 1 25 ? 0.727 -17.234 8.57 1 96.38 25 LEU B N 1
ATOM 2599 C CA . LEU B 1 25 ? -0.23 -16.141 8.641 1 96.38 25 LEU B CA 1
ATOM 2600 C C . LEU B 1 25 ? 0.214 -14.977 7.758 1 96.38 25 LEU B C 1
ATOM 2602 O O . LEU B 1 25 ? -0.605 -14.367 7.062 1 96.38 25 LEU B O 1
ATOM 2606 N N . ARG B 1 26 ? 1.503 -14.727 7.715 1 97.12 26 ARG B N 1
ATOM 2607 C CA . ARG B 1 26 ? 2.02 -13.672 6.852 1 97.12 26 ARG B CA 1
ATOM 2608 C C . ARG B 1 26 ? 1.736 -13.984 5.383 1 97.12 26 ARG B C 1
ATOM 2610 O O . ARG B 1 26 ? 1.378 -13.086 4.613 1 97.12 26 ARG B O 1
ATOM 2617 N N . SER B 1 27 ? 1.9 -15.234 5.078 1 96.06 27 SER B N 1
ATOM 2618 C CA . SER B 1 27 ? 1.692 -15.648 3.693 1 96.06 27 SER B CA 1
ATOM 2619 C C . SER B 1 27 ? 0.239 -15.453 3.273 1 96.06 27 SER B C 1
ATOM 2621 O O . SER B 1 27 ? -0.044 -15.195 2.104 1 96.06 27 SER B O 1
ATOM 2623 N N . LEU B 1 28 ? -0.699 -15.523 4.152 1 96.88 28 LEU B N 1
ATOM 2624 C CA . LEU B 1 28 ? -2.123 -15.367 3.879 1 96.88 28 LEU B CA 1
ATOM 2625 C C . LEU B 1 28 ? -2.5 -13.891 3.826 1 96.88 28 LEU B C 1
ATOM 2627 O O . LEU B 1 28 ? -3.475 -13.516 3.168 1 96.88 28 LEU B O 1
ATOM 2631 N N . LEU B 1 29 ? -1.694 -13.086 4.461 1 97.94 29 LEU B N 1
ATOM 2632 C CA . LEU B 1 29 ? -2.047 -11.68 4.629 1 97.94 29 LEU B CA 1
ATOM 2633 C C . LEU B 1 29 ? -1.388 -10.82 3.551 1 97.94 29 LEU B C 1
ATOM 2635 O O . LEU B 1 29 ? -1.957 -9.82 3.117 1 97.94 29 LEU B O 1
ATOM 2639 N N . ASP B 1 30 ? -0.284 -11.203 3.09 1 97.31 30 ASP B N 1
ATOM 2640 C CA . ASP B 1 30 ? 0.534 -10.422 2.164 1 97.31 30 ASP B CA 1
ATOM 2641 C C . ASP B 1 30 ? -0.232 -10.109 0.88 1 97.31 30 ASP B C 1
ATOM 2643 O O . ASP B 1 30 ? -0.169 -8.992 0.369 1 97.31 30 ASP B O 1
ATOM 2647 N N . PRO B 1 31 ? -1.04 -11.078 0.406 1 96.06 31 PRO B N 1
ATOM 2648 C CA . PRO B 1 31 ? -1.717 -10.789 -0.861 1 96.06 31 PRO B CA 1
ATOM 2649 C C . PRO B 1 31 ? -2.93 -9.883 -0.688 1 96.06 31 PRO B C 1
ATOM 2651 O O . PRO B 1 31 ? -3.48 -9.383 -1.676 1 96.06 31 PRO B O 1
ATOM 2654 N N . LEU B 1 32 ? -3.34 -9.555 0.466 1 96.62 32 LEU B N 1
ATOM 2655 C CA . LEU B 1 32 ? -4.555 -8.789 0.722 1 96.62 32 LEU B CA 1
ATOM 2656 C C . LEU B 1 32 ? -4.293 -7.289 0.587 1 96.62 32 LEU B C 1
ATOM 2658 O O . LEU B 1 32 ? -3.225 -6.805 0.964 1 96.62 32 LEU B O 1
ATOM 2662 N N . PRO B 1 33 ? -5.285 -6.582 0.047 1 96.62 33 PRO B N 1
ATOM 2663 C CA . PRO B 1 33 ? -5.145 -5.125 -0.005 1 96.62 33 PRO B CA 1
ATOM 2664 C C . PRO B 1 33 ? -5.086 -4.488 1.381 1 96.62 33 PRO B C 1
ATOM 2666 O O . PRO B 1 33 ? -5.648 -5.027 2.336 1 96.62 33 PRO B O 1
ATOM 2669 N N . LYS B 1 34 ? -4.41 -3.377 1.507 1 97.81 34 LYS B N 1
ATOM 2670 C CA . LYS B 1 34 ? -4.238 -2.68 2.779 1 97.81 34 LYS B CA 1
ATOM 2671 C C . LYS B 1 34 ? -5.586 -2.375 3.426 1 97.81 34 LYS B C 1
ATOM 2673 O O . LYS B 1 34 ? -5.734 -2.492 4.645 1 97.81 34 LYS B O 1
ATOM 2678 N N . THR B 1 35 ? -6.586 -1.95 2.588 1 97.31 35 THR B N 1
ATOM 2679 C CA . THR B 1 35 ? -7.898 -1.587 3.104 1 97.31 35 THR B CA 1
ATOM 2680 C C . THR B 1 35 ? -8.539 -2.762 3.84 1 97.31 35 THR B C 1
ATOM 2682 O O . THR B 1 35 ? -9.18 -2.578 4.871 1 97.31 35 THR B O 1
ATOM 2685 N N . GLN B 1 36 ? -8.281 -3.922 3.389 1 96.75 36 GLN B N 1
ATOM 2686 C CA . GLN B 1 36 ? -8.852 -5.109 4.02 1 96.75 36 GLN B CA 1
ATOM 2687 C C . GLN B 1 36 ? -8.141 -5.43 5.332 1 96.75 36 GLN B C 1
ATOM 2689 O O . GLN B 1 36 ? -8.773 -5.859 6.297 1 96.75 36 GLN B O 1
ATOM 2694 N N . LEU B 1 37 ? -6.828 -5.254 5.336 1 98.19 37 LEU B N 1
ATOM 2695 C CA . LEU B 1 37 ? -6.059 -5.469 6.555 1 98.19 37 LEU B CA 1
ATOM 2696 C C . LEU B 1 37 ? -6.492 -4.508 7.652 1 98.19 37 LEU B C 1
ATOM 2698 O O . LEU B 1 37 ? -6.656 -4.906 8.812 1 98.19 37 LEU B O 1
ATOM 2702 N N . VAL B 1 38 ? -6.746 -3.252 7.254 1 98.25 38 VAL B N 1
ATOM 2703 C CA . VAL B 1 38 ? -7.195 -2.232 8.195 1 98.25 38 VAL B CA 1
ATOM 2704 C C . VAL B 1 38 ? -8.57 -2.607 8.75 1 98.25 38 VAL B C 1
ATOM 2706 O O . VAL B 1 38 ? -8.805 -2.527 9.953 1 98.25 38 VAL B O 1
ATOM 2709 N N . ASP B 1 39 ? -9.438 -3.102 7.871 1 97.25 39 ASP B N 1
ATOM 2710 C CA . ASP B 1 39 ? -10.781 -3.492 8.289 1 97.25 39 ASP B CA 1
ATOM 2711 C C . ASP B 1 39 ? -10.734 -4.66 9.266 1 97.25 39 ASP B C 1
ATOM 2713 O O . ASP B 1 39 ? -11.453 -4.664 10.273 1 97.25 39 ASP B O 1
ATOM 2717 N N . LEU B 1 40 ? -9.938 -5.582 8.945 1 97.31 40 LEU B N 1
ATOM 2718 C CA . LEU B 1 40 ? -9.812 -6.758 9.797 1 97.31 40 LEU B CA 1
ATOM 2719 C C . LEU B 1 40 ? -9.266 -6.379 11.172 1 97.31 40 LEU B C 1
ATOM 2721 O O . LEU B 1 40 ? -9.812 -6.777 12.195 1 97.31 40 LEU B O 1
ATOM 2725 N N . LEU B 1 41 ? -8.211 -5.59 11.227 1 97.56 41 LEU B N 1
ATOM 2726 C CA . LEU B 1 41 ? -7.605 -5.16 12.477 1 97.56 41 LEU B CA 1
ATOM 2727 C C . LEU B 1 41 ? -8.578 -4.316 13.297 1 97.56 41 LEU B C 1
ATOM 2729 O O . LEU B 1 41 ? -8.672 -4.473 14.516 1 97.56 41 LEU B O 1
ATOM 2733 N N . ALA B 1 42 ? -9.258 -3.357 12.594 1 97.25 42 ALA B N 1
ATOM 2734 C CA . ALA B 1 42 ? -10.227 -2.512 13.281 1 97.25 42 ALA B CA 1
ATOM 2735 C C . ALA B 1 42 ? -11.328 -3.352 13.914 1 97.25 42 ALA B C 1
ATOM 2737 O O . ALA B 1 42 ? -11.727 -3.104 15.062 1 97.25 42 ALA B O 1
ATOM 2738 N N . ARG B 1 43 ? -11.797 -4.406 13.219 1 95.5 43 ARG B N 1
ATOM 2739 C CA . ARG B 1 43 ? -12.852 -5.277 13.734 1 95.5 43 ARG B CA 1
ATOM 2740 C C . ARG B 1 43 ? -12.359 -6.09 14.922 1 95.5 43 ARG B C 1
ATOM 2742 O O . ARG B 1 43 ? -13.023 -6.141 15.961 1 95.5 43 ARG B O 1
ATOM 2749 N N . VAL B 1 44 ? -11.18 -6.609 14.797 1 94.38 44 VAL B N 1
ATOM 2750 C CA . VAL B 1 44 ? -10.625 -7.434 15.867 1 94.38 44 VAL B CA 1
ATOM 2751 C C . VAL B 1 44 ? -10.305 -6.562 17.078 1 94.38 44 VAL B C 1
ATOM 2753 O O . VAL B 1 44 ? -10.555 -6.957 18.219 1 94.38 44 VAL B O 1
ATOM 2756 N N . GLY B 1 45 ? -9.797 -5.383 16.844 1 94.56 45 GLY B N 1
ATOM 2757 C CA . GLY B 1 45 ? -9.461 -4.473 17.938 1 94.56 45 GLY B CA 1
ATOM 2758 C C . GLY B 1 45 ? -10.68 -3.959 18.672 1 94.56 45 GLY B C 1
ATOM 2759 O O . GLY B 1 45 ? -10.633 -3.74 19.891 1 94.56 45 GLY B O 1
ATOM 2760 N N . SER B 1 46 ? -11.812 -3.762 17.922 1 93.94 46 SER B N 1
ATOM 2761 C CA . SER B 1 46 ? -13.039 -3.27 18.547 1 93.94 46 SER B CA 1
ATOM 2762 C C . SER B 1 46 ? -13.648 -4.32 19.469 1 93.94 46 SER B C 1
ATOM 2764 O O . SER B 1 46 ? -14.359 -3.984 20.422 1 93.94 46 SER B O 1
ATOM 2766 N N . LEU B 1 47 ? -13.305 -5.609 19.203 1 91.62 47 LEU B N 1
ATOM 2767 C CA . LEU B 1 47 ? -13.891 -6.707 19.969 1 91.62 47 LEU B CA 1
ATOM 2768 C C . LEU B 1 47 ? -12.969 -7.129 21.109 1 91.62 47 LEU B C 1
ATOM 2770 O O . LEU B 1 47 ? -13.406 -7.777 22.047 1 91.62 47 LEU B O 1
ATOM 2774 N N . ASN B 1 48 ? -11.672 -6.719 21 1 92.12 48 ASN B N 1
ATOM 2775 C CA . ASN B 1 48 ? -10.672 -7.125 21.984 1 92.12 48 ASN B CA 1
ATOM 2776 C C . ASN B 1 48 ? -9.867 -5.93 22.484 1 92.12 48 ASN B C 1
ATOM 2778 O O . ASN B 1 48 ? -8.93 -5.477 21.828 1 92.12 48 ASN B O 1
ATOM 2782 N N . PRO B 1 49 ? -10.117 -5.508 23.688 1 92.88 49 PRO B N 1
ATOM 2783 C CA . PRO B 1 49 ? -9.461 -4.312 24.234 1 92.88 49 PRO B CA 1
ATOM 2784 C C . PRO B 1 49 ? -7.941 -4.441 24.281 1 92.88 49 PRO B C 1
ATOM 2786 O O . PRO B 1 49 ? -7.23 -3.443 24.125 1 92.88 49 PRO B O 1
ATOM 2789 N N . SER B 1 50 ? -7.48 -5.691 24.516 1 93.06 50 SER B N 1
ATOM 2790 C CA . SER B 1 50 ? -6.035 -5.879 24.547 1 93.06 50 SER B CA 1
ATOM 2791 C C . SER B 1 50 ? -5.406 -5.594 23.188 1 93.06 50 SER B C 1
ATOM 2793 O O . SER B 1 50 ? -4.324 -5.012 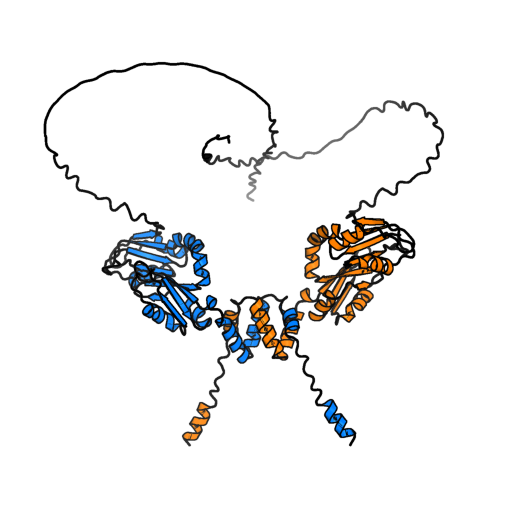23.109 1 93.06 50 SER B O 1
ATOM 2795 N N . ILE B 1 51 ? -6.109 -5.938 22.156 1 94.25 51 ILE B N 1
ATOM 2796 C CA . ILE B 1 51 ? -5.605 -5.711 20.812 1 94.25 51 ILE B CA 1
ATOM 2797 C C . ILE B 1 51 ? -5.719 -4.23 20.453 1 94.25 51 ILE B C 1
ATOM 2799 O O . ILE B 1 51 ? -4.84 -3.676 19.797 1 94.25 51 ILE B O 1
ATOM 2803 N N . ALA B 1 52 ? -6.801 -3.586 20.906 1 95.5 52 ALA B N 1
ATOM 2804 C CA . ALA B 1 52 ? -6.945 -2.145 20.719 1 95.5 52 ALA B CA 1
ATOM 2805 C C . ALA B 1 52 ? -5.77 -1.388 21.312 1 95.5 52 ALA B C 1
ATOM 2807 O O . ALA B 1 52 ? -5.242 -0.456 20.703 1 95.5 52 ALA B O 1
ATOM 2808 N N . GLU B 1 53 ? -5.363 -1.819 22.484 1 94.25 53 GLU B N 1
ATOM 2809 C CA . GLU B 1 53 ? -4.223 -1.191 23.141 1 94.25 53 GLU B CA 1
ATOM 2810 C C . GLU B 1 53 ? -2.936 -1.418 22.344 1 94.25 53 GLU B C 1
ATOM 2812 O O . GLU B 1 53 ? -2.094 -0.522 22.25 1 94.25 53 GLU B O 1
ATOM 2817 N N . GLU B 1 54 ? -2.809 -2.604 21.812 1 94.38 54 GLU B N 1
ATOM 2818 C CA . GLU B 1 54 ? -1.639 -2.898 20.984 1 94.38 54 GLU B CA 1
ATOM 2819 C C . GLU B 1 54 ? -1.605 -2.025 19.734 1 94.38 54 GLU B C 1
ATOM 2821 O O . GLU B 1 54 ? -0.543 -1.54 19.344 1 94.38 54 GLU B O 1
ATOM 2826 N N . ILE B 1 55 ? -2.777 -1.849 19.156 1 96.44 55 ILE B N 1
ATOM 2827 C CA . ILE B 1 55 ? -2.883 -1.004 17.969 1 96.44 55 ILE B CA 1
ATOM 2828 C C . ILE B 1 55 ? -2.451 0.42 18.312 1 96.44 55 ILE B C 1
ATOM 2830 O O . ILE B 1 55 ? -1.695 1.042 17.562 1 96.44 55 ILE B O 1
ATOM 2834 N N . LYS B 1 56 ? -2.895 0.928 19.422 1 95.31 56 LYS B N 1
ATOM 2835 C CA . LYS B 1 56 ? -2.525 2.271 19.844 1 95.31 56 LYS B CA 1
ATOM 2836 C C . LYS B 1 56 ? -1.018 2.385 20.062 1 95.31 56 LYS B C 1
ATOM 2838 O O . LYS B 1 56 ? -0.404 3.381 19.672 1 95.31 56 LYS B O 1
ATOM 2843 N N . ASN B 1 57 ? -0.458 1.336 20.641 1 95.19 57 ASN B N 1
ATOM 2844 C CA . ASN B 1 57 ? 0.976 1.328 20.906 1 95.19 57 ASN B CA 1
ATOM 2845 C C . ASN B 1 57 ? 1.789 1.326 19.625 1 95.19 57 ASN B C 1
ATOM 2847 O O . ASN B 1 57 ? 2.758 2.076 19.484 1 95.19 57 ASN B O 1
ATOM 2851 N N . VAL B 1 58 ? 1.33 0.542 18.688 1 95.88 58 VAL B N 1
ATOM 2852 C CA . VAL B 1 58 ? 2.049 0.447 17.422 1 95.88 58 VAL B CA 1
ATOM 2853 C C . VAL B 1 58 ? 1.911 1.756 16.656 1 95.88 58 VAL B C 1
ATOM 2855 O O . VAL B 1 58 ? 2.877 2.234 16.047 1 95.88 58 VAL B O 1
ATOM 2858 N N . ALA B 1 59 ? 0.74 2.34 16.672 1 95.81 59 ALA B N 1
ATOM 2859 C CA . ALA B 1 59 ? 0.48 3.592 15.969 1 95.81 59 ALA B CA 1
ATOM 2860 C C . ALA B 1 59 ? 1.312 4.73 16.547 1 95.81 59 ALA B C 1
ATOM 2862 O O . ALA B 1 59 ? 1.742 5.629 15.82 1 95.81 59 ALA B O 1
ATOM 2863 N N . SER B 1 60 ? 1.595 4.684 17.828 1 95.62 60 SER B N 1
ATOM 2864 C CA . SER B 1 60 ? 2.27 5.781 18.516 1 95.62 60 SER B CA 1
ATOM 2865 C C . SER B 1 60 ? 3.781 5.586 18.516 1 95.62 60 SER B C 1
ATOM 2867 O O . SER B 1 60 ? 4.523 6.445 19 1 95.62 60 SER B O 1
ATOM 2869 N N . ALA B 1 61 ? 4.203 4.488 17.938 1 95.19 61 ALA B N 1
ATOM 2870 C CA . ALA B 1 61 ? 5.625 4.156 18.016 1 95.19 61 ALA B CA 1
ATOM 2871 C C . ALA B 1 61 ? 6.449 5.074 17.109 1 95.19 61 ALA B C 1
ATOM 2873 O O . ALA B 1 61 ? 7.555 5.48 17.484 1 95.19 61 ALA B O 1
ATOM 2874 N N . ASP B 1 62 ? 5.934 5.5 16 1 94.25 62 ASP B N 1
ATOM 2875 C CA . ASP B 1 62 ? 6.66 6.332 15.039 1 94.25 62 ASP B CA 1
ATOM 2876 C C . ASP B 1 62 ? 6.441 7.816 15.328 1 94.25 62 ASP B C 1
ATOM 2878 O O . ASP B 1 62 ? 5.332 8.328 15.164 1 94.25 62 ASP B O 1
ATOM 2882 N N . PRO B 1 63 ? 7.41 8.523 15.602 1 95.69 63 PRO B N 1
ATOM 2883 C CA . PRO B 1 63 ? 7.266 9.953 15.898 1 95.69 63 PRO B CA 1
ATOM 2884 C C . PRO B 1 63 ? 6.816 10.758 14.68 1 95.69 63 PRO B C 1
ATOM 2886 O O . PRO B 1 63 ? 6.27 11.852 14.836 1 95.69 63 PRO B O 1
ATOM 2889 N N . ALA B 1 64 ? 7.066 10.219 13.508 1 94.56 64 ALA B N 1
ATOM 2890 C CA . ALA B 1 64 ? 6.688 10.93 12.281 1 94.56 64 ALA B CA 1
ATOM 2891 C C . ALA B 1 64 ? 5.18 11.156 12.227 1 94.56 64 ALA B C 1
ATOM 2893 O O . ALA B 1 64 ? 4.715 12.102 11.586 1 94.56 64 ALA B O 1
ATOM 2894 N N . LEU B 1 65 ? 4.461 10.305 12.984 1 95.75 65 LEU B N 1
ATOM 2895 C CA . LEU B 1 65 ? 3.008 10.391 12.953 1 95.75 65 LEU B CA 1
ATOM 2896 C C . LEU B 1 65 ? 2.48 11.195 14.133 1 95.75 65 LEU B C 1
ATOM 2898 O O . LEU B 1 65 ? 1.27 11.383 14.273 1 95.75 65 LEU B O 1
ATOM 2902 N N . ARG B 1 66 ? 3.387 11.703 14.984 1 97.19 66 ARG B N 1
ATOM 2903 C CA . ARG B 1 66 ? 2.986 12.406 16.203 1 97.19 66 ARG B CA 1
ATOM 2904 C C . ARG B 1 66 ? 3.613 13.797 16.25 1 97.19 66 ARG B C 1
ATOM 2906 O O . ARG B 1 66 ? 3.383 14.547 17.203 1 97.19 66 ARG B O 1
ATOM 2913 N N . LYS B 1 67 ? 4.438 14.109 15.258 1 97.25 67 LYS B N 1
ATOM 2914 C CA . LYS B 1 67 ? 5.184 15.367 15.25 1 97.25 67 LYS B CA 1
ATOM 2915 C C . LYS B 1 67 ? 4.535 16.391 14.328 1 97.25 67 LYS B C 1
ATOM 2917 O O . LYS B 1 67 ? 4.32 16.109 13.148 1 97.25 67 LYS B O 1
ATOM 2922 N N . LEU B 1 68 ? 4.281 17.547 14.852 1 97 68 LEU B N 1
ATOM 2923 C CA . LEU B 1 68 ? 3.645 18.625 14.102 1 97 68 LEU B CA 1
ATOM 2924 C C . LEU B 1 68 ? 4.637 19.75 13.812 1 97 68 LEU B C 1
ATOM 2926 O O . LEU B 1 68 ? 5.523 20.031 14.625 1 97 68 LEU B O 1
ATOM 2930 N N . PHE B 1 69 ? 4.523 20.297 12.68 1 95.69 69 PHE B N 1
ATOM 2931 C CA . PHE B 1 69 ? 5.199 21.516 12.273 1 95.69 69 PHE B CA 1
ATOM 2932 C C . PHE B 1 69 ? 4.258 22.719 12.383 1 95.69 69 PHE B C 1
ATOM 2934 O O . PHE B 1 69 ? 3.203 22.75 11.75 1 95.69 69 PHE B O 1
ATOM 2941 N N . VAL B 1 70 ? 4.621 23.672 13.219 1 95.38 70 VAL B N 1
ATOM 2942 C CA . VAL B 1 70 ? 3.799 24.844 13.438 1 95.38 70 VAL B CA 1
ATOM 2943 C C . VAL B 1 70 ? 4.492 26.078 12.852 1 95.38 70 VAL B C 1
ATOM 2945 O O . VAL B 1 70 ? 5.633 26.391 13.219 1 95.38 70 VAL B O 1
ATOM 2948 N N . ARG B 1 71 ? 3.803 26.766 12.016 1 92.88 71 ARG B N 1
ATOM 2949 C CA . ARG B 1 71 ? 4.371 27.969 11.398 1 92.88 71 ARG B CA 1
ATOM 2950 C C . ARG B 1 71 ? 3.486 29.188 11.641 1 92.88 71 ARG B C 1
ATOM 2952 O O . ARG B 1 71 ? 2.322 29.047 12.023 1 92.88 71 ARG B O 1
ATOM 2959 N N . GLY B 1 72 ? 4.117 30.375 11.383 1 91.12 72 GLY B N 1
ATOM 2960 C CA . GLY B 1 72 ? 3.373 31.609 11.586 1 91.12 72 GLY B CA 1
ATOM 2961 C C . GLY B 1 72 ? 3.404 32.094 13.023 1 91.12 72 GLY B C 1
ATOM 2962 O O . GLY B 1 72 ? 2.449 32.719 13.492 1 91.12 72 GLY B O 1
ATOM 2963 N N . LEU B 1 73 ? 4.465 31.719 13.688 1 93.88 73 LEU B N 1
ATOM 2964 C CA . LEU B 1 73 ? 4.625 32.156 15.078 1 93.88 73 LEU B CA 1
ATOM 2965 C C . LEU B 1 73 ? 5.215 33.562 15.148 1 93.88 73 LEU B C 1
ATOM 2967 O O . LEU B 1 73 ? 6.004 33.938 14.281 1 93.88 73 LEU B O 1
ATOM 2971 N N . ALA B 1 74 ? 4.797 34.281 16.172 1 91.19 74 ALA B N 1
ATOM 2972 C CA . ALA B 1 74 ? 5.414 35.594 16.438 1 91.19 74 ALA B CA 1
ATOM 2973 C C . ALA B 1 74 ? 6.875 35.406 16.844 1 91.19 74 ALA B C 1
ATOM 2975 O O . ALA B 1 74 ? 7.273 34.375 17.344 1 91.19 74 ALA B O 1
ATOM 2976 N N . TRP B 1 75 ? 7.629 36.406 16.625 1 89 75 TRP B N 1
ATOM 2977 C CA . TRP B 1 75 ? 9.062 36.375 16.922 1 89 75 TRP B CA 1
ATOM 2978 C C . TRP B 1 75 ? 9.312 36.188 18.406 1 89 75 TRP B C 1
ATOM 2980 O O . TRP B 1 75 ? 10.336 35.625 18.812 1 89 75 TRP B O 1
ATOM 2990 N N . ASN B 1 76 ? 8.367 36.656 19.203 1 90.19 76 ASN B N 1
ATOM 2991 C CA . ASN B 1 76 ? 8.547 36.594 20.656 1 90.19 76 ASN B CA 1
ATOM 2992 C C . ASN B 1 76 ? 7.898 35.375 21.25 1 90.19 76 ASN B C 1
ATOM 2994 O O . ASN B 1 76 ? 7.879 35.188 22.484 1 90.19 76 ASN B O 1
ATOM 2998 N N . THR B 1 77 ? 7.305 34.562 20.391 1 94.38 77 THR B N 1
ATOM 2999 C CA . THR B 1 77 ? 6.691 33.344 20.906 1 94.38 77 THR B CA 1
ATOM 3000 C C . THR B 1 77 ? 7.746 32.406 21.516 1 94.38 77 THR B C 1
ATOM 3002 O O . THR B 1 77 ? 8.75 32.094 20.859 1 94.38 77 THR B O 1
ATOM 3005 N N . SER B 1 78 ? 7.508 32 22.75 1 96.12 78 SER B N 1
ATOM 3006 C CA . SER B 1 78 ? 8.43 31.078 23.406 1 96.12 78 SER B CA 1
ATOM 3007 C C . SER B 1 78 ? 7.996 29.625 23.219 1 96.12 78 SER B C 1
ATOM 3009 O O . SER B 1 78 ? 6.859 29.359 22.828 1 96.12 78 SER B O 1
ATOM 3011 N N . SER B 1 79 ? 8.93 28.734 23.562 1 97.62 79 SER B N 1
ATOM 3012 C CA . SER B 1 79 ? 8.609 27.312 23.516 1 97.62 79 SER B CA 1
ATOM 3013 C C . SER B 1 79 ? 7.527 26.953 24.516 1 97.62 79 SER B C 1
ATOM 3015 O O . SER B 1 79 ? 6.676 26.094 24.25 1 97.62 79 SER B O 1
ATOM 3017 N N . GLU B 1 80 ? 7.535 27.578 25.609 1 97.56 80 GLU B N 1
ATOM 3018 C CA . GLU B 1 80 ? 6.531 27.344 26.656 1 97.56 80 GLU B CA 1
ATOM 3019 C C . GLU B 1 80 ? 5.141 27.75 26.172 1 97.56 80 GLU B C 1
ATOM 3021 O O . GLU B 1 80 ? 4.168 27.031 26.375 1 97.56 80 GLU B O 1
ATOM 3026 N N . THR B 1 81 ? 5.113 28.938 25.578 1 97.19 81 THR B N 1
ATOM 3027 C CA . THR B 1 81 ? 3.836 29.438 25.078 1 97.19 81 THR B CA 1
ATOM 3028 C C . THR B 1 81 ? 3.297 28.5 23.984 1 97.19 81 THR B C 1
ATOM 3030 O O . THR B 1 81 ? 2.102 28.203 23.953 1 97.19 81 THR B O 1
ATOM 3033 N N . LEU B 1 82 ? 4.188 28.078 23.125 1 97.75 82 LEU B N 1
ATOM 3034 C CA . LEU B 1 82 ? 3.803 27.141 22.078 1 97.75 82 LEU B CA 1
ATOM 3035 C C . LEU B 1 82 ? 3.232 25.859 22.672 1 97.75 82 LEU B C 1
ATOM 3037 O O . LEU B 1 82 ? 2.15 25.406 22.281 1 97.75 82 LEU B O 1
ATOM 3041 N N . CYS B 1 83 ? 3.918 25.25 23.594 1 98 83 CYS B N 1
ATOM 3042 C CA . CYS B 1 83 ? 3.477 24 24.219 1 98 83 CYS B CA 1
ATOM 3043 C C . CYS B 1 83 ? 2.137 24.188 24.922 1 98 83 CYS B C 1
ATOM 3045 O O . CYS B 1 83 ? 1.261 23.328 24.828 1 98 83 CYS B O 1
ATOM 3047 N N . ALA B 1 84 ? 1.951 25.328 25.578 1 97.56 84 ALA B N 1
ATOM 3048 C CA . ALA B 1 84 ? 0.715 25.609 26.297 1 97.56 84 ALA B CA 1
ATOM 3049 C C . ALA B 1 84 ? -0.478 25.656 25.344 1 97.56 84 ALA B C 1
ATOM 3051 O O . ALA B 1 84 ? -1.57 25.203 25.688 1 97.56 84 ALA B O 1
ATOM 3052 N N . ALA B 1 85 ? -0.264 26.188 24.203 1 96.56 85 ALA B N 1
ATOM 3053 C CA . ALA B 1 85 ? -1.336 26.328 23.219 1 96.56 85 ALA B CA 1
ATOM 3054 C C . ALA B 1 85 ? -1.782 24.969 22.688 1 96.56 85 ALA B C 1
ATOM 3056 O O . ALA B 1 85 ? -2.924 24.812 22.25 1 96.56 85 ALA B O 1
ATOM 3057 N N . PHE B 1 86 ? -0.938 23.938 22.734 1 97.88 86 PHE B N 1
ATOM 3058 C CA . PHE B 1 86 ? -1.234 22.672 22.078 1 97.88 86 PHE B CA 1
ATOM 3059 C C . PHE B 1 86 ? -1.462 21.562 23.109 1 97.88 86 PHE B C 1
ATOM 3061 O O . PHE B 1 86 ? -1.799 20.438 22.75 1 97.88 86 PHE B O 1
ATOM 3068 N N . GLU B 1 87 ? -1.386 21.891 24.344 1 97.44 87 GLU B N 1
ATOM 3069 C CA . GLU B 1 87 ? -1.536 20.922 25.422 1 97.44 87 GLU B CA 1
ATOM 3070 C C . GLU B 1 87 ? -2.967 20.406 25.5 1 97.44 87 GLU B C 1
ATOM 3072 O O . GLU B 1 87 ? -3.205 19.297 25.984 1 97.44 87 GLU B O 1
ATOM 3077 N N . GLU B 1 88 ? -3.943 21.188 25.016 1 96.69 88 GLU B N 1
ATOM 3078 C CA . GLU B 1 88 ? -5.355 20.828 25.109 1 96.69 88 GLU B CA 1
ATOM 3079 C C . GLU B 1 88 ? -5.652 19.562 24.297 1 96.69 88 GLU B C 1
ATOM 3081 O O . GLU B 1 88 ? -6.645 18.891 24.547 1 96.69 88 GLU B O 1
ATOM 3086 N N . HIS B 1 89 ? -4.805 19.188 23.406 1 97.06 89 HIS B N 1
ATOM 3087 C CA . HIS B 1 89 ? -5.09 18.078 22.5 1 97.06 89 HIS B CA 1
ATOM 3088 C C . HIS B 1 89 ? -4.457 16.781 23.016 1 97.06 89 HIS B C 1
ATOM 3090 O O . HIS B 1 89 ? -4.719 15.711 22.484 1 97.06 89 HIS B O 1
ATOM 3096 N N . GLY B 1 90 ? -3.588 16.844 23.969 1 97.19 90 GLY B N 1
ATOM 3097 C CA . GLY B 1 90 ? -2.951 15.664 24.5 1 97.19 90 GLY B CA 1
ATOM 3098 C C . GLY B 1 90 ? -1.608 15.945 25.156 1 97.19 90 GLY B C 1
ATOM 3099 O O . GLY B 1 90 ? -1.157 17.094 25.172 1 97.19 90 GLY B O 1
ATOM 3100 N N . GLU B 1 91 ? -1.005 14.906 25.641 1 97.81 91 GLU B N 1
ATOM 3101 C CA . GLU B 1 91 ? 0.282 15.031 26.312 1 97.81 91 GLU B CA 1
ATOM 3102 C C . GLU B 1 91 ? 1.413 15.258 25.312 1 97.81 91 GLU B C 1
ATOM 3104 O O . GLU B 1 91 ? 1.537 14.516 24.328 1 97.81 91 GLU B O 1
ATOM 3109 N N . ILE B 1 92 ? 2.191 16.312 25.578 1 98.38 92 ILE B N 1
ATOM 3110 C CA . ILE B 1 92 ? 3.281 16.688 24.688 1 98.38 92 ILE B CA 1
ATOM 3111 C C . ILE B 1 92 ? 4.586 16.078 25.172 1 98.38 92 ILE B C 1
ATOM 3113 O O . ILE B 1 92 ? 4.949 16.203 26.344 1 98.38 92 ILE B O 1
ATOM 3117 N N . GLU B 1 93 ? 5.266 15.305 24.25 1 98.06 93 GLU B N 1
ATOM 3118 C CA . GLU B 1 93 ? 6.574 14.727 24.547 1 98.06 93 GLU B CA 1
ATOM 3119 C C . GLU B 1 93 ? 7.68 15.773 24.406 1 98.06 93 GLU B C 1
ATOM 3121 O O . GLU B 1 93 ? 8.555 15.867 25.266 1 98.06 93 GLU B O 1
ATOM 3126 N N . GLU B 1 94 ? 7.602 16.516 23.266 1 97.12 94 GLU B N 1
ATOM 3127 C CA . GLU B 1 94 ? 8.586 17.562 23 1 97.12 94 GLU B CA 1
ATOM 3128 C C . GLU B 1 94 ? 7.984 18.688 22.156 1 97.12 94 GLU B C 1
ATOM 3130 O O . GLU B 1 94 ? 7.172 18.422 21.266 1 97.12 94 GLU B O 1
ATOM 3135 N N . GLY B 1 95 ? 8.297 19.938 22.547 1 97.81 95 GLY B N 1
ATOM 3136 C CA . GLY B 1 95 ? 7.875 21.125 21.797 1 97.81 95 GLY B CA 1
ATOM 3137 C C . GLY B 1 95 ? 8.875 22.266 21.875 1 97.81 95 GLY B C 1
ATOM 3138 O O . GLY B 1 95 ? 9.406 22.562 22.953 1 97.81 95 GLY B O 1
ATOM 3139 N N . ALA B 1 96 ? 9.164 22.812 20.734 1 97.56 96 ALA B N 1
ATOM 3140 C CA . ALA B 1 96 ? 10.156 23.875 20.734 1 97.56 96 ALA B CA 1
ATOM 3141 C C . ALA B 1 96 ? 9.945 24.828 19.547 1 97.56 96 ALA B C 1
ATOM 3143 O O . ALA B 1 96 ? 9.633 24.391 18.438 1 97.56 96 ALA B O 1
ATOM 3144 N N . VAL B 1 97 ? 10.148 26.094 19.844 1 97.62 97 VAL B N 1
ATOM 3145 C CA . VAL B 1 97 ? 10.32 27.094 18.781 1 97.62 97 VAL B CA 1
ATOM 3146 C C . VAL B 1 97 ? 11.766 27.078 18.297 1 97.62 97 VAL B C 1
ATOM 3148 O O . VAL B 1 97 ? 12.695 26.938 19.094 1 97.62 97 VAL B O 1
ATOM 3151 N N . ILE B 1 98 ? 11.875 27.234 17.016 1 95.94 98 ILE B N 1
ATOM 3152 C CA . ILE B 1 98 ? 13.227 27.156 16.453 1 95.94 98 ILE B CA 1
ATOM 3153 C C . ILE B 1 98 ? 13.82 28.547 16.344 1 95.94 98 ILE B C 1
ATOM 3155 O O . ILE B 1 98 ? 13.188 29.469 15.805 1 95.94 98 ILE B O 1
ATOM 3159 N N . P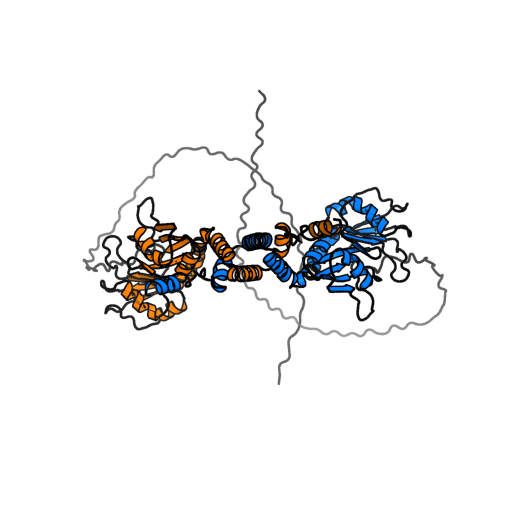HE B 1 99 ? 15.055 28.609 16.797 1 95.12 99 PHE B N 1
ATOM 3160 C CA . PHE B 1 99 ? 15.781 29.875 16.797 1 95.12 99 PHE B CA 1
ATOM 3161 C C . PHE B 1 99 ? 17 29.812 15.891 1 95.12 99 PHE B C 1
ATOM 3163 O O . PHE B 1 99 ? 17.625 28.75 15.766 1 95.12 99 PHE B O 1
ATOM 3170 N N . ASP B 1 100 ? 17.234 30.938 15.273 1 92.62 100 ASP B N 1
ATOM 3171 C CA . ASP B 1 100 ? 18.484 31.047 14.547 1 92.62 100 ASP B CA 1
ATOM 3172 C C . ASP B 1 100 ? 19.672 31.047 15.5 1 92.62 100 ASP B C 1
ATOM 3174 O O . ASP B 1 100 ? 19.75 31.859 16.422 1 92.62 100 ASP B O 1
ATOM 3178 N N . LYS B 1 101 ? 20.594 30.219 15.281 1 91.62 101 LYS B N 1
ATOM 3179 C CA . LYS B 1 101 ? 21.703 30.047 16.203 1 91.62 101 LYS B CA 1
ATOM 3180 C C . LYS B 1 101 ? 22.625 31.266 16.219 1 91.62 101 LYS B C 1
ATOM 3182 O O . LYS B 1 101 ? 23.172 31.625 17.25 1 91.62 101 LYS B O 1
ATOM 3187 N N . ALA B 1 102 ? 22.781 31.938 15.078 1 92.25 102 ALA B N 1
ATOM 3188 C CA . ALA B 1 102 ? 23.688 33.062 14.945 1 92.25 102 ALA B CA 1
ATOM 3189 C C . ALA B 1 102 ? 23.094 34.312 15.57 1 92.25 102 ALA B C 1
ATOM 3191 O O . ALA B 1 102 ? 23.781 35.031 16.297 1 92.25 102 ALA B O 1
ATOM 3192 N N . THR B 1 103 ? 21.875 34.594 15.32 1 89.75 103 THR B N 1
ATOM 3193 C CA . THR B 1 103 ? 21.25 35.844 15.727 1 89.75 103 THR B CA 1
ATOM 3194 C C . THR B 1 103 ? 20.469 35.656 17.031 1 89.75 103 THR B C 1
ATOM 3196 O O . THR B 1 103 ? 20.141 36.656 17.703 1 89.75 103 THR B O 1
ATOM 3199 N N . GLY B 1 104 ? 20.125 34.344 17.359 1 90 104 GLY B N 1
ATOM 3200 C CA . GLY B 1 104 ? 19.328 34.062 18.547 1 90 104 GLY B CA 1
ATOM 3201 C C . GLY B 1 104 ? 17.859 34.438 18.375 1 90 104 GLY B C 1
ATOM 3202 O O . GLY B 1 104 ? 17.094 34.375 19.344 1 90 104 GLY B O 1
ATOM 3203 N N . LYS B 1 105 ? 17.516 34.875 17.281 1 90.12 105 LYS B N 1
ATOM 3204 C CA . LYS B 1 105 ? 16.125 35.281 17.016 1 90.12 105 LYS B CA 1
ATOM 3205 C C . LYS B 1 105 ? 15.312 34.094 16.516 1 90.12 105 LYS B C 1
ATOM 3207 O O . LYS B 1 105 ? 15.852 33.188 15.883 1 90.12 105 LYS B O 1
ATOM 3212 N N . SER B 1 106 ? 14.016 34.188 16.891 1 93.44 106 SER B N 1
ATOM 3213 C CA . SER B 1 106 ? 13.109 33.125 16.453 1 93.44 106 SER B CA 1
ATOM 3214 C C . SER B 1 106 ? 13.016 33.094 14.922 1 93.44 106 SER B C 1
ATOM 3216 O O . SER B 1 106 ? 13.023 34.156 14.273 1 93.44 106 SER B O 1
ATOM 3218 N N . ARG B 1 107 ? 12.836 31.875 14.344 1 92.69 107 ARG B N 1
ATOM 3219 C CA . ARG B 1 107 ? 12.648 31.703 12.906 1 92.69 107 ARG B CA 1
ATOM 3220 C C . ARG B 1 107 ? 11.164 31.703 12.539 1 92.69 107 ARG B C 1
ATOM 3222 O O . ARG B 1 107 ? 10.805 31.531 11.375 1 92.69 107 ARG B O 1
ATOM 3229 N N . GLY B 1 108 ? 10.32 31.812 13.477 1 92.69 108 GLY B N 1
ATOM 3230 C CA . GLY B 1 108 ? 8.898 31.969 13.242 1 92.69 108 GLY B CA 1
ATOM 3231 C C . GLY B 1 108 ? 8.164 30.656 13.086 1 92.69 108 GLY B C 1
ATOM 3232 O O . GLY B 1 108 ? 7.035 30.609 12.602 1 92.69 108 GLY B O 1
ATOM 3233 N N . TYR B 1 109 ? 8.859 29.531 13.375 1 94.75 109 TYR B N 1
ATOM 3234 C CA . TYR B 1 109 ? 8.211 28.219 13.336 1 94.75 109 TYR B CA 1
ATOM 3235 C C . TYR B 1 109 ? 8.703 27.328 14.469 1 94.75 109 TYR B C 1
ATOM 3237 O O . TYR B 1 109 ? 9.672 27.672 15.156 1 94.75 109 TYR B O 1
ATOM 3245 N N . GLY B 1 110 ? 7.953 26.281 14.727 1 96.69 110 GLY B N 1
ATOM 3246 C CA . GLY B 1 110 ? 8.305 25.344 15.781 1 96.69 110 GLY B CA 1
ATOM 3247 C C . GLY B 1 110 ? 7.75 23.953 15.547 1 96.69 110 GLY B C 1
ATOM 3248 O O . GLY B 1 110 ? 7.105 23.703 14.523 1 96.69 110 GLY B O 1
ATOM 3249 N N . PHE B 1 111 ? 8.094 23.031 16.469 1 97.56 111 PHE B N 1
ATOM 3250 C CA . PHE B 1 111 ? 7.656 21.641 16.406 1 97.56 111 PHE B CA 1
ATOM 3251 C C . PHE B 1 111 ? 7.008 21.219 17.719 1 97.56 111 PHE B C 1
ATOM 3253 O O . PHE B 1 111 ? 7.418 21.656 18.781 1 97.56 111 PHE B O 1
ATOM 3260 N N . ILE B 1 112 ? 6.016 20.422 17.547 1 98.06 112 ILE B N 1
ATOM 3261 C CA . ILE B 1 112 ? 5.359 19.781 18.688 1 98.06 112 ILE B CA 1
ATOM 3262 C C . ILE B 1 112 ? 5.293 18.266 18.453 1 98.06 112 ILE B C 1
ATOM 3264 O O . ILE B 1 112 ? 4.82 17.812 17.406 1 98.06 112 ILE B O 1
ATOM 3268 N N . THR B 1 113 ? 5.832 17.469 19.297 1 98.44 113 THR B N 1
ATOM 3269 C CA . THR B 1 113 ? 5.723 16.016 19.266 1 98.44 113 THR B CA 1
ATOM 3270 C C . THR B 1 113 ? 4.848 15.508 20.406 1 98.44 113 THR B C 1
ATOM 3272 O O . THR B 1 113 ? 5.16 15.727 21.578 1 98.44 113 THR B O 1
ATOM 3275 N N . TYR B 1 114 ? 3.75 14.875 20.078 1 98.44 114 TYR B N 1
ATOM 3276 C CA . TYR B 1 114 ? 2.863 14.297 21.078 1 98.44 114 TYR B CA 1
ATOM 3277 C C . TYR B 1 114 ? 3.316 12.891 21.469 1 98.44 114 TYR B C 1
ATOM 3279 O O . TYR B 1 114 ? 4.133 12.281 20.766 1 98.44 114 TYR B O 1
ATOM 3287 N N . LYS B 1 115 ? 2.803 12.406 22.547 1 97.62 115 LYS B N 1
ATOM 3288 C CA . LYS B 1 115 ? 3.096 11.055 23 1 97.62 115 LYS B CA 1
ATOM 3289 C C . LYS B 1 115 ? 2.336 10.016 22.172 1 97.62 115 LYS B C 1
ATOM 3291 O O . LYS B 1 115 ? 2.828 8.914 21.938 1 97.62 115 LYS B O 1
ATOM 3296 N N . ASP B 1 116 ? 1.132 10.398 21.75 1 96.38 116 ASP B N 1
ATOM 3297 C CA . ASP B 1 116 ? 0.28 9.461 21.016 1 96.38 116 ASP B CA 1
ATOM 3298 C C . ASP B 1 116 ? -0.184 10.047 19.688 1 96.38 116 ASP B C 1
ATOM 3300 O O . ASP B 1 116 ? -0.366 11.266 19.578 1 96.38 116 ASP B O 1
ATOM 3304 N N . MET B 1 117 ? -0.459 9.203 18.75 1 96.38 117 MET B N 1
ATOM 3305 C CA . MET B 1 117 ? -0.903 9.617 17.422 1 96.38 117 MET B CA 1
ATOM 3306 C C . MET B 1 117 ? -2.264 10.305 17.5 1 96.38 117 MET B C 1
ATOM 3308 O O . MET B 1 117 ? -2.514 11.273 16.781 1 96.38 117 MET B O 1
ATOM 3312 N N . GLU B 1 118 ? -3.137 9.836 18.359 1 95.25 118 GLU B N 1
ATOM 3313 C CA . GLU B 1 118 ? -4.48 10.391 18.484 1 95.25 118 GLU B CA 1
ATOM 3314 C C . GLU B 1 118 ? -4.434 11.875 18.828 1 95.25 118 GLU B C 1
ATOM 3316 O O . GLU B 1 118 ? -5.23 12.664 18.312 1 95.25 118 GLU B O 1
ATOM 3321 N N . SER B 1 119 ? -3.533 12.227 19.672 1 97.44 119 SER B N 1
ATOM 3322 C CA . SER B 1 119 ? -3.379 13.625 20.078 1 97.44 119 SER B CA 1
ATOM 3323 C C . SER B 1 119 ? -2.982 14.5 18.891 1 97.44 119 SER B C 1
ATOM 3325 O O . SER B 1 119 ? -3.521 15.594 18.703 1 97.44 119 SER B O 1
ATOM 3327 N N . ALA B 1 120 ? -2.037 13.961 18.125 1 97.25 120 ALA B N 1
ATOM 3328 C CA . ALA B 1 120 ? -1.621 14.68 16.922 1 97.25 120 ALA B CA 1
ATOM 3329 C C . ALA B 1 120 ? -2.787 14.852 15.945 1 97.25 120 ALA B C 1
ATOM 3331 O O . ALA B 1 120 ? -2.986 15.93 15.391 1 97.25 120 ALA B O 1
ATOM 3332 N N . GLN B 1 121 ? -3.576 13.781 15.828 1 96 121 GLN B N 1
ATOM 3333 C CA . GLN B 1 121 ? -4.727 13.828 14.93 1 96 121 GLN B CA 1
ATOM 3334 C C . GLN B 1 121 ? -5.758 14.844 15.414 1 96 121 GLN B C 1
ATOM 3336 O O . GLN B 1 121 ? -6.324 15.586 14.609 1 96 121 GLN B O 1
ATOM 3341 N N . ARG B 1 122 ? -5.984 14.922 16.688 1 96.25 122 ARG B N 1
ATOM 3342 C CA . ARG B 1 122 ? -6.906 15.898 17.25 1 96.25 122 ARG B CA 1
ATOM 3343 C C . ARG B 1 122 ? -6.422 17.328 17 1 96.25 122 ARG B C 1
ATOM 3345 O O . ARG B 1 122 ? -7.211 18.203 16.641 1 96.25 122 ARG B O 1
ATOM 3352 N N . ALA B 1 123 ? -5.121 17.531 17.156 1 96.88 123 ALA B N 1
ATOM 3353 C CA . ALA B 1 123 ? -4.535 18.844 16.922 1 96.88 123 ALA B CA 1
ATOM 3354 C C . ALA B 1 123 ? -4.672 19.266 15.461 1 96.88 123 ALA B C 1
ATOM 3356 O O . ALA B 1 123 ? -4.961 20.422 15.164 1 96.88 123 ALA B O 1
ATOM 3357 N N . LEU B 1 124 ? -4.484 18.312 14.602 1 94.5 124 LEU B N 1
ATOM 3358 C CA . LEU B 1 124 ? -4.523 18.594 13.164 1 94.5 124 LEU B CA 1
ATOM 3359 C C . LEU B 1 124 ? -5.949 18.891 12.711 1 94.5 124 LEU B C 1
ATOM 3361 O O . LEU B 1 124 ? -6.152 19.641 11.75 1 94.5 124 LEU B O 1
ATOM 3365 N N . ARG B 1 125 ? -6.922 18.328 13.375 1 93.19 125 ARG B N 1
ATOM 3366 C CA . ARG B 1 125 ? -8.32 18.531 13.008 1 93.19 125 ARG B CA 1
ATOM 3367 C C . ARG B 1 125 ? -8.867 19.828 13.609 1 93.19 125 ARG B C 1
ATOM 3369 O O . ARG B 1 125 ? -9.891 20.344 13.164 1 93.19 125 ARG B O 1
ATOM 3376 N N . ALA B 1 126 ? -8.188 20.297 14.594 1 92.62 126 ALA B N 1
ATOM 3377 C CA . ALA B 1 126 ? -8.633 21.516 15.266 1 92.62 126 ALA B CA 1
ATOM 3378 C C . ALA B 1 126 ? -8.398 22.75 14.383 1 92.62 126 ALA B C 1
ATOM 3380 O O . ALA B 1 126 ? -7.477 22.766 13.562 1 92.62 126 ALA B O 1
ATOM 3381 N N . PRO B 1 127 ? -9.227 23.719 14.492 1 87.06 127 PRO B N 1
ATOM 3382 C CA . PRO B 1 127 ? -9 24.969 13.766 1 87.06 127 PRO B CA 1
ATOM 3383 C C . PRO B 1 127 ? -7.664 25.625 14.109 1 87.06 127 PRO B C 1
ATOM 3385 O O . PRO B 1 127 ? -7.074 25.312 15.148 1 87.06 127 PRO B O 1
ATOM 3388 N N . SER B 1 128 ? -7.219 26.453 13.203 1 90.31 128 SER B N 1
ATOM 3389 C CA . SER B 1 128 ? -5.98 27.188 13.445 1 90.31 128 SER B CA 1
ATOM 3390 C C . SER B 1 128 ? -6.035 27.938 14.773 1 90.31 128 SER B C 1
ATOM 3392 O O . SER B 1 128 ? -7.098 28.406 15.18 1 90.31 128 SER B O 1
ATOM 3394 N N . LYS B 1 129 ? -4.867 28.016 15.398 1 91.5 129 LYS B N 1
ATOM 3395 C CA . LYS B 1 129 ? -4.812 28.578 16.734 1 91.5 129 LYS B CA 1
ATOM 3396 C C . LYS B 1 129 ? -4.176 29.969 16.734 1 91.5 129 LYS B C 1
ATOM 3398 O O . LYS B 1 129 ? -3.219 30.219 15.992 1 91.5 129 LYS B O 1
ATOM 3403 N N . MET B 1 130 ? -4.766 30.781 17.609 1 91.81 130 MET B N 1
ATOM 3404 C CA . MET B 1 130 ? -4.176 32.094 17.875 1 91.81 130 MET B CA 1
ATOM 3405 C C . MET B 1 130 ? -3.098 32 18.953 1 91.81 130 MET B C 1
ATOM 3407 O O . MET B 1 130 ? -3.369 31.562 20.062 1 91.81 130 MET B O 1
ATOM 3411 N N . ILE B 1 131 ? -1.887 32.312 18.578 1 94.12 131 ILE B N 1
ATOM 3412 C CA . ILE B 1 131 ? -0.766 32.312 19.5 1 94.12 131 ILE B CA 1
ATOM 3413 C C . ILE B 1 131 ? -0.037 33.656 19.469 1 94.12 131 ILE B C 1
ATOM 3415 O O . ILE B 1 131 ? 0.523 34.031 18.422 1 94.12 131 ILE B O 1
ATOM 3419 N N . ASP B 1 132 ? -0.001 34.312 20.547 1 92.75 132 ASP B N 1
ATOM 3420 C CA . ASP B 1 132 ? 0.652 35.594 20.656 1 92.75 132 ASP B CA 1
ATOM 3421 C C . ASP B 1 132 ? 0.206 36.531 19.531 1 92.75 132 ASP B C 1
ATOM 3423 O O . ASP B 1 132 ? 1.035 37.188 18.906 1 92.75 132 ASP B O 1
ATOM 3427 N N . GLY B 1 133 ? -1.123 36.469 19.281 1 88.19 133 GLY B N 1
ATOM 3428 C CA . GLY B 1 133 ? -1.729 37.406 18.359 1 88.19 133 GLY B CA 1
ATOM 3429 C C . GLY B 1 133 ? -1.594 37 16.906 1 88.19 133 GLY B C 1
ATOM 3430 O O . GLY B 1 133 ? -1.925 37.781 16 1 88.19 133 GLY B O 1
ATOM 3431 N N . ARG B 1 134 ? -1.077 35.906 16.641 1 90.88 134 ARG B N 1
ATOM 3432 C CA . ARG B 1 134 ? -0.926 35.406 15.289 1 90.88 134 ARG B CA 1
ATOM 3433 C C . ARG B 1 134 ? -1.645 34.062 15.109 1 90.88 134 ARG B C 1
ATOM 3435 O O . ARG B 1 134 ? -1.578 33.188 15.984 1 90.88 134 ARG B O 1
ATOM 3442 N N . MET B 1 135 ? -2.4 34 14.047 1 91.5 135 MET B N 1
ATOM 3443 C CA . MET B 1 135 ? -3.002 32.719 13.695 1 91.5 135 MET B CA 1
ATOM 3444 C C . MET B 1 135 ? -1.97 31.797 13.07 1 91.5 135 MET B C 1
ATOM 3446 O O . MET B 1 135 ? -1.366 32.125 12.047 1 91.5 135 MET B O 1
ATOM 3450 N N . SER B 1 136 ? -1.8 30.688 13.711 1 91.38 136 SER B N 1
ATOM 3451 C CA . SER B 1 136 ? -0.738 29.766 13.297 1 91.38 136 SER B CA 1
ATOM 3452 C C . SER B 1 136 ? -1.305 28.547 12.57 1 91.38 136 SER B C 1
ATOM 3454 O O . SER B 1 136 ? -2.475 28.203 12.758 1 91.38 136 SER B O 1
ATOM 3456 N N . VAL B 1 137 ? -0.448 27.969 11.719 1 90.19 137 VAL B N 1
ATOM 3457 C CA . VAL B 1 137 ? -0.811 26.781 10.945 1 90.19 137 VAL B CA 1
ATOM 3458 C C . VAL B 1 137 ? -0.007 25.578 11.43 1 90.19 137 VAL B C 1
ATOM 3460 O O . VAL B 1 137 ? 1.188 25.688 11.719 1 90.19 137 VAL B O 1
ATOM 3463 N N . CYS B 1 138 ? -0.744 24.5 11.516 1 92.75 138 CYS B N 1
ATOM 3464 C CA . CYS B 1 138 ? -0.033 23.297 11.93 1 92.75 138 CYS B CA 1
ATOM 3465 C C . CYS B 1 138 ? -0.305 22.141 10.969 1 92.75 138 CYS B C 1
ATOM 3467 O O . CYS B 1 138 ? -1.423 22 10.469 1 92.75 138 CYS B O 1
ATOM 3469 N N . ASN B 1 139 ? 0.732 21.453 10.562 1 92.81 139 ASN B N 1
ATOM 3470 C CA . ASN B 1 139 ? 0.693 20.234 9.758 1 92.81 139 ASN B CA 1
ATOM 3471 C C . ASN B 1 139 ? 1.62 19.156 10.312 1 92.81 139 ASN B C 1
ATOM 3473 O O . ASN B 1 139 ? 2.418 19.438 11.211 1 92.81 139 ASN B O 1
ATOM 3477 N N . LEU B 1 140 ? 1.396 17.922 9.797 1 94.06 140 LEU B N 1
ATOM 3478 C CA . LEU B 1 140 ? 2.359 16.891 10.164 1 94.06 140 LEU B CA 1
ATOM 3479 C C . LEU B 1 140 ? 3.76 17.266 9.688 1 94.06 140 LEU B C 1
ATOM 3481 O O . LEU B 1 140 ? 3.934 17.734 8.555 1 94.06 140 LEU B O 1
ATOM 3485 N N . ALA B 1 141 ? 4.734 17.172 10.516 1 93.12 141 ALA B N 1
ATOM 3486 C CA . ALA B 1 141 ? 6.102 17.578 10.195 1 93.12 141 ALA B CA 1
ATOM 3487 C C . ALA B 1 141 ? 6.621 16.828 8.977 1 93.12 141 ALA B C 1
ATOM 3489 O O . ALA B 1 141 ? 7.387 17.375 8.18 1 93.12 141 ALA B O 1
ATOM 3490 N N . SER B 1 142 ? 6.258 15.602 8.836 1 88.69 142 SER B N 1
ATOM 3491 C CA . SER B 1 142 ? 6.711 14.773 7.719 1 88.69 142 SER B CA 1
ATOM 3492 C C . SER B 1 142 ? 6.191 15.312 6.387 1 88.69 142 SER B C 1
ATOM 3494 O O . SER B 1 142 ? 6.777 15.055 5.336 1 88.69 142 SER B O 1
ATOM 3496 N N . GLU B 1 143 ? 5.098 16.016 6.355 1 82.94 143 GLU B N 1
ATOM 3497 C CA . GLU B 1 143 ? 4.496 16.594 5.152 1 82.94 143 GLU B CA 1
ATOM 3498 C C . GLU B 1 143 ? 5.066 17.969 4.848 1 82.94 143 GLU B C 1
ATOM 3500 O O . GLU B 1 143 ? 4.945 18.469 3.727 1 82.94 143 GLU B O 1
ATOM 3505 N N . SER B 1 144 ? 5.426 18.625 5.797 1 71.38 144 SER B N 1
ATOM 3506 C CA . SER B 1 144 ? 5.84 20.016 5.66 1 71.38 144 SER B CA 1
ATOM 3507 C C . SER B 1 144 ? 7.191 20.141 4.961 1 71.38 144 SER B C 1
ATOM 3509 O O . SER B 1 144 ? 7.406 21.047 4.156 1 71.38 144 SER B O 1
ATOM 3511 N N . ILE B 1 145 ? 8.125 19.297 5.324 1 58.06 145 ILE B N 1
ATOM 3512 C CA . ILE B 1 145 ? 9.461 19.438 4.758 1 58.06 145 ILE B CA 1
ATOM 3513 C C . ILE B 1 145 ? 9.406 19.281 3.24 1 58.06 145 ILE B C 1
ATOM 3515 O O . ILE B 1 145 ? 10.062 20.016 2.508 1 58.06 145 ILE B O 1
ATOM 3519 N N . ASN B 1 146 ? 8.516 18.469 2.758 1 54.38 146 ASN B N 1
ATOM 3520 C CA . ASN B 1 146 ? 8.406 18.266 1.316 1 54.38 146 ASN B CA 1
ATOM 3521 C C . ASN B 1 146 ? 7.547 19.344 0.658 1 54.38 146 ASN B C 1
ATOM 3523 O O . ASN B 1 146 ? 7.59 19.516 -0.561 1 54.38 146 ASN B O 1
ATOM 3527 N N . SER B 1 147 ? 6.695 19.875 1.339 1 52.84 147 SER B N 1
ATOM 3528 C CA . SER B 1 147 ? 5.719 20.828 0.805 1 52.84 147 SER B CA 1
ATOM 3529 C C . SER B 1 147 ? 6.34 22.203 0.599 1 52.84 147 SER B C 1
ATOM 3531 O O . SER B 1 147 ? 5.707 23.094 0.038 1 52.84 147 SER B O 1
ATOM 3533 N N . ASN B 1 148 ? 7.449 22.516 1.171 1 50.28 148 ASN B N 1
ATOM 3534 C CA . ASN B 1 148 ? 7.949 23.859 0.873 1 50.28 148 ASN B CA 1
ATOM 3535 C C . ASN B 1 148 ? 7.773 24.203 -0.603 1 50.28 148 ASN B C 1
ATOM 3537 O O . ASN B 1 148 ? 7.516 25.359 -0.946 1 50.28 148 ASN B O 1
ATOM 3541 N N . THR B 1 149 ? 7.914 23.203 -1.386 1 45.59 149 THR B N 1
ATOM 3542 C CA . THR B 1 149 ? 7.848 23.516 -2.809 1 45.59 149 THR B CA 1
ATOM 3543 C C . THR B 1 149 ? 6.398 23.625 -3.27 1 45.59 149 THR B C 1
ATOM 3545 O O . THR B 1 149 ? 6.062 24.516 -4.062 1 45.59 149 THR B O 1
ATOM 3548 N N . SER B 1 150 ? 5.594 22.719 -2.977 1 47.81 150 SER B N 1
ATOM 3549 C CA . SER B 1 150 ? 4.277 22.688 -3.602 1 47.81 150 SER B CA 1
ATOM 3550 C C . SER B 1 150 ? 3.326 23.688 -2.932 1 47.81 150 SER B C 1
ATOM 3552 O O . SER B 1 150 ? 2.395 24.188 -3.566 1 47.81 150 SER B O 1
ATOM 3554 N N . ILE B 1 151 ? 3.486 23.969 -1.695 1 52.44 151 ILE B N 1
ATOM 3555 C CA . ILE B 1 151 ? 2.623 24.875 -0.959 1 52.44 151 ILE B CA 1
ATOM 3556 C C . ILE B 1 151 ? 2.836 26.312 -1.462 1 52.44 151 ILE B C 1
ATOM 3558 O O . ILE B 1 151 ? 1.896 27.109 -1.503 1 52.44 151 ILE B O 1
ATOM 3562 N N . THR B 1 152 ? 3.98 26.547 -2.021 1 52.44 152 THR B N 1
ATOM 3563 C CA . THR B 1 152 ? 4.312 27.906 -2.406 1 52.44 152 THR B CA 1
ATOM 3564 C C . THR B 1 152 ? 3.43 28.375 -3.561 1 52.44 152 THR B C 1
ATOM 3566 O O . THR B 1 152 ? 2.977 29.516 -3.58 1 52.44 152 THR B O 1
ATOM 3569 N N . CYS B 1 153 ? 3.277 27.453 -4.535 1 52.59 153 CYS B N 1
ATOM 3570 C CA . CYS B 1 153 ? 2.621 27.938 -5.742 1 52.59 153 CYS B CA 1
ATOM 3571 C C . CYS B 1 153 ? 1.164 28.297 -5.465 1 52.59 153 CYS B C 1
ATOM 3573 O O . CYS B 1 153 ? 0.657 29.297 -5.969 1 52.59 153 CYS B O 1
ATOM 3575 N N . ASP B 1 154 ? 0.554 27.578 -4.566 1 64.44 154 ASP B N 1
ATOM 3576 C CA . ASP B 1 154 ? -0.875 27.781 -4.344 1 64.44 154 ASP B CA 1
ATOM 3577 C C . ASP B 1 154 ? -1.12 28.859 -3.291 1 64.44 154 ASP B C 1
ATOM 3579 O O . ASP B 1 154 ? -2.129 29.562 -3.342 1 64.44 154 ASP B O 1
ATOM 3583 N N . GLN B 1 155 ? -0.1 29.172 -2.658 1 75.75 155 GLN B N 1
ATOM 3584 C CA . GLN B 1 155 ? -0.263 30.141 -1.585 1 75.75 155 GLN B CA 1
ATOM 3585 C C . GLN B 1 155 ? -0.364 31.562 -2.141 1 75.75 155 GLN B C 1
ATOM 3587 O O . GLN B 1 155 ? -1.051 32.406 -1.568 1 75.75 155 GLN B O 1
ATOM 3592 N N . SER B 1 156 ? 0.241 31.719 -3.334 1 79.94 156 SER B N 1
ATOM 3593 C CA . SER B 1 156 ? 0.262 33.031 -3.924 1 79.94 156 SER B CA 1
ATOM 3594 C C . SER B 1 156 ? -1.146 33.531 -4.27 1 79.94 156 SER B C 1
ATOM 3596 O O . SER B 1 156 ? -1.428 34.719 -4.242 1 79.94 156 SER B O 1
ATOM 3598 N N . GLN B 1 157 ? -1.945 32.531 -4.434 1 86 157 GLN B N 1
ATOM 3599 C CA . GLN B 1 157 ? -3.309 32.906 -4.801 1 86 157 GLN B CA 1
ATOM 3600 C C . GLN B 1 157 ? -4.223 32.938 -3.578 1 86 157 GLN B C 1
ATOM 3602 O O . GLN B 1 157 ? -5.383 33.344 -3.67 1 86 157 GLN B O 1
ATOM 3607 N N . ARG B 1 158 ? -3.727 32.562 -2.477 1 92.12 158 ARG B N 1
ATOM 3608 C CA . ARG B 1 158 ? -4.543 32.438 -1.275 1 92.12 158 ARG B CA 1
ATOM 3609 C C . ARG B 1 158 ? -4.152 33.469 -0.232 1 92.12 158 ARG B C 1
ATOM 3611 O O . ARG B 1 158 ? -4.883 33.688 0.736 1 92.12 158 ARG B O 1
ATOM 3618 N N . LYS B 1 159 ? -3.043 34.156 -0.506 1 92.56 159 LYS B N 1
ATOM 3619 C CA . LYS B 1 159 ? -2.496 35.062 0.473 1 92.56 159 LYS B CA 1
ATOM 3620 C C . LYS B 1 159 ? -2.842 36.531 0.107 1 92.56 159 LYS B C 1
ATOM 3622 O O . LYS B 1 159 ? -2.543 36.969 -0.999 1 92.56 159 LYS B O 1
ATOM 3627 N N . LEU B 1 160 ? -3.373 37.25 1.037 1 94 160 LEU B N 1
ATOM 3628 C CA . LEU B 1 160 ? -3.793 38.656 0.819 1 94 160 LEU B CA 1
ATOM 3629 C C . LEU B 1 160 ? -2.973 39.594 1.675 1 94 160 LEU B C 1
ATOM 3631 O O . LEU B 1 160 ? -2.654 39.312 2.826 1 94 160 LEU B O 1
ATOM 3635 N N . TYR B 1 161 ? -2.607 40.656 1.035 1 93.88 161 TYR B N 1
ATOM 3636 C CA . TYR B 1 161 ? -2.059 41.812 1.729 1 93.88 161 TYR B CA 1
ATOM 3637 C C . TYR B 1 161 ? -3.154 42.812 2.066 1 93.88 161 TYR B C 1
ATOM 3639 O O . TYR B 1 161 ? -3.949 43.188 1.201 1 93.88 161 TYR B O 1
ATOM 3647 N N . ILE B 1 162 ? -3.184 43.219 3.275 1 93.94 162 ILE B N 1
ATOM 3648 C CA . ILE B 1 162 ? -4.133 44.219 3.748 1 93.94 162 ILE B CA 1
ATOM 3649 C C . ILE B 1 162 ? -3.381 45.469 4.238 1 93.94 162 ILE B C 1
ATOM 3651 O O . ILE B 1 162 ? -2.617 45.375 5.203 1 93.94 162 ILE B O 1
ATOM 3655 N N . GLY B 1 163 ? -3.58 46.562 3.559 1 94.06 163 GLY B N 1
ATOM 3656 C CA . GLY B 1 163 ? -2.898 47.812 3.922 1 94.06 163 GLY B CA 1
ATOM 3657 C C . GLY B 1 163 ? -3.836 48.875 4.465 1 94.06 163 GLY B C 1
ATOM 3658 O O . GLY B 1 163 ? -5.055 48.75 4.332 1 94.06 163 GLY B O 1
ATOM 3659 N N . GLY B 1 164 ? -3.223 49.812 5.172 1 92.25 164 GLY B N 1
ATOM 3660 C CA . GLY B 1 164 ? -3.982 50.938 5.676 1 92.25 164 GLY B CA 1
ATOM 3661 C C . GLY B 1 164 ? -4.695 50.656 6.984 1 92.25 164 GLY B C 1
ATOM 3662 O O . GLY B 1 164 ? -5.773 51.188 7.246 1 92.25 164 GLY B O 1
ATOM 3663 N N . LEU B 1 165 ? -4.156 49.812 7.703 1 92.94 165 LEU B N 1
ATOM 3664 C CA . LEU B 1 165 ? -4.773 49.438 8.977 1 92.94 165 LEU B CA 1
ATOM 3665 C C . LEU B 1 165 ? -4.547 50.5 10.031 1 92.94 165 LEU B C 1
ATOM 3667 O O . LEU B 1 165 ? -3.48 51.125 10.078 1 92.94 165 LEU B O 1
ATOM 3671 N N . SER B 1 166 ? -5.605 50.719 10.82 1 92.19 166 SER B N 1
ATOM 3672 C CA . SER B 1 166 ? -5.457 51.594 11.977 1 92.19 166 SER B CA 1
ATOM 3673 C C . SER B 1 166 ? -4.465 51 12.984 1 92.19 166 SER B C 1
ATOM 3675 O O . SER B 1 166 ? -4.355 49.781 13.125 1 92.19 166 SER B O 1
ATOM 3677 N N . PRO B 1 167 ? -3.75 51.875 13.68 1 89.06 167 PRO B N 1
ATOM 3678 C CA . PRO B 1 167 ? -2.816 51.406 14.695 1 89.06 167 PRO B CA 1
ATOM 3679 C C . PRO B 1 167 ? -3.508 50.594 15.797 1 89.06 167 PRO B C 1
ATOM 3681 O O . PRO B 1 167 ? -2.859 49.781 16.484 1 89.06 167 PRO B O 1
ATOM 3684 N N . ASP B 1 168 ? -4.785 50.75 15.922 1 89.81 168 ASP B N 1
ATOM 3685 C CA . ASP B 1 168 ? -5.539 50.094 16.969 1 89.81 168 ASP B CA 1
ATOM 3686 C C . ASP B 1 168 ? -6.109 48.75 16.484 1 89.81 168 ASP B C 1
ATOM 3688 O O . ASP B 1 168 ? -6.723 48.031 17.266 1 89.81 168 ASP B O 1
ATOM 3692 N N . THR B 1 169 ? -5.914 48.531 15.25 1 91.5 169 THR B N 1
ATOM 3693 C CA . THR B 1 169 ? -6.434 47.281 14.719 1 91.5 169 THR B CA 1
ATOM 3694 C C . THR B 1 169 ? -5.586 46.094 15.188 1 91.5 169 THR B C 1
ATOM 3696 O O . THR B 1 169 ? -4.379 46.062 14.938 1 91.5 169 THR B O 1
ATOM 3699 N N . THR B 1 170 ? -6.219 45.219 15.875 1 91.06 170 THR B N 1
ATOM 3700 C CA . THR B 1 170 ? -5.531 44.031 16.359 1 91.06 170 THR B CA 1
ATOM 3701 C C . THR B 1 170 ? -5.66 42.875 15.352 1 91.06 170 THR B C 1
ATOM 3703 O O . THR B 1 170 ? -6.465 42.969 14.422 1 91.06 170 THR B O 1
ATOM 3706 N N . SER B 1 171 ? -4.797 41.875 15.562 1 92.81 171 SER B N 1
ATOM 3707 C CA . SER B 1 171 ? -4.871 40.719 14.719 1 92.81 171 SER B CA 1
ATOM 3708 C C . SER B 1 171 ? -6.234 40.031 14.828 1 92.81 171 SER B C 1
ATOM 3710 O O . SER B 1 171 ? -6.781 39.562 13.836 1 92.81 171 SER B O 1
ATOM 3712 N N . GLU B 1 172 ? -6.816 39.969 15.93 1 91.94 172 GLU B N 1
ATOM 3713 C CA . GLU B 1 172 ? -8.133 39.375 16.141 1 91.94 172 GLU B CA 1
ATOM 3714 C C . GLU B 1 172 ? -9.203 40.094 15.32 1 91.94 172 GLU B C 1
ATOM 3716 O O . GLU B 1 172 ? -10.047 39.438 14.703 1 91.94 172 GLU B O 1
ATOM 3721 N N . MET B 1 173 ? -9.125 41.375 15.359 1 92.69 173 MET B N 1
ATOM 3722 C CA . MET B 1 173 ? -10.086 42.188 14.602 1 92.69 173 MET B CA 1
ATOM 3723 C C . MET B 1 173 ? -9.961 41.906 13.109 1 92.69 173 MET B C 1
ATOM 3725 O O . MET B 1 173 ? -10.961 41.719 12.422 1 92.69 173 MET B O 1
ATOM 3729 N N . LEU B 1 174 ? -8.68 41.906 12.672 1 93.81 174 LEU B N 1
ATOM 3730 C CA . LEU B 1 174 ? -8.406 41.656 11.258 1 93.81 174 LEU B CA 1
ATOM 3731 C C . LEU B 1 174 ? -8.953 40.281 10.844 1 93.81 174 LEU B C 1
ATOM 3733 O O . LEU B 1 174 ? -9.672 40.188 9.844 1 93.81 174 LEU B O 1
ATOM 3737 N N . LEU B 1 175 ? -8.711 39.25 11.633 1 93.38 175 LEU B N 1
ATOM 3738 C CA . LEU B 1 175 ? -9.086 37.906 11.312 1 93.38 175 LEU B CA 1
ATOM 3739 C C . LEU B 1 175 ? -10.602 37.719 11.383 1 93.38 175 LEU B C 1
ATOM 3741 O O . LEU B 1 175 ? -11.188 37 10.562 1 93.38 175 LEU B O 1
ATOM 3745 N N . ASP B 1 176 ? -11.242 38.344 12.312 1 92.62 176 ASP B N 1
ATOM 3746 C CA . ASP B 1 176 ? -12.695 38.281 12.438 1 92.62 176 ASP B CA 1
ATOM 3747 C C . ASP B 1 176 ? -13.375 38.875 11.203 1 92.62 176 ASP B C 1
ATOM 3749 O O . ASP B 1 176 ? -14.391 38.375 10.734 1 92.62 176 ASP B O 1
ATOM 3753 N N . PHE B 1 177 ? -12.836 39.906 10.766 1 93.31 177 PHE B N 1
ATOM 3754 C CA . PHE B 1 177 ? -13.398 40.562 9.602 1 93.31 177 PHE B CA 1
ATOM 3755 C C . PHE B 1 177 ? -13.281 39.688 8.359 1 93.31 177 PHE B C 1
ATOM 3757 O O . PHE B 1 177 ? -14.234 39.531 7.602 1 93.31 177 PHE B O 1
ATOM 3764 N N . PHE B 1 178 ? -12.195 39.062 8.141 1 94.38 178 PHE B N 1
ATOM 3765 C CA . PHE B 1 178 ? -11.922 38.344 6.898 1 94.38 178 PHE B CA 1
ATOM 3766 C C . PHE B 1 178 ? -12.398 36.906 6.98 1 94.38 178 PHE B C 1
ATOM 3768 O O . PHE B 1 178 ? -12.484 36.219 5.961 1 94.38 178 PHE B O 1
ATOM 3775 N N . ARG B 1 179 ? -12.664 36.469 8.172 1 93.38 179 ARG B N 1
ATOM 3776 C CA . ARG B 1 179 ? -13.211 35.125 8.344 1 93.38 179 ARG B CA 1
ATOM 3777 C C . ARG B 1 179 ? -14.57 35 7.664 1 93.38 179 ARG B C 1
ATOM 3779 O O . ARG B 1 179 ? -15.016 33.906 7.359 1 93.38 179 ARG B O 1
ATOM 3786 N N . ARG B 1 180 ? -15.227 36.094 7.52 1 91.81 180 ARG B N 1
ATOM 3787 C CA . ARG B 1 180 ? -16.547 36.125 6.902 1 91.81 180 ARG B CA 1
ATOM 3788 C C . ARG B 1 180 ? -16.5 35.594 5.469 1 91.81 180 ARG B C 1
ATOM 3790 O O . ARG B 1 180 ? -17.516 35.156 4.922 1 91.81 180 ARG B O 1
ATOM 3797 N N . HIS B 1 181 ? -15.367 35.625 4.867 1 92.69 181 HIS B N 1
ATOM 3798 C CA . HIS B 1 181 ? -15.234 35.25 3.465 1 92.69 181 HIS B CA 1
ATOM 3799 C C . HIS B 1 181 ? -14.727 33.812 3.326 1 92.69 181 HIS B C 1
ATOM 3801 O O . HIS B 1 181 ? -14.641 33.281 2.215 1 92.69 181 HIS B O 1
ATOM 3807 N N . GLY B 1 182 ? -14.398 33.219 4.402 1 92.06 182 GLY B N 1
ATOM 3808 C CA . GLY B 1 182 ? -13.891 31.859 4.344 1 92.06 182 GLY B CA 1
ATOM 3809 C C . GLY B 1 182 ? -12.992 31.516 5.512 1 92.06 182 GLY B C 1
ATOM 3810 O O . GLY B 1 182 ? -12.742 32.344 6.383 1 92.06 182 GLY B O 1
ATOM 3811 N N . GLU B 1 183 ? -12.5 30.266 5.48 1 92 183 GLU B N 1
ATOM 3812 C CA . GLU B 1 183 ? -11.617 29.781 6.543 1 92 183 GLU B CA 1
ATOM 3813 C C . GLU B 1 183 ? -10.195 30.281 6.352 1 92 183 GLU B C 1
ATOM 3815 O O . GLU B 1 183 ? -9.633 30.188 5.258 1 92 183 GLU B O 1
ATOM 3820 N N . ILE B 1 184 ? -9.719 30.828 7.426 1 91.62 184 ILE B N 1
ATOM 3821 C CA . ILE B 1 184 ? -8.375 31.406 7.387 1 91.62 184 ILE B CA 1
ATOM 3822 C C . ILE B 1 184 ? -7.359 30.391 7.891 1 91.62 184 ILE B C 1
ATOM 3824 O O . ILE B 1 184 ? -7.566 29.75 8.93 1 91.62 184 ILE B O 1
ATOM 3828 N N . GLU B 1 185 ? -6.297 30.234 7.129 1 89.88 185 GLU B N 1
ATOM 3829 C CA . GLU B 1 185 ? -5.207 29.344 7.496 1 89.88 185 GLU B CA 1
ATOM 3830 C C . GLU B 1 185 ? -4.184 30.047 8.383 1 89.88 185 GLU B C 1
ATOM 3832 O O . GLU B 1 185 ? -3.801 29.516 9.43 1 89.88 185 GLU B O 1
ATOM 3837 N N . GLU B 1 186 ? -3.76 31.203 7.945 1 90.5 186 GLU B N 1
ATOM 3838 C CA . GLU B 1 186 ? -2.76 32.031 8.625 1 90.5 186 GLU B CA 1
ATOM 3839 C C . GLU B 1 186 ? -3.074 33.5 8.484 1 90.5 186 GLU B C 1
ATOM 3841 O O . GLU B 1 186 ? -3.643 33.938 7.48 1 90.5 186 GLU B O 1
ATOM 3846 N N . GLY B 1 187 ? -2.623 34.219 9.555 1 93.12 187 GLY B N 1
ATOM 3847 C CA . GLY B 1 187 ? -2.816 35.656 9.398 1 93.12 187 GLY B CA 1
ATOM 3848 C C . GLY B 1 187 ? -2.504 36.438 10.656 1 93.12 187 GLY B C 1
ATOM 3849 O O . GLY B 1 187 ? -2.576 35.906 11.766 1 93.12 187 GLY B O 1
ATOM 3850 N N . SER B 1 188 ? -2.084 37.688 10.414 1 93.69 188 SER B N 1
ATOM 3851 C CA . SER B 1 188 ? -1.8 38.594 11.516 1 93.69 188 SER B CA 1
ATOM 3852 C C . SER B 1 188 ? -1.54 40 11 1 93.69 188 SER B C 1
ATOM 3854 O O . SER B 1 188 ? -1.338 40.219 9.805 1 93.69 188 SER B O 1
ATOM 3856 N N . VAL B 1 189 ? -1.719 40.906 11.945 1 93.31 189 VAL B N 1
ATOM 3857 C CA . VAL B 1 189 ? -1.222 42.25 11.719 1 93.31 189 VAL B CA 1
ATOM 3858 C C . VAL B 1 189 ? 0.298 42.281 11.867 1 93.31 189 VAL B C 1
ATOM 3860 O O . VAL B 1 189 ? 0.859 41.562 12.695 1 93.31 189 VAL B O 1
ATOM 3863 N N . ALA B 1 190 ? 0.886 42.969 11 1 90.31 190 ALA B N 1
ATOM 3864 C CA . ALA B 1 190 ? 2.338 43.094 11.078 1 90.31 190 ALA B CA 1
ATOM 3865 C C . ALA B 1 190 ? 2.746 44.094 12.18 1 90.31 190 ALA B C 1
ATOM 3867 O O . ALA B 1 190 ? 2.248 45.219 12.234 1 90.31 190 ALA B O 1
ATOM 3868 N N . TYR B 1 191 ? 3.59 43.531 13.047 1 86.38 191 TYR B N 1
ATOM 3869 C CA . TYR B 1 191 ? 4.117 44.344 14.133 1 86.38 191 TYR B CA 1
ATOM 3870 C C . TYR B 1 191 ? 5.613 44.562 13.969 1 86.38 191 TYR B C 1
ATOM 3872 O O . TYR B 1 191 ? 6.316 43.719 13.406 1 86.38 191 TYR B O 1
ATOM 3880 N N . ASP B 1 192 ? 5.984 45.719 14.438 1 83.62 192 ASP B N 1
ATOM 3881 C CA . ASP B 1 192 ? 7.422 45.969 14.477 1 83.62 192 ASP B CA 1
ATOM 3882 C C . ASP B 1 192 ? 8.109 45.031 15.477 1 83.62 192 ASP B C 1
ATOM 3884 O O . ASP B 1 192 ? 7.629 44.844 16.594 1 83.62 192 ASP B O 1
ATOM 3888 N N . LYS B 1 193 ? 9.148 44.5 15.109 1 77.19 193 LYS B N 1
ATOM 3889 C CA . LYS B 1 193 ? 9.852 43.5 15.93 1 77.19 193 LYS B CA 1
ATOM 3890 C C . LYS B 1 193 ? 10.336 44.125 17.234 1 77.19 193 LYS B C 1
ATOM 3892 O O . LYS B 1 193 ? 10.289 43.469 18.281 1 77.19 193 LYS B O 1
ATOM 3897 N N . ASP B 1 194 ? 10.758 45.438 17.203 1 78.69 194 ASP B N 1
ATOM 3898 C CA . ASP B 1 194 ? 11.383 46.094 18.344 1 78.69 194 ASP B CA 1
ATOM 3899 C C . ASP B 1 194 ? 10.336 46.781 19.234 1 78.69 194 ASP B C 1
ATOM 3901 O O . ASP B 1 194 ? 10.414 46.688 20.453 1 78.69 194 ASP B O 1
ATOM 3905 N N . THR B 1 195 ? 9.344 47.469 18.609 1 79.69 195 THR B N 1
ATOM 3906 C CA . THR B 1 195 ? 8.406 48.281 19.359 1 79.69 195 THR B CA 1
ATOM 3907 C C . THR B 1 195 ? 7.074 47.562 19.547 1 79.69 195 THR B C 1
A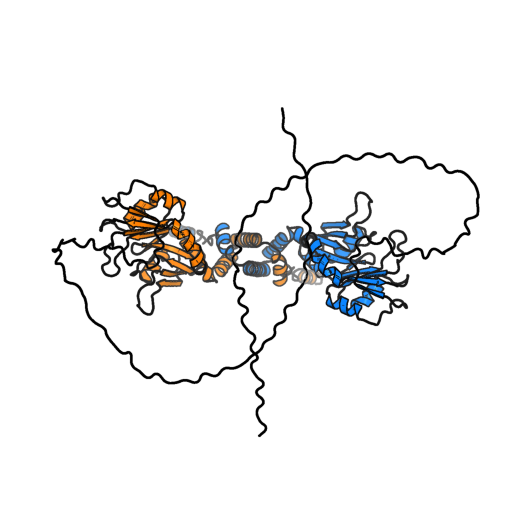TOM 3909 O O . THR B 1 195 ? 6.254 47.969 20.375 1 79.69 195 THR B O 1
ATOM 3912 N N . GLU B 1 196 ? 6.883 46.469 18.922 1 78.06 196 GLU B N 1
ATOM 3913 C CA . GLU B 1 196 ? 5.633 45.719 18.938 1 78.06 196 GLU B CA 1
ATOM 3914 C C . GLU B 1 196 ? 4.457 46.594 18.516 1 78.06 196 GLU B C 1
ATOM 3916 O O . GLU B 1 196 ? 3.322 46.375 18.938 1 78.06 196 GLU B O 1
ATOM 3921 N N . LYS B 1 197 ? 4.734 47.688 17.953 1 86.56 197 LYS B N 1
ATOM 3922 C CA . LYS B 1 197 ? 3.686 48.531 17.391 1 86.56 197 LYS B CA 1
ATOM 3923 C C . LYS B 1 197 ? 3.299 48.062 15.984 1 86.56 197 LYS B C 1
ATOM 3925 O O . LYS B 1 197 ? 4.137 47.562 15.242 1 86.56 197 LYS B O 1
ATOM 3930 N N . SER B 1 198 ? 1.991 48.25 15.719 1 90.75 198 SER B N 1
ATOM 3931 C CA . SER B 1 198 ? 1.481 47.844 14.406 1 90.75 198 SER B CA 1
ATOM 3932 C C . SER B 1 198 ? 2.148 48.656 13.289 1 90.75 198 SER B C 1
ATOM 3934 O O . SER B 1 198 ? 2.385 49.844 13.43 1 90.75 198 SER B O 1
ATOM 3936 N N . ARG B 1 199 ? 2.502 48 12.18 1 91.38 199 ARG B N 1
ATOM 3937 C CA . ARG B 1 199 ? 3.08 48.656 11 1 91.38 199 ARG B CA 1
ATOM 3938 C C . ARG B 1 199 ? 1.992 49.125 10.047 1 91.38 199 ARG B C 1
ATOM 3940 O O . ARG B 1 199 ? 2.289 49.625 8.961 1 91.38 199 ARG B O 1
ATOM 3947 N N . GLY B 1 200 ? 0.822 48.844 10.398 1 92.06 200 GLY B N 1
ATOM 3948 C CA . GLY B 1 200 ? -0.302 49.375 9.633 1 92.06 200 GLY B CA 1
ATOM 3949 C C . GLY B 1 200 ? -0.699 48.5 8.469 1 92.06 200 GLY B C 1
ATOM 3950 O O . GLY B 1 200 ? -1.403 48.938 7.559 1 92.06 200 GLY B O 1
ATOM 3951 N N . PHE B 1 201 ? -0.154 47.281 8.43 1 93.69 201 PHE B N 1
ATOM 3952 C CA . PHE B 1 201 ? -0.559 46.312 7.414 1 93.69 201 PHE B CA 1
ATOM 3953 C C . PHE B 1 201 ? -0.592 44.906 7.988 1 93.69 201 PHE B C 1
ATOM 3955 O O . PHE B 1 201 ? -0.175 44.688 9.125 1 93.69 201 PHE B O 1
ATOM 3962 N N . GLY B 1 202 ? -1.24 44.062 7.266 1 94.06 202 GLY B N 1
ATOM 3963 C CA . GLY B 1 202 ? -1.328 42.656 7.68 1 94.06 202 GLY B CA 1
ATOM 3964 C C . GLY B 1 202 ? -1.466 41.688 6.516 1 94.06 202 GLY B C 1
ATOM 3965 O O . GLY B 1 202 ? -1.531 42.125 5.359 1 94.06 202 GLY B O 1
ATOM 3966 N N . PHE B 1 203 ? -1.412 40.438 6.883 1 93.44 203 PHE B N 1
ATOM 3967 C CA . PHE B 1 203 ? -1.556 39.375 5.895 1 93.44 203 PHE B CA 1
ATOM 3968 C C . PHE B 1 203 ? -2.59 38.344 6.348 1 93.44 203 PHE B C 1
ATOM 3970 O O . PHE B 1 203 ? -2.703 38.062 7.539 1 93.44 203 PHE B O 1
ATOM 3977 N N . VAL B 1 204 ? -3.318 37.875 5.371 1 93.31 204 VAL B N 1
ATOM 3978 C CA . VAL B 1 204 ? -4.285 36.781 5.613 1 93.31 204 VAL B CA 1
ATOM 3979 C C . VAL B 1 204 ? -4.184 35.75 4.512 1 93.31 204 VAL B C 1
ATOM 3981 O O . VAL B 1 204 ? -4.195 36.062 3.324 1 93.31 204 VAL B O 1
ATOM 3984 N N . THR B 1 205 ? -3.975 34.531 4.914 1 92.5 205 THR B N 1
ATOM 3985 C CA . THR B 1 205 ? -3.951 33.406 3.98 1 92.5 205 THR B CA 1
ATOM 3986 C C . THR B 1 205 ? -5.16 32.5 4.191 1 92.5 205 THR B C 1
ATOM 3988 O O . THR B 1 205 ? -5.375 32 5.289 1 92.5 205 THR B O 1
ATOM 3991 N N . TYR B 1 206 ? -5.938 32.281 3.156 1 92.31 206 TYR B N 1
ATOM 3992 C CA . TYR B 1 206 ? -7.113 31.422 3.232 1 92.31 206 TYR B CA 1
ATOM 3993 C C . TYR B 1 206 ? -6.754 29.984 2.914 1 92.31 206 TYR B C 1
ATOM 3995 O O . TYR B 1 206 ? -5.707 29.703 2.32 1 92.31 206 TYR B O 1
ATOM 4003 N N . LYS B 1 207 ? -7.594 29.109 3.336 1 88.56 207 LYS B N 1
ATOM 4004 C CA . LYS B 1 207 ? -7.414 27.703 3.029 1 88.56 207 LYS B CA 1
ATOM 4005 C C . LYS B 1 207 ? -7.691 27.422 1.556 1 88.56 207 LYS B C 1
ATOM 4007 O O . LYS B 1 207 ? -7.066 26.531 0.96 1 88.56 207 LYS B O 1
ATOM 4012 N N . ASN B 1 208 ? -8.57 28.234 0.977 1 89.5 208 ASN B N 1
ATOM 4013 C CA . ASN B 1 208 ? -8.977 28.016 -0.408 1 89.5 208 ASN B CA 1
ATOM 4014 C C . ASN B 1 208 ? -8.844 29.297 -1.233 1 89.5 208 ASN B C 1
ATOM 4016 O O . ASN B 1 208 ? -9.023 30.391 -0.714 1 89.5 208 ASN B O 1
ATOM 4020 N N . THR B 1 209 ? -8.594 29.109 -2.521 1 90.81 209 THR B N 1
ATOM 4021 C CA . THR B 1 209 ? -8.414 30.234 -3.436 1 90.81 209 THR B CA 1
ATOM 4022 C C . THR B 1 209 ? -9.727 31 -3.627 1 90.81 209 THR B C 1
ATOM 4024 O O . THR B 1 209 ? -9.727 32.219 -3.762 1 90.81 209 THR B O 1
ATOM 4027 N N . GLU B 1 210 ? -10.789 30.266 -3.576 1 92.56 210 GLU B N 1
ATOM 4028 C CA . GLU B 1 210 ? -12.086 30.891 -3.783 1 92.56 210 GLU B CA 1
ATOM 4029 C C . GLU B 1 210 ? -12.391 31.906 -2.688 1 92.56 210 GLU B C 1
ATOM 4031 O O . GLU B 1 210 ? -12.961 32.969 -2.957 1 92.56 210 GLU B O 1
ATOM 4036 N N . SER B 1 211 ? -12.047 31.609 -1.506 1 93.69 211 SER B N 1
ATOM 4037 C CA . SER B 1 211 ? -12.266 32.531 -0.385 1 93.69 211 SER B CA 1
ATOM 4038 C C . SER B 1 211 ? -11.461 33.812 -0.544 1 93.69 211 SER B C 1
ATOM 4040 O O . SER B 1 211 ? -11.953 34.906 -0.26 1 93.69 211 SER B O 1
ATOM 4042 N N . ALA B 1 212 ? -10.266 33.688 -0.991 1 92.94 212 ALA B N 1
ATOM 4043 C CA . ALA B 1 212 ? -9.414 34.844 -1.235 1 92.94 212 ALA B CA 1
ATOM 4044 C C . ALA B 1 212 ? -10.023 35.75 -2.303 1 92.94 212 ALA B C 1
ATOM 4046 O O . ALA B 1 212 ? -10.008 36.969 -2.162 1 92.94 212 ALA B O 1
ATOM 4047 N N . LYS B 1 213 ? -10.523 35.125 -3.312 1 93 213 LYS B N 1
ATOM 4048 C CA . LYS B 1 213 ? -11.164 35.906 -4.391 1 93 213 LYS B CA 1
ATOM 4049 C C . LYS B 1 213 ? -12.383 36.656 -3.881 1 93 213 LYS B C 1
ATOM 4051 O O . LYS B 1 213 ? -12.594 37.812 -4.242 1 93 213 LYS B O 1
ATOM 4056 N N . LYS B 1 214 ? -13.148 36 -3.104 1 93.81 214 LYS B N 1
ATOM 4057 C CA . LYS B 1 214 ? -14.32 36.656 -2.518 1 93.81 214 LYS B CA 1
ATOM 4058 C C . LYS B 1 214 ? -13.914 37.875 -1.688 1 93.81 214 LYS B C 1
ATOM 4060 O O . LYS B 1 214 ? -14.578 38.906 -1.734 1 93.81 214 LYS B O 1
ATOM 4065 N N . ALA B 1 215 ? -12.922 37.688 -0.937 1 93.19 215 ALA B N 1
ATOM 4066 C CA . ALA B 1 215 ? -12.422 38.781 -0.096 1 93.19 215 ALA B CA 1
ATOM 4067 C C . ALA B 1 215 ? -11.906 39.938 -0.945 1 93.19 215 ALA B C 1
ATOM 4069 O O . ALA B 1 215 ? -12.055 41.094 -0.575 1 93.19 215 ALA B O 1
ATOM 4070 N N . LEU B 1 216 ? -11.281 39.625 -2.059 1 91.75 216 LEU B N 1
ATOM 4071 C CA . LEU B 1 216 ? -10.727 40.625 -2.965 1 91.75 216 LEU B CA 1
ATOM 4072 C C . LEU B 1 216 ? -11.836 41.438 -3.631 1 91.75 216 LEU B C 1
ATOM 4074 O O . LEU B 1 216 ? -11.68 42.625 -3.893 1 91.75 216 LEU B O 1
ATOM 4078 N N . GLU B 1 217 ? -12.828 40.75 -3.902 1 90.19 217 GLU B N 1
ATOM 4079 C CA . GLU B 1 217 ? -13.914 41.375 -4.656 1 90.19 217 GLU B CA 1
ATOM 4080 C C . GLU B 1 217 ? -14.875 42.125 -3.734 1 90.19 217 GLU B C 1
ATOM 4082 O O . GLU B 1 217 ? -15.711 42.875 -4.199 1 90.19 217 GLU B O 1
ATOM 4087 N N . ASN B 1 218 ? -14.773 41.875 -2.535 1 84.38 218 ASN B N 1
ATOM 4088 C CA . ASN B 1 218 ? -15.688 42.531 -1.612 1 84.38 218 ASN B CA 1
ATOM 4089 C C . ASN B 1 218 ? -15.453 44.031 -1.557 1 84.38 218 ASN B C 1
ATOM 4091 O O . ASN B 1 218 ? -14.359 44.469 -1.205 1 84.38 218 ASN B O 1
ATOM 4095 N N . PRO B 1 219 ? -16.5 44.812 -1.745 1 80.44 219 PRO B N 1
ATOM 4096 C CA . PRO B 1 219 ? -16.344 46.281 -1.748 1 80.44 219 PRO B CA 1
ATOM 4097 C C . PRO B 1 219 ? -16.281 46.875 -0.341 1 80.44 219 PRO B C 1
ATOM 4099 O O . PRO B 1 219 ? -15.781 47.969 -0.154 1 80.44 219 PRO B O 1
ATOM 4102 N N . GLN B 1 220 ? -16.906 46.156 0.621 1 76.38 220 GLN B N 1
ATOM 4103 C CA . GLN B 1 220 ? -16.875 46.656 1.995 1 76.38 220 GLN B CA 1
ATOM 4104 C C . GLN B 1 220 ? -15.5 46.438 2.629 1 76.38 220 GLN B C 1
ATOM 4106 O O . GLN B 1 220 ? -15.164 45.344 3.047 1 76.38 220 GLN B O 1
ATOM 4111 N N . ARG B 1 221 ? -14.773 47.5 2.725 1 85.25 221 ARG B N 1
ATOM 4112 C CA . ARG B 1 221 ? -13.391 47.406 3.166 1 85.25 221 ARG B CA 1
ATOM 4113 C C . ARG B 1 221 ? -13.133 48.281 4.379 1 85.25 221 ARG B C 1
ATOM 4115 O O . ARG B 1 221 ? -12.023 48.812 4.566 1 85.25 221 ARG B O 1
ATOM 4122 N N . ILE B 1 222 ? -14.219 48.469 5.16 1 86.75 222 ILE B N 1
ATOM 4123 C CA . ILE B 1 222 ? -14.016 49.344 6.316 1 86.75 222 ILE B CA 1
ATOM 4124 C C . ILE B 1 222 ? -13.648 48.5 7.539 1 86.75 222 ILE B C 1
ATOM 4126 O O . ILE B 1 222 ? -14.438 47.625 7.965 1 86.75 222 ILE B O 1
ATOM 4130 N N . LEU B 1 223 ? -12.539 48.688 8.031 1 89.5 223 LEU B N 1
ATOM 4131 C CA . LEU B 1 223 ? -12.039 48.031 9.234 1 89.5 223 LEU B CA 1
ATOM 4132 C C . LEU B 1 223 ? -11.406 49.031 10.18 1 89.5 223 LEU B C 1
ATOM 4134 O O . LEU B 1 223 ? -10.547 49.812 9.766 1 89.5 223 LEU B O 1
ATOM 4138 N N . GLY B 1 224 ? -11.867 49.031 11.469 1 85.5 224 GLY B N 1
ATOM 4139 C CA . GLY B 1 224 ? -11.336 50 12.438 1 85.5 224 GLY B CA 1
ATOM 4140 C C . GLY B 1 224 ? -11.625 51.438 12.07 1 85.5 224 GLY B C 1
ATOM 4141 O O . GLY B 1 224 ? -10.805 52.312 12.328 1 85.5 224 GLY B O 1
ATOM 4142 N N . GLY B 1 225 ? -12.648 51.656 11.312 1 83.94 225 GLY B N 1
ATOM 4143 C CA . GLY B 1 225 ? -13.039 53.031 10.938 1 83.94 225 GLY B CA 1
ATOM 4144 C C . GLY B 1 225 ? -12.32 53.531 9.711 1 83.94 225 GLY B C 1
ATOM 4145 O O . GLY B 1 225 ? -12.492 54.688 9.32 1 83.94 225 GLY B O 1
ATOM 4146 N N . ARG B 1 226 ? -11.414 52.781 9.195 1 90.75 226 ARG B N 1
ATOM 4147 C CA . ARG B 1 226 ? -10.648 53.156 8.016 1 90.75 226 ARG B CA 1
ATOM 4148 C C . ARG B 1 226 ? -10.93 52.219 6.844 1 90.75 226 ARG B C 1
ATOM 4150 O O . ARG B 1 226 ? -11.242 51.062 7.039 1 90.75 226 ARG B O 1
ATOM 4157 N N . ASN B 1 227 ? -10.859 52.812 5.684 1 90.81 227 ASN B N 1
ATOM 4158 C CA . ASN B 1 227 ? -10.906 52 4.48 1 90.81 227 ASN B CA 1
ATOM 4159 C C . ASN B 1 227 ? -9.586 51.281 4.25 1 90.81 227 ASN B C 1
ATOM 4161 O O . ASN B 1 227 ? -8.531 51.906 4.133 1 90.81 227 ASN B O 1
ATOM 4165 N N . VAL B 1 228 ? -9.703 50 4.184 1 93.06 228 VAL B N 1
ATOM 4166 C CA . VAL B 1 228 ? -8.477 49.219 4.059 1 93.06 228 VAL B CA 1
ATOM 4167 C C . VAL B 1 228 ? -8.289 48.781 2.609 1 93.06 228 VAL B C 1
ATOM 4169 O O . VAL B 1 228 ? -9.266 48.656 1.863 1 93.06 228 VAL B O 1
ATOM 4172 N N . THR B 1 229 ? -7.031 48.656 2.176 1 93.12 229 THR B N 1
ATOM 4173 C CA . THR B 1 229 ? -6.668 48.156 0.86 1 93.12 229 THR B CA 1
ATOM 4174 C C . THR B 1 229 ? -6.422 46.656 0.916 1 93.12 229 THR B C 1
ATOM 4176 O O . THR B 1 229 ? -5.711 46.156 1.797 1 93.12 229 THR B O 1
ATOM 4179 N N . VAL B 1 230 ? -7.07 45.906 0.056 1 94.38 230 VAL B N 1
ATOM 4180 C CA . VAL B 1 230 ? -6.895 44.438 -0.009 1 94.38 230 VAL B CA 1
ATOM 4181 C C . VAL B 1 230 ? -6.363 44.062 -1.386 1 94.38 230 VAL B C 1
ATOM 4183 O O . VAL B 1 230 ? -6.957 44.406 -2.408 1 94.38 230 VAL B O 1
ATOM 4186 N N . LYS B 1 231 ? -5.156 43.406 -1.366 1 92.44 231 LYS B N 1
ATOM 4187 C CA . LYS B 1 231 ? -4.57 42.906 -2.609 1 92.44 231 LYS B CA 1
ATOM 4188 C C . LYS B 1 231 ? -3.943 41.531 -2.414 1 92.44 231 LYS B C 1
ATOM 4190 O O . LYS B 1 231 ? -3.707 41.125 -1.281 1 92.44 231 LYS B O 1
ATOM 4195 N N . LEU B 1 232 ? -3.771 40.875 -3.545 1 91.44 232 LEU B N 1
ATOM 4196 C CA . LEU B 1 232 ? -3 39.625 -3.469 1 91.44 232 LEU B CA 1
ATOM 4197 C C . LEU B 1 232 ? -1.567 39.906 -3.025 1 91.44 232 LEU B C 1
ATOM 4199 O O . LEU B 1 232 ? -0.943 40.875 -3.498 1 91.44 232 LEU B O 1
ATOM 4203 N N . ALA B 1 233 ? -1.211 39.156 -2.033 1 88.12 233 ALA B N 1
ATOM 4204 C CA . ALA B 1 233 ? 0.136 39.375 -1.509 1 88.12 233 ALA B CA 1
ATOM 4205 C C . ALA B 1 233 ? 1.193 38.938 -2.525 1 88.12 233 ALA B C 1
ATOM 4207 O O . ALA B 1 233 ? 1.074 37.906 -3.152 1 88.12 233 ALA B O 1
ATOM 4208 N N . ASP B 1 234 ? 1.936 39.812 -3.135 1 71.44 234 ASP B N 1
ATOM 4209 C CA . ASP B 1 234 ? 3.031 39.5 -4.047 1 71.44 234 ASP B CA 1
ATOM 4210 C C . ASP B 1 234 ? 4.133 38.719 -3.336 1 71.44 234 ASP B C 1
ATOM 4212 O O . ASP B 1 234 ? 4.359 38.906 -2.139 1 71.44 234 ASP B O 1
ATOM 4216 N N . ASN B 1 235 ? 4.371 37.531 -3.672 1 59.12 235 ASN B N 1
ATOM 4217 C CA . ASN B 1 235 ? 5.562 36.906 -3.109 1 59.12 235 ASN B CA 1
ATOM 4218 C C . ASN B 1 235 ? 6.754 37.844 -3.105 1 59.12 235 ASN B C 1
ATOM 4220 O O . ASN B 1 235 ? 7.25 38.25 -4.168 1 59.12 235 ASN B O 1
ATOM 4224 N N . TYR B 1 236 ? 6.602 38.906 -2.482 1 46.19 236 TYR B N 1
ATOM 4225 C CA . TYR B 1 236 ? 7.77 39.781 -2.523 1 46.19 236 TYR B CA 1
ATOM 4226 C C . TYR B 1 236 ? 9.039 39 -2.193 1 46.19 236 TYR B C 1
ATOM 4228 O O . TYR B 1 236 ? 9.211 38.531 -1.064 1 46.19 236 TYR B O 1
ATOM 4236 N N . LYS B 1 237 ? 9.617 38.344 -2.955 1 43.59 237 LYS B N 1
ATOM 4237 C CA . LYS B 1 237 ? 11.055 38.312 -2.715 1 43.59 237 LYS B CA 1
ATOM 4238 C C . LYS B 1 237 ? 11.57 39.625 -2.176 1 43.59 237 LYS B C 1
ATOM 4240 O O . LYS B 1 237 ? 10.93 40.688 -2.357 1 43.59 237 LYS B O 1
ATOM 4245 N N . GLY B 1 238 ? 12.711 39.875 -1.536 1 36.06 238 GLY B N 1
ATOM 4246 C CA . GLY B 1 238 ? 13.492 41 -1.053 1 36.06 238 GLY B CA 1
ATOM 4247 C C . GLY B 1 238 ? 13.234 42.281 -1.824 1 36.06 238 GLY B C 1
ATOM 4248 O O . GLY B 1 238 ? 14.055 43.188 -1.804 1 36.06 238 GLY B O 1
ATOM 4249 N N . LYS B 1 239 ? 12.289 42.406 -2.619 1 38.16 239 LYS B N 1
ATOM 4250 C CA . LYS B 1 239 ? 12.453 43.719 -3.23 1 38.16 239 LYS B CA 1
ATOM 4251 C C . LYS B 1 239 ? 11.938 44.844 -2.311 1 38.16 239 LYS B C 1
ATOM 4253 O O . LYS B 1 239 ? 10.875 45.406 -2.559 1 38.16 239 LYS B O 1
ATOM 4258 N N . PHE B 1 240 ? 11.828 44.656 -0.98 1 33.56 240 PHE B N 1
ATOM 4259 C CA . PHE B 1 240 ? 11.516 45.812 -0.154 1 33.56 240 PHE B CA 1
ATOM 4260 C C . PHE B 1 240 ? 12.352 47 -0.572 1 33.56 240 PHE B C 1
ATOM 4262 O O . PHE B 1 240 ? 12.57 47.938 0.219 1 33.56 240 PHE B O 1
ATOM 4269 N N . THR B 1 241 ? 13.141 47 -1.561 1 32.16 241 THR B N 1
ATOM 4270 C CA . THR B 1 241 ? 13.883 48.25 -1.708 1 32.16 241 THR B CA 1
ATOM 4271 C C . THR B 1 241 ? 12.93 49.438 -1.722 1 32.16 241 THR B C 1
ATOM 4273 O O . THR B 1 241 ? 13.109 50.406 -0.961 1 32.16 241 THR B O 1
ATOM 4276 N N . ALA B 1 242 ? 12.469 49.875 -2.926 1 31.5 242 ALA B N 1
ATOM 4277 C CA . ALA B 1 242 ? 12.625 51.219 -3.48 1 31.5 242 ALA B CA 1
ATOM 4278 C C . ALA B 1 242 ? 11.383 52.094 -3.217 1 31.5 242 ALA B C 1
ATOM 4280 O O . ALA B 1 242 ? 11.422 53.312 -3.365 1 31.5 242 ALA B O 1
ATOM 4281 N N . GLN B 1 243 ? 10.117 51.594 -3.115 1 33.25 243 GLN B N 1
ATOM 4282 C CA . GLN B 1 243 ? 9.203 52.625 -3.602 1 33.25 243 GLN B CA 1
ATOM 4283 C C . GLN B 1 243 ? 8.891 53.656 -2.508 1 33.25 243 GLN B C 1
ATOM 4285 O O . GLN B 1 243 ? 7.73 54 -2.312 1 33.25 243 GLN B O 1
ATOM 4290 N N . VAL B 1 244 ? 9.391 53.594 -1.306 1 32.44 244 VAL B N 1
ATOM 4291 C CA . VAL B 1 244 ? 9.062 54.844 -0.591 1 32.44 244 VAL B CA 1
ATOM 4292 C C . VAL B 1 244 ? 9.578 56.031 -1.375 1 32.44 244 VAL B C 1
ATOM 4294 O O . VAL B 1 244 ? 10.789 56.281 -1.438 1 32.44 244 VAL B O 1
ATOM 4297 N N . GLN B 1 245 ? 9.266 56.219 -2.574 1 30.5 245 GLN B N 1
ATOM 4298 C CA . GLN B 1 245 ? 9.656 57.438 -3.277 1 30.5 245 GLN B CA 1
ATOM 4299 C C . GLN B 1 245 ? 9.375 58.688 -2.438 1 30.5 245 GLN B C 1
ATOM 4301 O O . GLN B 1 245 ? 8.273 58.844 -1.892 1 30.5 245 GLN B O 1
ATOM 4306 N N . THR B 1 246 ? 10.523 59.25 -1.84 1 30.78 246 THR B N 1
ATOM 4307 C CA . THR B 1 246 ? 10.781 60.594 -1.359 1 30.78 246 THR B CA 1
ATOM 4308 C C . THR B 1 246 ? 10 61.625 -2.18 1 30.78 246 THR B C 1
ATOM 4310 O O . THR B 1 246 ? 10.258 61.812 -3.371 1 30.78 246 THR B O 1
ATOM 4313 N N . SER B 1 247 ? 8.648 61.656 -2.072 1 33.72 247 SER B N 1
ATOM 4314 C CA . SER B 1 247 ? 8.102 62.906 -2.551 1 33.72 247 SER B CA 1
ATOM 4315 C C . SER B 1 247 ? 8.898 64.062 -2.008 1 33.72 247 SER B C 1
ATOM 4317 O O . SER B 1 247 ? 8.781 64.438 -0.831 1 33.72 247 SER B O 1
ATOM 4319 N N . ALA B 1 248 ? 10.25 64.062 -2.145 1 29.78 248 ALA B N 1
ATOM 4320 C CA . ALA B 1 248 ? 11.023 65.25 -1.898 1 29.78 248 ALA B CA 1
ATOM 4321 C C . ALA B 1 248 ? 10.266 66.5 -2.385 1 29.78 248 ALA B C 1
ATOM 4323 O O . ALA B 1 248 ? 9.594 66.438 -3.42 1 29.78 248 ALA B O 1
ATOM 4324 N N . ALA B 1 249 ? 9.977 67.375 -1.448 1 31.03 249 ALA B N 1
ATOM 4325 C CA . ALA B 1 249 ? 9.625 68.812 -1.562 1 31.03 249 ALA B CA 1
ATOM 4326 C C . ALA B 1 249 ? 10.406 69.438 -2.693 1 31.03 249 ALA B C 1
ATOM 4328 O O . ALA B 1 249 ? 11.641 69.438 -2.703 1 31.03 249 ALA B O 1
ATOM 4329 N N . LEU B 1 250 ? 9.961 69.438 -3.969 1 29.7 250 LEU B N 1
ATOM 4330 C CA . LEU B 1 250 ? 10.422 70.312 -5.086 1 29.7 250 LEU B CA 1
ATOM 4331 C C . LEU B 1 250 ? 10.703 71.688 -4.641 1 29.7 250 LEU B C 1
ATOM 4333 O O . LEU B 1 250 ? 9.773 72.5 -4.5 1 29.7 250 LEU B O 1
ATOM 4337 N N . VAL B 1 251 ? 11.414 71.938 -3.479 1 27.88 251 VAL B N 1
ATOM 4338 C CA . VAL B 1 251 ? 11.875 73.312 -3.389 1 27.88 251 VAL B CA 1
ATOM 4339 C C . VAL B 1 251 ? 12.57 73.688 -4.691 1 27.88 251 VAL B C 1
ATOM 4341 O O . VAL B 1 251 ? 13.516 73.062 -5.125 1 27.88 251 VAL B O 1
ATOM 4344 N N . THR B 1 252 ? 11.914 74.438 -5.613 1 30.2 252 THR B N 1
ATOM 4345 C CA . THR B 1 252 ? 12.266 75.125 -6.867 1 30.2 252 THR B CA 1
ATOM 4346 C C . THR B 1 252 ? 13.555 75.938 -6.711 1 30.2 252 THR B C 1
ATOM 4348 O O . THR B 1 252 ? 13.523 77.062 -6.219 1 30.2 252 THR B O 1
ATOM 4351 N N . THR B 1 253 ? 14.656 75.562 -5.984 1 27.83 253 THR B N 1
ATOM 4352 C CA . THR B 1 253 ? 15.75 76.5 -6.004 1 27.83 253 THR B CA 1
ATOM 4353 C C . THR B 1 253 ? 16.125 76.875 -7.438 1 27.83 253 THR B C 1
ATOM 4355 O O . THR B 1 253 ? 15.953 76.062 -8.359 1 27.83 253 THR B O 1
ATOM 4358 N N . PRO B 1 254 ? 16.484 78.188 -7.688 1 29.64 254 PRO B N 1
ATOM 4359 C CA . PRO B 1 254 ? 16.812 78.938 -8.922 1 29.64 254 PRO B CA 1
ATOM 4360 C C . PRO B 1 254 ? 17.906 78.25 -9.727 1 29.64 254 PRO B C 1
ATOM 4362 O O . PRO B 1 254 ? 18.688 77.438 -9.18 1 29.64 254 PRO B O 1
ATOM 4365 N N . PHE B 1 255 ? 17.828 78.25 -11.094 1 26.64 255 PHE B N 1
ATOM 4366 C CA . PHE B 1 255 ? 18.453 77.688 -12.281 1 26.64 255 PHE B CA 1
ATOM 4367 C C . PHE B 1 255 ? 19.922 78.062 -12.359 1 26.64 255 PHE B C 1
ATOM 4369 O O . PHE B 1 255 ? 20.547 77.938 -13.414 1 26.64 255 PHE B O 1
ATOM 4376 N N . LEU B 1 256 ? 20.641 78.375 -11.227 1 24.61 256 LEU B N 1
ATOM 4377 C CA . LEU B 1 256 ? 21.891 79 -11.617 1 24.61 256 LEU B CA 1
ATOM 4378 C C . LEU B 1 256 ? 22.672 78.125 -12.594 1 24.61 256 LEU B C 1
ATOM 4380 O O . LEU B 1 256 ? 22.766 76.938 -12.414 1 24.61 256 LEU B O 1
ATOM 4384 N N . THR B 1 257 ? 22.906 78.625 -13.828 1 25.34 257 THR B N 1
ATOM 4385 C CA . THR B 1 257 ? 23.578 78.312 -15.078 1 25.34 257 THR B CA 1
ATOM 4386 C C . THR B 1 257 ? 25.031 77.938 -14.836 1 25.34 257 THR B C 1
ATOM 4388 O O . THR B 1 257 ? 25.844 78.812 -14.492 1 25.34 257 THR B O 1
ATOM 4391 N N . THR B 1 258 ? 25.375 76.875 -13.953 1 23.95 258 THR B N 1
ATOM 4392 C CA . THR B 1 258 ? 26.797 76.625 -13.734 1 23.95 258 THR B CA 1
ATOM 4393 C C . THR B 1 258 ? 27.5 76.375 -15.062 1 23.95 258 THR B C 1
ATOM 4395 O O . THR B 1 258 ? 26.984 75.625 -15.93 1 23.95 258 THR B O 1
ATOM 4398 N N . PRO B 1 259 ? 28.391 77.188 -15.391 1 24.73 259 PRO B N 1
ATOM 4399 C CA . PRO B 1 259 ? 29.203 77.25 -16.609 1 24.73 259 PRO B CA 1
ATOM 4400 C C . PRO B 1 259 ? 29.922 75.938 -16.906 1 24.73 259 PRO B C 1
ATOM 4402 O O . PRO B 1 259 ? 30.094 75.125 -16.016 1 24.73 259 PRO B O 1
ATOM 4405 N N . PRO B 1 260 ? 30.375 75.75 -18.203 1 23.19 260 PRO B N 1
ATOM 4406 C CA . PRO B 1 260 ? 30.766 74.625 -19.062 1 23.19 260 PRO B CA 1
ATOM 4407 C C . PRO B 1 260 ? 32.094 74 -18.609 1 23.19 260 PRO B C 1
ATOM 44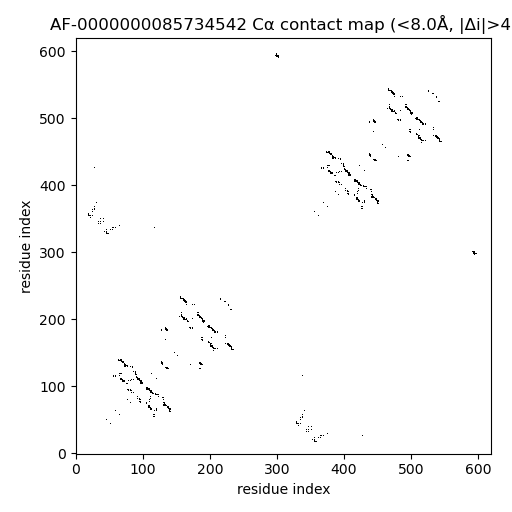09 O O . PRO B 1 260 ? 32.938 74.688 -18.062 1 23.19 260 PRO B O 1
ATOM 4412 N N . GLY B 1 261 ? 32 72.688 -18.016 1 21.36 261 GLY B N 1
ATOM 4413 C CA . GLY B 1 261 ? 33.031 71.812 -17.484 1 21.36 261 GLY B CA 1
ATOM 4414 C C . GLY B 1 261 ? 34.125 71.562 -18.5 1 21.36 261 GLY B C 1
ATOM 4415 O O . GLY B 1 261 ? 33.938 70.75 -19.438 1 21.36 261 GLY B O 1
ATOM 4416 N N . TYR B 1 262 ? 34.875 72.375 -19.016 1 19.42 262 TYR B N 1
ATOM 4417 C CA . TYR B 1 262 ? 35.875 72.062 -20.047 1 19.42 262 TYR B CA 1
ATOM 4418 C C . TYR B 1 262 ? 36.938 71.125 -19.516 1 19.42 262 TYR B C 1
ATOM 4420 O O . TYR B 1 262 ? 37.844 70.688 -20.25 1 19.42 262 TYR B O 1
ATOM 4428 N N . HIS B 1 263 ? 36.969 70.562 -18.328 1 18.39 263 HIS B N 1
ATOM 4429 C CA . HIS B 1 263 ? 38.375 70.375 -17.969 1 18.39 263 HIS B CA 1
ATOM 4430 C C . HIS B 1 263 ? 39.031 69.312 -18.859 1 18.39 263 HIS B C 1
ATOM 4432 O O . HIS B 1 263 ? 38.375 68.438 -19.391 1 18.39 263 HIS B O 1
ATOM 4438 N N . SER B 1 264 ? 40.312 69.5 -19.156 1 18.84 264 SER B N 1
ATOM 4439 C CA . SER B 1 264 ? 41.469 69.125 -19.953 1 18.84 264 SER B CA 1
ATOM 4440 C C . SER B 1 264 ? 41.844 67.688 -19.688 1 18.84 264 SER B C 1
ATOM 4442 O O . SER B 1 264 ? 41.438 67.125 -18.672 1 18.84 264 SER B O 1
ATOM 4444 N N . HIS B 1 265 ? 42.906 67.125 -20.344 1 19.05 265 HIS B N 1
ATOM 4445 C CA . HIS B 1 265 ? 43.531 66.125 -21.172 1 19.05 265 HIS B CA 1
ATOM 4446 C C . HIS B 1 265 ? 44.344 65.125 -20.312 1 19.05 265 HIS B C 1
ATOM 4448 O O . HIS B 1 265 ? 45.562 65.25 -20.203 1 19.05 265 HIS B O 1
ATOM 4454 N N . ALA B 1 266 ? 43.812 64.438 -19.469 1 17.56 266 ALA B N 1
ATOM 4455 C CA . ALA B 1 266 ? 44.75 63.719 -18.562 1 17.56 266 ALA B CA 1
ATOM 4456 C C . ALA B 1 266 ? 45.5 62.625 -19.297 1 17.56 266 ALA B C 1
ATOM 4458 O O . ALA B 1 266 ? 44.906 61.781 -20 1 17.56 266 ALA B O 1
ATOM 4459 N N . GLN B 1 267 ? 46.75 62.719 -19.438 1 17.19 267 GLN B N 1
ATOM 4460 C CA . GLN B 1 267 ? 47.812 62.031 -20.172 1 17.19 267 GLN B CA 1
ATOM 4461 C C . GLN B 1 267 ? 47.875 60.562 -19.797 1 17.19 267 GLN B C 1
ATOM 4463 O O . GLN B 1 267 ? 47.281 60.125 -18.812 1 17.19 267 GLN B O 1
ATOM 4468 N N . GLN B 1 268 ? 49.062 60.062 -19.656 1 17.69 268 GLN B N 1
ATOM 4469 C CA . GLN B 1 268 ? 49.938 59.062 -20.188 1 17.69 268 GLN B CA 1
ATOM 4470 C C . GLN B 1 268 ? 50.031 57.844 -19.25 1 17.69 268 GLN B C 1
ATOM 4472 O O . GLN B 1 268 ? 50.406 58 -18.078 1 17.69 268 GLN B O 1
ATOM 4477 N N . LYS B 1 269 ? 49.25 56.969 -19.578 1 18.11 269 LYS B N 1
ATOM 4478 C CA . LYS B 1 269 ? 49.156 55.719 -18.828 1 18.11 269 LYS B CA 1
ATOM 4479 C C . LYS B 1 269 ? 50.5 55 -18.75 1 18.11 269 LYS B C 1
ATOM 4481 O O . LYS B 1 269 ? 51.094 54.719 -19.781 1 18.11 269 LYS B O 1
ATOM 4486 N N . PRO B 1 270 ? 51.062 54.781 -17.734 1 18.2 270 PRO B N 1
ATOM 4487 C CA . PRO B 1 270 ? 52.406 54.281 -17.609 1 18.2 270 PRO B CA 1
ATOM 4488 C C . PRO B 1 270 ? 52.5 52.781 -17.891 1 18.2 270 PRO B C 1
ATOM 4490 O O . PRO B 1 270 ? 53.312 52.344 -18.734 1 18.2 270 PRO B O 1
ATOM 4493 N N . PRO B 1 271 ? 52.5 51.844 -16.938 1 17.77 271 PRO B N 1
ATOM 4494 C CA . PRO B 1 271 ? 53.719 51.125 -16.547 1 17.77 271 PRO B CA 1
ATOM 4495 C C . PRO B 1 271 ? 53.719 49.688 -17.047 1 17.77 271 PRO B C 1
ATOM 4497 O O . PRO B 1 271 ? 52.719 49.188 -17.547 1 17.77 271 PRO B O 1
ATOM 4500 N N . HIS B 1 272 ? 54.062 48.625 -16.219 1 17.42 272 HIS B N 1
ATOM 4501 C CA . HIS B 1 272 ? 55.156 47.688 -16.016 1 17.42 272 HIS B CA 1
ATOM 4502 C C . HIS B 1 272 ? 54.688 46.25 -16.172 1 17.42 272 HIS B C 1
ATOM 4504 O O . HIS B 1 272 ? 55.5 45.312 -16.203 1 17.42 272 HIS B O 1
ATOM 4510 N N . GLY B 1 273 ? 53.406 45.75 -16.422 1 16.84 273 GLY B N 1
ATOM 4511 C CA . GLY B 1 273 ? 53.344 44.531 -15.633 1 16.84 273 GLY B CA 1
ATOM 4512 C C . GLY B 1 273 ? 53.938 43.344 -16.344 1 16.84 273 GLY B C 1
ATOM 4513 O O . GLY B 1 273 ? 54 43.281 -17.578 1 16.84 273 GLY B O 1
ATOM 4514 N N . PHE B 1 274 ? 54.594 42.438 -15.68 1 16.91 274 PHE B N 1
ATOM 4515 C CA . PHE B 1 274 ? 55.562 41.375 -15.969 1 16.91 274 PHE B CA 1
ATOM 4516 C C . PHE B 1 274 ? 54.844 40.125 -16.516 1 16.91 274 PHE B C 1
ATOM 4518 O O . PHE B 1 274 ? 55.219 39.625 -17.594 1 16.91 274 PHE B O 1
ATOM 4525 N N . GLU B 1 275 ? 54.344 39.031 -15.742 1 16.77 275 GLU B N 1
ATOM 4526 C CA . GLU B 1 275 ? 55.188 37.812 -15.617 1 16.77 275 GLU B CA 1
ATOM 4527 C C . GLU B 1 275 ? 54.594 36.656 -16.406 1 16.77 275 GLU B C 1
ATOM 4529 O O . GLU B 1 275 ? 55.281 36.031 -17.203 1 16.77 275 GLU B O 1
ATOM 4534 N N . THR B 1 276 ? 53.531 35.812 -15.906 1 18.17 276 THR B N 1
ATOM 4535 C CA . THR B 1 276 ? 53.906 34.438 -15.641 1 18.17 276 THR B CA 1
ATOM 4536 C C . THR B 1 276 ? 53.5 33.531 -16.812 1 18.17 276 THR B C 1
ATOM 4538 O O . THR B 1 276 ? 52.656 33.906 -17.625 1 18.17 276 THR B O 1
ATOM 4541 N N . HIS B 1 277 ? 53.844 32.156 -16.75 1 18.19 277 HIS B N 1
ATOM 4542 C CA . HIS B 1 277 ? 54.438 31.094 -17.531 1 18.19 277 HIS B CA 1
ATOM 4543 C C . HIS B 1 277 ? 53.375 30.094 -18 1 18.19 277 HIS B C 1
ATOM 4545 O O . HIS B 1 277 ? 53.719 29.078 -18.625 1 18.19 277 HIS B O 1
ATOM 4551 N N . LEU B 1 278 ? 52.094 30.266 -17.859 1 17.53 278 LEU B N 1
ATOM 4552 C CA . LEU B 1 278 ? 51.5 28.938 -17.734 1 17.53 278 LEU B CA 1
ATOM 4553 C C . LEU B 1 278 ? 51.531 28.203 -19.062 1 17.53 278 LEU B C 1
ATOM 4555 O O . LEU B 1 278 ? 51.219 28.781 -20.109 1 17.53 278 LEU B O 1
ATOM 4559 N N . SER B 1 279 ? 51.812 26.859 -19 1 17.3 279 SER B N 1
ATOM 4560 C CA . SER B 1 279 ? 52.188 25.812 -19.938 1 17.3 279 SER B CA 1
ATOM 4561 C C . SER B 1 279 ? 50.969 25.219 -20.641 1 17.3 279 SER B C 1
ATOM 4563 O O . SER B 1 279 ? 49.875 25.219 -20.078 1 17.3 279 SER B O 1
ATOM 4565 N N . GLY B 1 280 ? 50.969 24.719 -21.922 1 17.06 280 GLY B N 1
ATOM 4566 C CA . GLY B 1 280 ? 50.281 24.453 -23.172 1 17.06 280 GLY B CA 1
ATOM 4567 C C . GLY B 1 280 ? 49.656 23.078 -23.234 1 17.06 280 GLY B C 1
ATOM 4568 O O . GLY B 1 280 ? 49 22.734 -24.219 1 17.06 280 GLY B O 1
ATOM 4569 N N . TYR B 1 281 ? 49.469 22.156 -22.281 1 17.44 281 TYR B N 1
ATOM 4570 C CA . TYR B 1 281 ? 49.594 20.875 -22.969 1 17.44 281 TYR B CA 1
ATOM 4571 C C . TYR B 1 281 ? 48.344 20.562 -23.797 1 17.44 281 TYR B C 1
ATOM 4573 O O . TYR B 1 281 ? 47.281 21.094 -23.531 1 17.44 281 TYR B O 1
ATOM 4581 N N . THR B 1 282 ? 48.25 19.234 -24.625 1 17.12 282 THR B N 1
ATOM 4582 C CA . THR B 1 282 ? 48.125 18.688 -25.969 1 17.12 282 THR B CA 1
ATOM 4583 C C . THR B 1 282 ? 46.844 17.875 -26.078 1 17.12 282 THR B C 1
ATOM 4585 O O . THR B 1 282 ? 46.312 17.672 -27.188 1 17.12 282 THR B O 1
ATOM 4588 N N . TYR B 1 283 ? 45.938 17.359 -25.172 1 17.81 283 TYR B N 1
ATOM 4589 C CA . TYR B 1 283 ? 45.531 15.984 -25.438 1 17.81 283 TYR B CA 1
ATOM 4590 C C . TYR B 1 283 ? 44.469 15.914 -26.516 1 17.81 283 TYR B C 1
ATOM 4592 O O . TYR B 1 283 ? 43.562 16.766 -26.562 1 17.81 283 TYR B O 1
ATOM 4600 N N . HIS B 1 284 ? 44.469 14.938 -27.531 1 17.91 284 HIS B N 1
ATOM 4601 C CA . HIS B 1 284 ? 44 14.656 -28.875 1 17.91 284 HIS B CA 1
ATOM 4602 C C . HIS B 1 284 ? 42.719 13.859 -28.859 1 17.91 284 HIS B C 1
ATOM 4604 O O . HIS B 1 284 ? 42.156 13.555 -29.906 1 17.91 284 HIS B O 1
ATOM 4610 N N . SER B 1 285 ? 41.75 13.812 -27.984 1 18.12 285 SER B N 1
ATOM 4611 C CA . SER B 1 285 ? 40.938 12.594 -28.031 1 18.12 285 SER B CA 1
ATOM 4612 C C . SER B 1 285 ? 39.969 12.617 -29.219 1 18.12 285 SER B C 1
ATOM 4614 O O . SER B 1 285 ? 39.375 13.648 -29.516 1 18.12 285 SER B O 1
ATOM 4616 N N . GLY B 1 286 ? 39.875 11.562 -30.156 1 17.56 286 GLY B N 1
ATOM 4617 C CA . GLY B 1 286 ? 39.438 11.25 -31.5 1 17.56 286 GLY B CA 1
ATOM 4618 C C . GLY B 1 286 ? 37.969 10.781 -31.547 1 17.56 286 GLY B C 1
ATOM 4619 O O . GLY B 1 286 ? 37.531 10.266 -32.562 1 17.56 286 GLY B O 1
ATOM 4620 N N . THR B 1 287 ? 37 11.141 -30.828 1 18.66 287 THR B N 1
ATOM 4621 C CA . THR B 1 287 ? 35.875 10.219 -30.812 1 18.66 287 THR B CA 1
ATOM 4622 C C . THR B 1 287 ? 35.094 10.297 -32.125 1 18.66 287 THR B C 1
ATOM 4624 O O . THR B 1 287 ? 34.875 11.391 -32.656 1 18.66 287 THR B O 1
ATOM 4627 N N . HIS B 1 288 ? 34.875 9.156 -32.844 1 17.89 288 HIS B N 1
ATOM 4628 C CA . HIS B 1 288 ? 34.406 8.805 -34.188 1 17.89 288 HIS B CA 1
ATOM 4629 C C . HIS B 1 288 ? 32.875 8.914 -34.281 1 17.89 288 HIS B C 1
ATOM 4631 O O . HIS B 1 288 ? 32.188 8.719 -33.281 1 17.89 288 HIS B O 1
ATOM 4637 N N . MET B 1 289 ? 32.281 9.289 -35.562 1 18.56 289 MET B N 1
ATOM 4638 C CA . MET B 1 289 ? 31.125 9.93 -36.188 1 18.56 289 MET B CA 1
ATOM 4639 C C . MET B 1 289 ? 30.078 8.891 -36.594 1 18.56 289 MET B C 1
ATOM 4641 O O . MET B 1 289 ? 29 9.25 -37.094 1 18.56 289 MET B O 1
ATOM 4645 N N . VAL B 1 290 ? 29.859 7.633 -36.25 1 18.44 290 VAL B N 1
ATOM 4646 C CA . VAL B 1 290 ? 29.375 7 -37.469 1 18.44 290 VAL B CA 1
ATOM 4647 C C . VAL B 1 290 ? 27.922 7.418 -37.75 1 18.44 290 VAL B C 1
ATOM 4649 O O . VAL B 1 290 ? 27.172 7.699 -36.812 1 18.44 290 VAL B O 1
ATOM 4652 N N . PRO B 1 291 ? 27.312 7.18 -39 1 18.59 291 PRO B N 1
ATOM 4653 C CA . PRO B 1 291 ? 26.359 7.812 -39.906 1 18.59 291 PRO B CA 1
ATOM 4654 C C . PRO B 1 291 ? 24.953 7.199 -39.812 1 18.59 291 PRO B C 1
ATOM 4656 O O . PRO B 1 291 ? 24.016 7.723 -40.406 1 18.59 291 PRO B O 1
ATOM 4659 N N . GLN B 1 292 ? 24.406 6.605 -38.719 1 18.05 292 GLN B N 1
ATOM 4660 C CA . GLN B 1 292 ? 23.562 5.598 -39.344 1 18.05 292 GLN B CA 1
ATOM 4661 C C . GLN B 1 292 ? 22.391 6.242 -40.062 1 18.05 292 GLN B C 1
ATOM 4663 O O . GLN B 1 292 ? 22.047 7.391 -39.812 1 18.05 292 GLN B O 1
ATOM 4668 N N . PRO B 1 293 ? 21.156 5.391 -40.125 1 19.75 293 PRO B N 1
ATOM 4669 C CA . PRO B 1 293 ? 20.328 4.926 -41.25 1 19.75 293 PRO B CA 1
ATOM 4670 C C . PRO B 1 293 ? 19.078 5.773 -41.469 1 19.75 293 PRO B C 1
ATOM 4672 O O . PRO B 1 293 ? 18.484 6.234 -40.469 1 19.75 293 PRO B O 1
ATOM 4675 N N . SER B 1 294 ? 18.766 6.297 -42.594 1 18.8 294 SER B N 1
ATOM 4676 C CA . SER B 1 294 ? 17.875 7.312 -43.156 1 18.8 294 SER B CA 1
ATOM 4677 C C . SER B 1 294 ? 16.453 6.781 -43.281 1 18.8 294 SER B C 1
ATOM 4679 O O . SER B 1 294 ? 15.578 7.48 -43.812 1 18.8 294 SER B O 1
ATOM 4681 N N . TYR B 1 295 ? 15.922 5.688 -42.75 1 20.42 295 TYR B N 1
ATOM 4682 C CA . TYR B 1 295 ? 14.922 5.199 -43.688 1 20.42 295 TYR B CA 1
ATOM 4683 C C . TYR B 1 295 ? 13.727 6.133 -43.75 1 20.42 295 TYR B C 1
ATOM 4685 O O . TYR B 1 295 ? 13.305 6.688 -42.75 1 20.42 295 TYR B O 1
ATOM 4693 N N . PRO B 1 296 ? 13.266 6.367 -44.969 1 19.28 296 PRO B N 1
ATOM 4694 C CA . PRO B 1 296 ? 12.375 7.375 -45.562 1 19.28 296 PRO B CA 1
ATOM 4695 C C . PRO B 1 296 ? 10.906 7.113 -45.281 1 19.28 296 PRO B C 1
ATOM 4697 O O . PRO B 1 296 ? 10.367 6.074 -45.656 1 19.28 296 PRO B O 1
ATOM 4700 N N . MET B 1 297 ? 10.43 7.219 -44.062 1 20.02 297 MET B N 1
ATOM 4701 C CA . MET B 1 297 ? 9.031 6.801 -43.906 1 20.02 297 MET B CA 1
ATOM 4702 C C . MET B 1 297 ? 8.125 7.633 -44.812 1 20.02 297 MET B C 1
ATOM 4704 O O . MET B 1 297 ? 8.148 8.859 -44.75 1 20.02 297 MET B O 1
ATOM 4708 N N . GLN B 1 298 ? 7.602 7.023 -45.875 1 18.28 298 GLN B N 1
ATOM 4709 C CA . GLN B 1 298 ? 6.785 7.527 -46.969 1 18.28 298 GLN B CA 1
ATOM 4710 C C . GLN B 1 298 ? 5.43 8.016 -46.469 1 18.28 298 GLN B C 1
ATOM 4712 O O . GLN B 1 298 ? 4.797 7.359 -45.625 1 18.28 298 GLN B O 1
ATOM 4717 N N . PRO B 1 299 ? 4.934 9.148 -46.781 1 22.09 299 PRO B N 1
ATOM 4718 C CA . PRO B 1 299 ? 3.773 9.977 -46.438 1 22.09 299 PRO B CA 1
ATOM 4719 C C . PRO B 1 299 ? 2.486 9.477 -47.094 1 22.09 299 PRO B C 1
ATOM 4721 O O . PRO B 1 299 ? 2.449 9.258 -48.312 1 22.09 299 PRO B O 1
ATOM 4724 N N . PRO B 1 300 ? 1.715 8.547 -46.469 1 21.83 300 PRO B N 1
ATOM 4725 C CA . PRO B 1 300 ? 0.639 8.117 -47.344 1 21.83 300 PRO B CA 1
ATOM 4726 C C . PRO B 1 300 ? -0.097 9.289 -48 1 21.83 300 PRO B C 1
ATOM 4728 O O . PRO B 1 300 ? -0.083 10.398 -47.469 1 21.83 300 PRO B O 1
ATOM 4731 N N . PRO B 1 301 ? -0.933 8.883 -49 1 18.83 301 PRO B N 1
ATOM 4732 C CA . PRO B 1 301 ? -1.448 9.555 -50.188 1 18.83 301 PRO B CA 1
ATOM 4733 C C . PRO B 1 301 ? -2.502 10.609 -49.875 1 18.83 301 PRO B C 1
ATOM 4735 O O . PRO B 1 301 ? -3.01 10.656 -48.75 1 18.83 301 PRO B O 1
ATOM 4738 N N . TYR B 1 302 ? -3.502 10.836 -50.906 1 18.2 302 TYR B N 1
ATOM 4739 C CA . TYR B 1 302 ? -3.902 11.898 -51.812 1 18.2 302 TYR B CA 1
ATOM 4740 C C . TYR B 1 302 ? -5.211 12.539 -51.375 1 18.2 302 TYR B C 1
ATOM 4742 O O . TYR B 1 302 ? -5.289 13.766 -51.219 1 18.2 302 TYR B O 1
ATOM 4750 N N . PRO B 1 303 ? -6.535 11.953 -51.781 1 21 303 PRO B N 1
ATOM 4751 C CA . PRO B 1 303 ? -7.152 12.734 -52.844 1 21 303 PRO B CA 1
ATOM 4752 C C . PRO B 1 303 ? -8.117 13.789 -52.312 1 21 303 PRO B C 1
ATOM 4754 O O . PRO B 1 303 ? -8.477 13.781 -51.156 1 21 303 PRO B O 1
ATOM 4757 N N . PRO B 1 304 ? -9.539 13.867 -52.969 1 20.77 304 PRO B N 1
ATOM 4758 C CA . PRO B 1 304 ? -10.078 14.93 -53.812 1 20.77 304 PRO B CA 1
ATOM 4759 C C . PRO B 1 304 ? -11.016 15.875 -53.062 1 20.77 304 PRO B C 1
ATOM 4761 O O . PRO B 1 304 ? -11.492 15.531 -52 1 20.77 304 PRO B O 1
ATOM 4764 N N . TYR B 1 305 ? -11.719 16.828 -53.812 1 20.33 305 TYR B N 1
ATOM 4765 C CA . TYR B 1 305 ? -12.203 18.172 -54.031 1 20.33 305 TYR B CA 1
ATOM 4766 C C . TYR B 1 305 ? -13.641 18.328 -53.562 1 20.33 305 TYR B C 1
ATOM 4768 O O . TYR B 1 305 ? -13.953 19.266 -52.812 1 20.33 305 TYR B O 1
ATOM 4776 N N . TYR B 1 306 ? -14.734 17.828 -54.375 1 20.77 306 TYR B N 1
ATOM 4777 C CA . TYR B 1 306 ? -15.617 18.766 -55.031 1 20.77 306 TYR B CA 1
ATOM 4778 C C . TYR B 1 306 ? -16.781 19.156 -54.125 1 20.77 306 TYR B C 1
ATOM 4780 O O . TYR B 1 306 ? -17.062 20.328 -53.906 1 20.77 306 TYR B O 1
ATOM 4788 N N . MET B 1 307 ? -18.031 18.391 -54.219 1 26.27 307 MET B N 1
ATOM 4789 C CA . MET B 1 307 ? -19.203 18.953 -54.875 1 26.27 307 MET B CA 1
ATOM 4790 C C . MET B 1 307 ? -20.016 19.812 -53.906 1 26.27 307 MET B C 1
ATOM 4792 O O . MET B 1 307 ? -20.25 19.422 -52.781 1 26.27 307 MET B O 1
ATOM 4796 N N . PRO B 1 308 ? -20.531 20.984 -54.406 1 24.84 308 PRO B N 1
ATOM 4797 C CA . PRO B 1 308 ? -21.125 22.297 -54.125 1 24.84 308 PRO B CA 1
ATOM 4798 C C . PRO B 1 308 ? -22.5 22.188 -53.469 1 24.84 308 PRO B C 1
ATOM 4800 O O . PRO B 1 308 ? -22.734 22.844 -52.438 1 24.84 308 PRO B O 1
ATOM 4803 N N . THR B 1 309 ? -23.531 21.875 -54.5 1 25.73 309 THR B N 1
ATOM 4804 C CA . THR B 1 309 ? -24.547 22.844 -54.875 1 25.73 309 THR B CA 1
ATOM 4805 C C . THR B 1 309 ? -25.625 22.922 -53.812 1 25.73 309 THR B C 1
ATOM 4807 O O . THR B 1 309 ? -25.984 24.016 -53.344 1 25.73 309 THR B O 1
ATOM 4810 N N . GLN B 1 310 ? -27.031 22.469 -54.312 1 25.59 310 GLN B N 1
ATOM 4811 C CA . GLN B 1 310 ? -28.406 22.844 -54.062 1 25.59 310 GLN B CA 1
ATOM 4812 C C . GLN B 1 310 ? -28.891 22.281 -52.719 1 25.59 310 GLN B C 1
ATOM 4814 O O . GLN B 1 310 ? -28.625 21.125 -52.406 1 25.59 310 GLN B O 1
#

Solvent-accessible surface area (backbone atoms only — not comparable to full-atom values): 36680 Å² total; per-residue (Å²): 122,75,70,61,56,53,55,60,60,64,62,71,72,55,78,66,68,76,70,56,49,51,67,58,41,37,64,52,42,67,81,51,56,60,71,55,53,42,50,52,50,20,55,52,22,46,76,29,67,72,48,36,51,49,50,52,51,60,42,28,64,46,57,67,61,12,24,32,32,34,36,54,44,39,63,81,58,44,36,65,58,53,43,62,71,54,44,87,41,38,62,71,70,46,53,40,53,41,56,39,84,88,80,64,42,51,68,25,32,31,39,39,27,33,59,36,30,66,26,32,52,48,51,60,70,44,74,61,45,75,43,88,64,14,28,20,37,66,42,50,36,71,57,49,74,70,31,64,66,64,53,50,69,58,39,49,59,12,24,30,31,36,35,55,42,40,70,81,54,46,27,65,58,54,50,61,61,54,40,76,43,36,62,64,39,33,35,28,52,39,53,37,88,87,76,65,42,57,69,25,32,31,40,40,24,33,73,42,50,68,29,33,50,50,52,58,67,46,82,82,36,71,47,83,90,29,71,42,45,70,42,70,33,68,82,68,63,88,70,78,70,63,82,79,64,75,80,65,77,82,69,78,69,82,80,81,78,86,81,88,83,86,90,81,91,76,84,90,77,88,84,92,80,90,84,85,90,80,91,78,95,79,92,83,89,78,85,80,76,82,81,80,83,76,83,74,84,87,36,50,46,79,87,80,90,76,85,93,88,132,123,74,71,61,55,54,57,59,58,64,60,72,70,54,78,66,66,77,69,56,49,52,68,58,43,38,64,52,42,66,81,51,56,59,71,55,53,41,51,52,48,19,54,52,22,45,76,29,67,71,49,36,51,48,51,53,51,60,42,30,64,46,57,66,61,12,25,30,32,34,36,54,43,40,63,81,58,44,34,66,58,54,42,61,72,53,43,86,43,39,63,71,72,46,53,40,52,41,55,38,83,88,80,65,43,50,69,26,32,30,40,39,26,33,59,36,30,66,26,31,52,48,50,60,70,43,75,62,46,75,43,88,63,15,29,20,37,67,44,50,37,72,57,48,73,68,29,65,64,64,54,50,68,59,39,48,58,13,25,31,31,35,35,56,43,41,73,82,56,44,28,65,57,54,49,59,62,56,41,78,45,37,62,61,40,33,36,28,50,39,54,37,88,87,76,65,41,60,70,26,30,30,40,42,23,33,73,41,50,67,28,34,49,50,54,58,66,45,81,84,36,70,46,82,89,27,71,40,46,68,42,70,33,69,82,67,62,88,70,78,69,66,81,75,66,76,79,64,78,80,72,81,70,83,76,77,78,77,76,85,83,69,83,83,80,85,79,79,82,77,85,77,87,79,84,88,78,87,82,78,88,80,22,61,49,74,88,84,77,82,76,83,84,77,82,76,82,77,76,81,89,83,88,93,84,82,93,82,87,133

Secondary structure (DSSP, 8-state):
-HHHHHHHHHSSS--------HHHHHHHHTTS-HHHHHHHHHHHHHH-HHHHHHHHHHHTT-GGGTEEEEE---TT--HHHHHHHHGGGS-EEEEEEEE-TTT--EEEEEEEEESSHHHHHHHHHSPPEEETTEEEEEEEHHHHHHHHHHHHHHHTTTEEEEE---TT--HHHHHHHHGGGS-EEEEEEEE-TTT--EEEEEEEEESSHHHHHHHHH----EETTEEPEEEE-----S--SS-S------------------------------------------------------------------/--HHHHHHHHSSS--------HHHHHHHHTTS-HHHHHHHHHHHHHH-HHHHHHHHHHHTT-GGGTEEEEE---TT--HHHHHHHHGGGS-EEEEEEEE-TTT--EEEEEEEEESSHHHHHHHHHSPPEEETTEEEEEEEHHHHHHHHHHHHHHHTTTEEEEE---TT--HHHHHHHHGGGS-EEEEEEEE-TTT--EEEEEEEEESSHHHHHHHHH----EETTEEPEEEE-----S--SS--------------------------------------------------------------------

pLDDT: mean 71.09, std 31.32, range [15.27, 98.44]

Nearest PDB structures (foldseek):
  1l3k-assembly1_A  TM=5.011E-01  e=3.077E-17  Homo sapiens
  6dcl-assembly1_B  TM=4.973E-01  e=7.285E-16  Homo sapiens
  8hni-assembly1_G  TM=4.936E-01  e=7.111E-15  Homo sapiens
  5kwq-assembly2_B  TM=4.353E-01  e=1.198E-12  Homo sapiens
  7csx-assembly1_A  TM=4.578E-01  e=7.997E-12  Homo sapiens

Sequence (620 aa):
MDMEEAKKRKLEEGGILPVVSLEELRSLLDPLPKTQLVDLLARVGSLNPSIAEEIKNVASADPALRKLFVRGLAWNTSSETLCAAFEEHGEIEEGAVIFDKATGKSRGYGFITYKDMESAQRALRAPSKMIDGRMSVCNLASESINSNTSITCDQSQRKLYIGGLSPDTTSEMLLDFFRRHGEIEEGSVAYDKDTEKSRGFGFVTYKNTESAKKALENPQRILGGRNVTVKLADNYKGKFTAQVQTSAALVTTPFLTTPPGYHSHAQQKPPHGFETHLSGYTYHSGTHMVPQPSYPMQPPPYPPYYMPTQMDMEEAKKRKLEEGGILPVVSLEELRSLLDPLPKTQLVDLLARVGSLNPSIAEEIKNVASADPALRKLFVRGLAWNTSSETLCAAFEEHGEIEEGAVIFDKATGKSRGYGFITYKDMESAQRALRAPSKMIDGRMSVCNLASESINSNTSITCDQSQRKLYIGGLSPDTTSEMLLDFFRRHGEIEEGSVAYDKDTEKSRGFGFVTYKNTESAKKALENPQRILGGRNVTVKLADNYKGKFTAQVQTSAALVTTPFLTTPPGYHSHAQQKPPHGFETHLSGYTYHSGTHMVPQPSYPMQPPPYPPYYMPTQ

Foldseek 3Di:
DVVVVVVVVVVVVPCPVPPQDPVNVCVVPVVDDPVVVVVVLVVVCVVPVVSVVVVFVVQLVDQLLFKKKKAFAAFPFFQVLVCVQLCVLAAWPDKGFDADPPVRITPRMIMTGHSTNSSSVSSQPDAFDQGPQKGMAMDRPNVVVVCVPVVVVQQLLFKKKKAQADQPDGSVQVCVVLCVLHGWRIKTFDADNPPRTGPGMMMTGHPDNNSLVSSQPDPPQAGPNDRMDMDRDDPDDPPVPDDVPCPPDCPVDPPDDDDDDDDDDDDDDDDDDDDDDDDDDDDDDDPCPDDPDPDPDDDDDDDDDDDDDD/DVVVVVVVVVVVVPPPVPPQDPVNVCVVPVVDDPVVVVVVLVVVCVVPVVSVVVVFVVQLVDQLLFKKKKAFAAFPFFQVLVCVQLCVLAAWPDKGFDADPPVRITPRMIMTGHSTNSSSVSSQPDAFDQGPQKGMAMDRPNPVVVCVPVVVVQQLLFKKKKAQADQPDGSVQVCVVLCVLHGWRIKTFDADNVPRTGPGMMMTGHPDNNSLVSSQPDPPQAGPNDRMDMDRDPPDDPPVPDDVPCPPDPPVPDPPPPDDPPDDDDDDDDDDDDDDDDDDDDDDDDDDDDDDDDDDPDDDDDDDDDDDDD

InterPro domains:
  IPR000504 RNA recognition motif domain [PF00076] (68-134)
  IPR000504 RNA recognition motif domain [PF00076] (160-228)
  IPR000504 RNA recognition motif domain [PS50102] (66-158)
  IPR000504 RNA recognition motif domain [PS50102] (158-235)
  IPR000504 RNA recognition motif domain [SM00360] (67-139)
  IPR000504 RNA recognition motif domain [SM00360] (159-231)
  IPR012677 Nucleotide-binding alpha-beta plait domain superfamily [G3DSA:3.30.70.330] (57-151)
  IPR012677 Nucleotide-binding alpha-beta plait domain superfamily [G3DSA:3.30.70.330] (152-240)
  IPR035979 RNA-binding domain superfamily [SSF54928] (59-143)
  IPR035979 RNA-binding domain superfamily [SSF54928] (152-239)
  IPR050886 RNA-binding_regulatory_proteins [PTHR48024] (50-143)

Radius of gyration: 44.28 Å; Cα contacts (8 Å, |Δi|>4): 882; chains: 2; bounding box: 95×130×146 Å